Protein AF-A0A1K1TL35-F1 (afdb_monomer)

Mean predicted aligned error: 6.8 Å

Nearest PDB structures (foldseek):
  4xyw-assembly1_A  TM=5.405E-01  e=9.405E-03  Escherichia coli
  4r83-assembly2_B  TM=4.717E-01  e=3.118E+00  Photobacterium damselae
  4mun-assembly2_A  TM=4.242E-01  e=1.596E+00  Mycobacterium tuberculosis
  1z7e-assembly1_D  TM=1.608E-01  e=5.845E-01  Escherichia coli
  1z7e-assembly1_B  TM=1.578E-01  e=9.134E-01  Escherichia coli

pLDDT: mean 87.66, std 9.61, range [49.69, 98.25]

Radius of gyration: 22.84 Å; Cα contacts (8 Å, |Δi|>4): 676; chains: 1; bounding box: 55×51×69 Å

Solvent-accessible surface area (backbone atoms only — not comparable to full-atom values): 23114 Å² total; per-residue (Å²): 130,61,69,68,58,54,52,52,54,48,52,52,51,51,52,54,43,15,48,46,19,47,49,35,53,37,51,40,54,27,54,70,66,78,37,65,53,73,65,38,49,42,56,71,62,49,78,78,39,50,74,47,52,75,74,43,37,66,62,55,18,52,51,41,46,51,51,51,51,42,41,74,78,43,48,52,55,55,50,42,50,49,54,50,51,55,61,68,68,53,86,65,55,63,53,66,68,63,80,75,49,58,49,87,35,31,35,33,47,25,55,36,67,68,38,45,58,52,39,58,68,71,52,53,58,84,64,27,67,32,38,35,36,38,89,81,27,81,85,67,79,75,64,89,89,54,50,75,41,53,43,59,13,57,38,51,74,68,49,53,54,50,20,49,55,49,26,54,51,49,44,53,51,30,57,72,36,79,95,29,39,72,45,36,69,62,42,78,49,38,37,66,52,43,44,49,50,63,18,57,72,71,48,71,21,47,21,37,34,34,35,58,77,55,39,50,64,32,44,50,51,32,50,58,26,61,72,42,83,78,80,41,32,29,34,36,39,65,67,64,48,71,42,37,81,42,20,66,45,83,69,83,47,70,68,63,69,51,77,55,49,42,72,33,64,43,37,38,38,28,72,39,69,71,52,47,51,49,37,55,73,51,34,36,52,78,59,98,64,92,66,83,64,44,75,44,72,46,68,52,79,68,77,63,42,85,74,69,95,61,56,27,35,36,37,55,40,44,77,76,35,43,70,58,55,51,51,49,45,78,73,57,66,82,48,90,75,53,52,45,34,36,36,53,34,95,86,44,81,70,54,71,70,66,68,71,45,93,51,51,72,47,83,55,89,84,67,38,71,51,49,67,35,36,40,30,37,55,44,43,62,53,52,26,37,45,57,72,72,31,54,71,52,73,46,32,39,47,57,54,81,87,51,47,64,62,52,48,50,56,50,51,53,52,57,60,73,73,108

Secondary structure (DSSP, 8-state):
--HHHHHHHHHHHHHHHHHHHHHHHHHHHHHHTT--GGGGTT-SSGGGGHHHHHHHHHHHHHHHHHHHHHIIIIIHHHHHHHHHHHHHH-S-----GGGGS-SSS-EEEESSHHHHHHHHHTTTTTT-SEEEE-TT-TT----TTS-EEEGGGG--HHHHHHHHHHHHHHHHHHHHSHHHHTTGGGGGGHHHHHHHHHHHTT-TT-EEEE--SSSHHHHHHHHHHHH--SS-EEEEE--S-SSTTT-SSSS-------SS-B--EEEEEESSHHHHHHIIIIIB---S-----EEEE-PPP-PPEE--SSEEEEEE--GGGHHHHHHHHHHHTT-TTEEEEEE--TTSPPPHHHHTSSSEE---SS--EE-SEEEESS-HHHHHHHHTT--EEE--TT--GGGHHHHHHHHHHHHHHH-

Sequence (419 aa):
MDNKIRKRLRLLAHYLAATKNEIAVDESVYSLCACDPSKLAYAPRPAKFLSFIRSSSFFARIFIQVVTLLWRMGLDKCWFLFDFLRLLIGKEKFDLRFLSLPSDKPVALAFSPRALSVLESVDALNHSSCLVKGPGSDGLVANPELTLLDYSSLLTWWDCVQALRLSFFISSRMGHKAAFKVWRLQSYTAFKWIVFYLAIEKIPSHKFVITDHYDRWAVLIDRLVAENKAQSGLIIVQHGSLVGLSSTSMEATFSVKIPTRLRSVDKLYVYNEASAEVFRKYIIFCGNLKRDLDIECFKPKISLTPVSSGFSVLIVGHAICENFHLFLYDRIMSDSSIDFFYKPHPTVSPSKEVRARGWHMIEQADFFPRVDLLISYPSTLVAEYEGSGIGAILHPLAIQPEEYESVLSKITNKLQSAK

Structure (mmCIF, N/CA/C/O backbone):
data_AF-A0A1K1TL35-F1
#
_entry.id   AF-A0A1K1TL35-F1
#
loop_
_atom_site.group_PDB
_atom_site.id
_atom_site.type_symbol
_atom_site.label_atom_id
_atom_site.label_alt_id
_atom_site.label_comp_id
_atom_site.label_asym_id
_atom_site.label_entity_id
_atom_site.label_seq_id
_atom_site.pdbx_PDB_ins_code
_atom_site.Cartn_x
_atom_site.Cartn_y
_atom_site.Cartn_z
_atom_site.occupancy
_atom_site.B_iso_or_equiv
_atom_site.auth_seq_id
_atom_site.auth_comp_id
_atom_site.auth_asym_id
_atom_site.auth_atom_id
_atom_site.pdbx_PDB_model_num
ATOM 1 N N . MET A 1 1 ? 12.863 4.684 -34.613 1.00 56.75 1 MET A N 1
ATOM 2 C CA . MET A 1 1 ? 13.161 4.946 -33.184 1.00 56.75 1 MET A CA 1
ATOM 3 C C . MET A 1 1 ? 13.724 3.668 -32.579 1.00 56.75 1 MET A C 1
ATOM 5 O O . MET A 1 1 ? 13.063 2.646 -32.697 1.00 56.75 1 MET A O 1
ATOM 9 N N . ASP A 1 2 ? 14.929 3.709 -32.003 1.00 80.00 2 ASP A N 1
ATOM 10 C CA . ASP A 1 2 ? 15.603 2.546 -31.394 1.00 80.00 2 ASP A CA 1
ATOM 11 C C . ASP A 1 2 ? 14.691 1.846 -30.361 1.00 80.00 2 ASP A C 1
ATOM 13 O O . ASP A 1 2 ? 14.040 2.503 -29.538 1.00 80.00 2 ASP A O 1
ATOM 17 N N . ASN A 1 3 ? 14.632 0.511 -30.408 1.00 78.94 3 ASN A N 1
ATOM 18 C CA . ASN A 1 3 ? 13.836 -0.326 -29.508 1.00 78.94 3 ASN A CA 1
ATOM 19 C C . ASN A 1 3 ? 14.154 -0.028 -28.027 1.00 78.94 3 ASN A C 1
ATOM 21 O O . ASN A 1 3 ? 13.252 0.031 -27.186 1.00 78.94 3 ASN A O 1
ATOM 25 N N . LYS A 1 4 ? 15.419 0.292 -27.713 1.00 77.69 4 LYS A N 1
ATOM 26 C CA . LYS A 1 4 ? 15.836 0.696 -26.359 1.00 77.69 4 LYS A CA 1
ATOM 27 C C . LYS A 1 4 ? 15.176 2.000 -25.911 1.00 77.69 4 LYS A C 1
ATOM 29 O O . LYS A 1 4 ? 14.736 2.108 -24.766 1.00 77.69 4 LYS A O 1
ATOM 34 N N . ILE A 1 5 ? 15.067 2.985 -26.804 1.00 77.88 5 ILE A N 1
ATOM 35 C CA . ILE A 1 5 ? 14.407 4.268 -26.514 1.00 77.88 5 ILE A CA 1
ATOM 36 C C . ILE A 1 5 ? 12.916 4.037 -26.262 1.00 77.88 5 ILE A C 1
ATOM 38 O O . ILE A 1 5 ? 12.368 4.563 -25.292 1.00 77.88 5 ILE A O 1
ATOM 42 N N . ARG A 1 6 ? 12.269 3.194 -27.076 1.00 84.31 6 ARG A N 1
ATOM 43 C CA . ARG A 1 6 ? 10.853 2.843 -26.903 1.00 84.31 6 ARG A CA 1
ATOM 44 C C . ARG A 1 6 ? 10.593 2.200 -25.541 1.00 84.31 6 ARG A C 1
ATOM 46 O O . ARG A 1 6 ? 9.685 2.645 -24.843 1.00 84.31 6 ARG A O 1
ATOM 53 N N . LYS A 1 7 ? 11.413 1.224 -25.137 1.00 85.06 7 LYS A N 1
ATOM 54 C CA . LYS A 1 7 ? 11.297 0.558 -23.830 1.00 85.06 7 LYS A CA 1
ATOM 55 C C . LYS A 1 7 ? 11.444 1.547 -22.667 1.00 85.06 7 LYS A C 1
ATOM 57 O O . LYS A 1 7 ? 10.620 1.558 -21.758 1.00 85.06 7 LYS A O 1
ATOM 62 N N . ARG A 1 8 ? 12.425 2.458 -22.730 1.00 84.69 8 ARG A N 1
ATOM 63 C CA . ARG A 1 8 ? 12.618 3.507 -21.707 1.00 84.69 8 ARG A CA 1
ATOM 64 C C . ARG A 1 8 ? 11.430 4.462 -21.599 1.00 84.69 8 ARG A C 1
ATOM 66 O O . ARG A 1 8 ? 11.026 4.815 -20.494 1.00 84.69 8 ARG A O 1
ATOM 73 N N . LEU A 1 9 ? 10.872 4.886 -22.734 1.00 87.69 9 LEU A N 1
ATOM 74 C CA . LEU A 1 9 ? 9.704 5.769 -22.753 1.00 87.69 9 LEU A CA 1
ATOM 75 C C . LEU A 1 9 ? 8.456 5.083 -22.183 1.00 87.69 9 LEU A C 1
ATOM 77 O O . LEU A 1 9 ? 7.690 5.735 -21.474 1.00 87.69 9 LEU A O 1
ATOM 81 N N . ARG A 1 10 ? 8.273 3.781 -22.440 1.00 90.44 10 ARG A N 1
ATOM 82 C CA . ARG A 1 10 ? 7.188 2.993 -21.834 1.00 90.44 10 ARG A CA 1
ATOM 83 C C . ARG A 1 10 ? 7.343 2.877 -20.326 1.00 90.44 10 ARG A C 1
ATOM 85 O O . ARG A 1 10 ? 6.407 3.214 -19.613 1.00 90.44 10 ARG A O 1
ATOM 92 N N . LEU A 1 11 ? 8.534 2.521 -19.843 1.00 92.75 11 LEU A N 1
ATOM 93 C CA . LEU A 1 11 ? 8.805 2.440 -18.408 1.00 92.75 11 LEU A CA 1
ATOM 94 C C . LEU A 1 11 ? 8.513 3.775 -17.707 1.00 92.75 11 LEU A C 1
ATOM 96 O O . LEU A 1 11 ? 7.847 3.801 -16.675 1.00 92.75 11 LEU A O 1
ATOM 100 N N . LEU A 1 12 ? 8.952 4.897 -18.293 1.00 93.75 12 LEU A N 1
ATOM 101 C CA . LEU A 1 12 ? 8.621 6.229 -17.781 1.00 93.75 12 LEU A CA 1
ATOM 102 C C . LEU A 1 12 ? 7.101 6.442 -17.734 1.00 93.75 12 LEU A C 1
ATOM 104 O O . LEU A 1 12 ? 6.587 6.963 -16.748 1.00 93.75 12 LEU A O 1
ATOM 108 N N . ALA A 1 13 ? 6.374 6.066 -18.786 1.00 94.44 13 ALA A N 1
ATOM 109 C CA . ALA A 1 13 ? 4.921 6.196 -18.816 1.00 94.44 13 ALA A CA 1
ATOM 110 C C . ALA A 1 13 ? 4.241 5.340 -17.732 1.00 94.44 13 ALA A C 1
ATOM 112 O O . ALA A 1 13 ? 3.334 5.838 -17.067 1.00 94.44 13 ALA A O 1
ATOM 113 N N . HIS A 1 14 ? 4.705 4.106 -17.511 1.00 95.56 14 HIS A N 1
ATOM 114 C CA . HIS A 1 14 ? 4.200 3.213 -16.465 1.00 95.56 14 HIS A CA 1
ATOM 115 C C . HIS A 1 14 ? 4.442 3.796 -15.071 1.00 95.56 14 HIS A C 1
ATOM 117 O O . HIS A 1 14 ? 3.499 3.919 -14.293 1.00 95.56 14 HIS A O 1
ATOM 123 N N . TYR A 1 15 ? 5.663 4.261 -14.791 1.00 97.31 15 TYR A N 1
ATOM 124 C CA . TYR A 1 15 ? 5.995 4.884 -13.510 1.00 97.31 15 TYR A CA 1
ATOM 125 C C . TYR A 1 15 ? 5.159 6.142 -13.238 1.00 97.31 15 TYR A C 1
ATOM 127 O O . TYR A 1 15 ? 4.639 6.337 -12.139 1.00 97.31 15 TYR A O 1
ATOM 135 N N . LEU A 1 16 ? 4.992 7.009 -14.242 1.00 96.25 16 LEU A N 1
ATOM 136 C CA . LEU A 1 16 ? 4.166 8.209 -14.097 1.00 96.25 16 LEU A CA 1
ATOM 137 C C . LEU A 1 16 ? 2.685 7.863 -13.886 1.00 96.25 16 LEU A C 1
ATOM 139 O O . LEU A 1 16 ? 2.004 8.580 -13.159 1.00 96.25 16 LEU A O 1
ATOM 143 N N . ALA A 1 17 ? 2.177 6.792 -14.502 1.00 96.31 17 ALA A N 1
ATOM 144 C CA . ALA A 1 17 ? 0.811 6.318 -14.284 1.00 96.31 17 ALA A CA 1
ATOM 145 C C . ALA A 1 17 ? 0.621 5.770 -12.858 1.00 96.31 17 ALA A C 1
ATOM 147 O O . ALA A 1 17 ? -0.341 6.142 -12.190 1.00 96.31 17 ALA A O 1
ATOM 148 N N . ALA A 1 18 ? 1.581 4.982 -12.369 1.00 97.25 18 ALA A N 1
ATOM 149 C CA . ALA A 1 18 ? 1.635 4.505 -10.989 1.00 97.25 18 ALA A CA 1
ATOM 150 C C . ALA A 1 18 ? 1.680 5.671 -9.985 1.00 97.25 18 ALA A C 1
ATOM 152 O O . ALA A 1 18 ? 0.908 5.718 -9.032 1.00 97.25 18 ALA A O 1
ATOM 153 N N . THR A 1 19 ? 2.515 6.678 -10.255 1.00 97.31 19 THR A N 1
ATOM 154 C CA . THR A 1 19 ? 2.647 7.868 -9.399 1.00 97.31 19 THR A CA 1
ATOM 155 C C . THR A 1 19 ? 1.361 8.697 -9.353 1.00 97.31 19 THR A C 1
ATOM 157 O O . THR A 1 19 ? 1.057 9.285 -8.322 1.00 97.31 19 THR A O 1
ATOM 160 N N . LYS A 1 20 ? 0.572 8.749 -10.435 1.00 96.88 20 LYS A N 1
ATOM 161 C CA . LYS A 1 20 ? -0.737 9.428 -10.409 1.00 96.88 20 LYS A CA 1
ATOM 162 C C . LYS A 1 20 ? -1.714 8.772 -9.436 1.00 96.88 20 LYS A C 1
ATOM 164 O O . LYS A 1 20 ? -2.464 9.492 -8.790 1.00 96.88 20 LYS A O 1
ATOM 169 N N . ASN A 1 21 ? -1.708 7.442 -9.338 1.00 96.44 21 ASN A N 1
ATOM 170 C CA . ASN A 1 21 ? -2.549 6.746 -8.365 1.00 96.44 21 ASN A CA 1
ATOM 171 C C . ASN A 1 21 ? -2.092 7.055 -6.936 1.00 96.44 21 ASN A C 1
ATOM 173 O O . ASN A 1 21 ? -2.928 7.387 -6.106 1.00 96.44 21 ASN A O 1
ATOM 177 N N . GLU A 1 22 ? -0.783 7.039 -6.668 1.00 95.12 22 GLU A N 1
ATOM 178 C CA . GLU A 1 22 ? -0.232 7.423 -5.356 1.00 95.12 22 GLU A CA 1
ATOM 179 C C . GLU A 1 22 ? -0.613 8.859 -4.967 1.00 95.12 22 GLU A C 1
ATOM 181 O O . GLU A 1 22 ? -1.041 9.094 -3.843 1.00 95.12 22 GLU A O 1
ATOM 186 N N . ILE A 1 23 ? -0.520 9.809 -5.905 1.00 95.62 23 ILE A N 1
ATOM 187 C CA . ILE A 1 23 ? -0.942 11.198 -5.677 1.00 95.62 23 ILE A CA 1
ATOM 188 C C . ILE A 1 23 ? -2.434 11.266 -5.345 1.00 95.62 23 ILE A C 1
ATOM 190 O O . ILE A 1 23 ? -2.794 11.935 -4.385 1.00 95.62 23 ILE A O 1
ATOM 194 N N . ALA A 1 24 ? -3.292 10.552 -6.080 1.00 94.38 24 ALA A N 1
ATOM 195 C CA . ALA A 1 24 ? -4.732 10.553 -5.816 1.00 94.38 24 ALA A CA 1
ATOM 196 C C . ALA A 1 24 ? -5.081 9.986 -4.427 1.00 94.38 24 ALA A C 1
ATOM 198 O O . ALA A 1 24 ? -6.002 10.474 -3.774 1.00 94.38 24 ALA A O 1
ATOM 199 N N . VAL A 1 25 ? -4.335 8.978 -3.960 1.00 92.06 25 VAL A N 1
ATOM 200 C CA . VAL A 1 25 ? -4.473 8.433 -2.599 1.00 92.06 25 VAL A CA 1
ATOM 201 C C . VAL A 1 25 ? -3.989 9.439 -1.555 1.00 92.06 25 VAL A C 1
ATOM 203 O O . VAL A 1 25 ? -4.643 9.640 -0.536 1.00 92.06 25 VAL A O 1
ATOM 206 N N . ASP A 1 26 ? -2.861 10.108 -1.791 1.00 92.75 26 ASP A N 1
ATOM 207 C CA . ASP A 1 26 ? -2.374 11.131 -0.865 1.00 92.75 26 ASP A CA 1
ATOM 208 C C . ASP A 1 26 ? -3.357 12.316 -0.788 1.00 92.75 26 ASP A C 1
ATOM 210 O O . ASP A 1 26 ? -3.676 12.775 0.308 1.00 92.75 26 ASP A O 1
ATOM 214 N N . GLU A 1 27 ? -3.906 12.764 -1.923 1.00 91.94 27 GLU A N 1
ATOM 215 C CA . GLU A 1 27 ? -4.952 13.795 -2.004 1.00 91.94 27 GLU A CA 1
ATOM 216 C C . GLU A 1 27 ? -6.220 13.407 -1.229 1.00 91.94 27 GLU A C 1
ATOM 218 O O . GLU A 1 27 ? -6.784 14.247 -0.525 1.00 91.94 27 GLU A O 1
ATOM 223 N N . SER A 1 28 ? -6.652 12.141 -1.283 1.00 88.50 28 SER A N 1
ATOM 224 C CA . SER A 1 28 ? -7.812 11.697 -0.503 1.00 88.50 28 SER A CA 1
ATOM 225 C C . SER A 1 28 ? -7.538 11.733 1.002 1.00 88.50 28 SER A C 1
ATOM 227 O O . SER A 1 28 ? -8.398 12.161 1.766 1.00 88.50 28 SER A O 1
ATOM 229 N N . VAL A 1 29 ? -6.331 11.363 1.443 1.00 86.12 29 VAL A N 1
ATOM 230 C CA . VAL A 1 29 ? -5.936 11.459 2.861 1.00 86.12 29 VAL A CA 1
ATOM 231 C C . VAL A 1 29 ? -5.875 12.917 3.325 1.00 86.12 29 VAL A C 1
ATOM 233 O O . VAL A 1 29 ? -6.331 13.230 4.424 1.00 86.12 29 VAL A O 1
ATOM 236 N N . TYR A 1 30 ? -5.361 13.821 2.488 1.00 87.69 30 TYR A N 1
ATOM 237 C CA . TYR A 1 30 ? -5.417 15.265 2.731 1.00 87.69 30 TYR A CA 1
ATOM 238 C C . TYR A 1 30 ? -6.860 15.747 2.931 1.00 87.69 30 TYR A C 1
ATOM 240 O O . TYR A 1 30 ? -7.160 16.404 3.933 1.00 87.69 30 TYR A O 1
ATOM 248 N N . SER A 1 31 ? -7.763 15.346 2.031 1.00 86.31 31 SER A N 1
ATOM 249 C CA . SER A 1 31 ? -9.182 15.697 2.103 1.00 86.31 31 SER A CA 1
ATOM 250 C C . SER A 1 31 ? -9.863 15.157 3.363 1.00 86.31 31 SER A C 1
ATOM 252 O O . SER A 1 31 ? -10.602 15.902 4.001 1.00 86.31 31 SER A O 1
ATOM 254 N N . LEU A 1 32 ? -9.590 13.908 3.760 1.00 80.00 32 LEU A N 1
ATOM 255 C CA . LEU A 1 32 ? -10.109 13.320 5.006 1.00 80.00 32 LEU A CA 1
ATOM 256 C C . LEU A 1 32 ? -9.700 14.112 6.252 1.00 80.00 32 LEU A C 1
ATOM 258 O O . LEU A 1 32 ? -10.398 14.104 7.259 1.00 80.00 32 LEU A O 1
ATOM 262 N N . CYS A 1 33 ? -8.557 14.792 6.189 1.00 77.62 33 CYS A N 1
ATOM 263 C CA . CYS A 1 33 ? -8.029 15.585 7.292 1.00 77.62 33 CYS A CA 1
ATOM 264 C C . CYS A 1 33 ? -8.404 17.070 7.191 1.00 77.62 33 CYS A C 1
ATOM 266 O O . CYS A 1 33 ? -7.795 17.884 7.887 1.00 77.62 33 CYS A O 1
ATOM 268 N N . ALA A 1 34 ? -9.332 17.436 6.295 1.00 82.62 34 ALA A N 1
ATOM 269 C CA . ALA A 1 34 ? -9.696 18.822 5.984 1.00 82.62 34 ALA A CA 1
ATOM 270 C C . ALA A 1 34 ? -8.467 19.722 5.711 1.00 82.62 34 ALA A C 1
ATOM 272 O O . ALA A 1 34 ? -8.417 20.906 6.067 1.00 82.62 34 ALA A O 1
ATOM 273 N N . CYS A 1 35 ? -7.430 19.146 5.099 1.00 83.88 35 CYS A N 1
ATOM 274 C CA . CYS A 1 35 ? -6.139 19.784 4.901 1.00 83.88 35 CYS A CA 1
ATOM 275 C C . CYS A 1 35 ? -5.833 19.891 3.409 1.00 83.88 35 CYS A C 1
ATOM 277 O O . CYS A 1 35 ? -5.759 18.886 2.715 1.00 83.88 35 CYS A O 1
ATOM 279 N N . ASP A 1 36 ? -5.615 21.108 2.916 1.00 88.50 36 ASP A N 1
ATOM 280 C CA . ASP A 1 36 ? -5.155 21.305 1.543 1.00 88.50 36 ASP A CA 1
ATOM 281 C C . ASP A 1 36 ? -3.692 20.828 1.391 1.00 88.50 36 ASP A C 1
ATOM 283 O O . ASP A 1 36 ? -2.858 21.187 2.235 1.00 88.50 36 ASP A O 1
ATOM 287 N N . PRO A 1 37 ? -3.331 20.077 0.329 1.00 91.44 37 PRO A N 1
ATOM 288 C CA . PRO A 1 37 ? -1.967 19.582 0.125 1.00 91.44 37 PRO A CA 1
ATOM 289 C C . PRO A 1 37 ? -0.877 20.662 0.204 1.00 91.44 37 PRO A C 1
ATOM 291 O O . PRO A 1 37 ? 0.233 20.403 0.686 1.00 91.44 37 PRO A O 1
ATOM 294 N N . SER A 1 38 ? -1.173 21.903 -0.202 1.00 90.75 38 SER A N 1
ATOM 295 C CA . SER A 1 38 ? -0.221 23.017 -0.140 1.00 90.75 38 SER A CA 1
ATOM 296 C C . SER A 1 38 ? 0.166 23.405 1.291 1.00 90.75 38 SER A C 1
ATOM 298 O O . SER A 1 38 ? 1.283 23.894 1.504 1.00 90.75 38 SER A O 1
ATOM 300 N N . LYS A 1 39 ? -0.690 23.126 2.288 1.00 86.81 39 LYS A N 1
ATOM 301 C CA . LYS A 1 39 ? -0.406 23.387 3.711 1.00 86.81 39 LYS A CA 1
ATOM 302 C C . LYS A 1 39 ? 0.760 22.553 4.232 1.00 86.81 39 LYS A C 1
ATOM 304 O O . LYS A 1 39 ? 1.438 22.990 5.154 1.00 86.81 39 LYS A O 1
ATOM 309 N N . LEU A 1 40 ? 1.042 21.408 3.612 1.00 88.56 40 LEU A N 1
ATOM 310 C CA . LEU A 1 40 ? 2.204 20.565 3.916 1.00 88.56 40 LEU A CA 1
ATOM 311 C C . LEU A 1 40 ? 3.174 20.457 2.746 1.00 88.56 40 LEU A C 1
ATOM 313 O O . LEU A 1 40 ? 3.936 19.498 2.664 1.00 88.56 40 LEU A O 1
ATOM 317 N N . ALA A 1 41 ? 3.131 21.427 1.832 1.00 91.81 41 ALA A N 1
ATOM 318 C CA . ALA A 1 41 ? 4.000 21.463 0.666 1.00 91.81 41 ALA A CA 1
ATOM 319 C C . ALA A 1 41 ? 4.003 20.143 -0.137 1.00 91.81 41 ALA A C 1
ATOM 321 O O . ALA A 1 41 ? 5.048 19.739 -0.642 1.00 91.81 41 ALA A O 1
ATOM 322 N N . TYR A 1 42 ? 2.829 19.510 -0.283 1.00 93.75 42 TYR A N 1
ATOM 323 C CA . TYR A 1 42 ? 2.628 18.294 -1.083 1.00 93.75 42 TYR A CA 1
ATOM 324 C C . TYR A 1 42 ? 3.491 17.106 -0.614 1.00 93.75 42 TYR A C 1
ATOM 326 O O . TYR A 1 42 ? 4.079 16.380 -1.423 1.00 93.75 42 TYR A O 1
ATOM 334 N N . ALA A 1 43 ? 3.603 16.931 0.706 1.00 93.31 43 ALA A N 1
ATOM 335 C CA . ALA A 1 43 ? 4.341 15.830 1.313 1.00 93.31 43 ALA A CA 1
ATOM 336 C C . ALA A 1 43 ? 3.764 14.464 0.883 1.00 93.31 43 ALA A C 1
ATOM 338 O O . ALA A 1 43 ? 2.553 14.253 0.986 1.00 93.31 43 ALA A O 1
ATOM 339 N N . PRO A 1 44 ? 4.606 13.513 0.439 1.00 93.56 44 PRO A N 1
ATOM 340 C CA . PRO A 1 44 ? 4.141 12.168 0.128 1.00 93.56 44 PRO A CA 1
ATOM 341 C C . PRO A 1 44 ? 3.731 11.428 1.407 1.00 93.56 44 PRO A C 1
ATOM 343 O O . PRO A 1 44 ? 4.358 11.599 2.456 1.00 93.56 44 PRO A O 1
ATOM 346 N N . ARG A 1 45 ? 2.727 10.549 1.310 1.00 89.19 45 ARG A N 1
ATOM 347 C CA . ARG A 1 45 ? 2.219 9.730 2.426 1.00 89.19 45 ARG A CA 1
ATOM 348 C C . ARG A 1 45 ? 1.832 10.571 3.660 1.00 89.19 45 ARG A C 1
ATOM 350 O O . ARG A 1 45 ? 2.338 10.310 4.759 1.00 89.19 45 ARG A O 1
ATOM 357 N N . PRO A 1 46 ? 0.901 11.538 3.526 1.00 87.31 46 PRO A N 1
ATOM 358 C CA . PRO A 1 46 ? 0.515 12.460 4.599 1.00 87.31 46 PRO A CA 1
ATOM 359 C C . PRO A 1 46 ? -0.011 11.753 5.856 1.00 87.31 46 PRO A C 1
ATOM 361 O O . PRO A 1 46 ? 0.145 12.283 6.953 1.00 87.31 46 PRO A O 1
ATOM 364 N N . ALA A 1 47 ? -0.527 10.522 5.729 1.00 82.75 47 ALA A N 1
ATOM 365 C CA . ALA A 1 47 ? -0.926 9.670 6.852 1.00 82.75 47 ALA A CA 1
ATOM 366 C C . ALA A 1 47 ? 0.175 9.518 7.925 1.00 82.75 47 ALA A C 1
ATOM 368 O O . ALA A 1 47 ? -0.113 9.495 9.119 1.00 82.75 47 ALA A O 1
ATOM 369 N N . LYS A 1 48 ? 1.454 9.474 7.517 1.00 81.25 48 LYS A N 1
ATOM 370 C CA . LYS A 1 48 ? 2.599 9.371 8.442 1.00 81.25 48 LYS A CA 1
ATOM 371 C C . LYS A 1 48 ? 2.890 10.665 9.200 1.00 81.25 48 LYS A C 1
ATOM 373 O O . LYS A 1 48 ? 3.592 10.642 10.205 1.00 81.25 48 LYS A O 1
ATOM 378 N N . PHE A 1 49 ? 2.366 11.785 8.714 1.00 78.06 49 PHE A N 1
ATOM 379 C CA . PHE A 1 49 ? 2.579 13.107 9.285 1.00 78.06 49 PHE A CA 1
ATOM 380 C C . PHE A 1 49 ? 1.369 13.597 10.088 1.00 78.06 49 PHE A C 1
ATOM 382 O O . PHE A 1 49 ? 1.441 14.684 10.645 1.00 78.06 49 PHE A O 1
ATOM 389 N N . LEU A 1 50 ? 0.279 12.823 10.203 1.00 72.31 50 LEU A N 1
ATOM 390 C CA . LEU A 1 50 ? -0.965 13.238 10.880 1.00 72.31 50 LEU A CA 1
ATOM 391 C C . LEU A 1 50 ? -0.758 13.742 12.309 1.00 72.31 50 LEU A C 1
ATOM 393 O O . LEU A 1 50 ? -1.330 14.766 12.685 1.00 72.31 50 LEU A O 1
ATOM 397 N N . SER A 1 51 ? 0.108 13.087 13.079 1.00 66.75 51 SER A N 1
ATOM 398 C CA . SER A 1 51 ? 0.463 13.529 14.431 1.00 66.75 51 SER A CA 1
ATOM 399 C C . SER A 1 51 ? 1.185 14.886 14.438 1.00 66.75 51 SER A C 1
ATOM 401 O O . SER A 1 51 ? 0.918 15.733 15.294 1.00 66.75 51 SER A O 1
ATOM 403 N N . PHE A 1 52 ? 2.051 15.138 13.452 1.00 67.69 52 PHE A N 1
ATOM 404 C CA . PHE A 1 52 ? 2.773 16.405 13.285 1.00 67.69 52 PHE A CA 1
ATOM 405 C C . PHE A 1 52 ? 1.885 17.521 12.730 1.00 67.69 52 PHE A C 1
ATOM 407 O O . PHE A 1 52 ? 2.014 18.671 13.136 1.00 67.69 52 PHE A O 1
ATOM 414 N N . ILE A 1 53 ? 0.956 17.189 11.830 1.00 66.12 53 ILE A N 1
ATOM 415 C CA . ILE A 1 53 ? 0.003 18.136 11.236 1.00 66.12 53 ILE A CA 1
ATOM 416 C C . ILE A 1 53 ? -0.851 18.787 12.321 1.00 66.12 53 ILE A C 1
ATOM 418 O O . ILE A 1 53 ? -1.063 19.998 12.284 1.00 66.12 53 ILE A O 1
ATOM 422 N N . ARG A 1 54 ? -1.312 17.993 13.294 1.00 66.81 54 ARG A N 1
ATOM 423 C CA . ARG A 1 54 ? -2.157 18.475 14.392 1.00 66.81 54 ARG A CA 1
ATOM 424 C C . ARG A 1 54 ? -1.405 19.318 15.418 1.00 66.81 54 ARG A C 1
ATOM 426 O O . ARG A 1 54 ? -1.984 20.245 15.966 1.00 66.81 54 ARG A O 1
ATOM 433 N N . SER A 1 55 ? -0.137 19.000 15.674 1.00 69.06 55 SER A N 1
ATOM 434 C CA . SER A 1 55 ? 0.659 19.645 16.727 1.00 69.06 55 SER A CA 1
ATOM 435 C C . SER A 1 55 ? 1.456 20.855 16.236 1.00 69.06 55 SER A C 1
ATOM 437 O O . SER A 1 55 ? 1.571 21.840 16.960 1.00 69.06 55 SER A O 1
ATOM 439 N N . SER A 1 56 ? 2.011 20.817 15.017 1.00 76.06 56 SER A N 1
ATOM 440 C CA . SER A 1 56 ? 2.764 21.943 14.457 1.00 76.06 56 SER A CA 1
ATOM 441 C C . SER A 1 56 ? 2.921 21.892 12.929 1.00 76.06 56 SER A C 1
ATOM 443 O O . SER A 1 56 ? 3.994 21.630 12.374 1.00 76.06 56 SER A O 1
ATOM 445 N N . SER A 1 57 ? 1.832 22.194 12.219 1.00 79.19 57 SER A N 1
ATOM 446 C CA . SER A 1 57 ? 1.796 22.205 10.747 1.00 79.19 57 SER A CA 1
ATOM 447 C C . SER A 1 57 ? 2.807 23.167 10.100 1.00 79.19 57 SER A C 1
ATOM 449 O O . SER A 1 57 ? 3.303 22.885 9.008 1.00 79.19 57 SER A O 1
ATOM 451 N N . PHE A 1 58 ? 3.172 24.265 10.771 1.00 86.19 58 PHE A N 1
ATOM 452 C CA . PHE A 1 58 ? 4.132 25.249 10.261 1.00 86.19 58 PHE A CA 1
ATOM 453 C C . PHE A 1 58 ? 5.553 24.683 10.122 1.00 86.19 58 PHE A C 1
ATOM 455 O O . PHE A 1 58 ? 6.144 24.772 9.043 1.00 86.19 58 PHE A O 1
ATOM 462 N N . PHE A 1 59 ? 6.092 24.050 11.171 1.00 86.50 59 PHE A N 1
ATOM 463 C CA . PHE A 1 59 ? 7.438 23.466 11.113 1.00 86.50 59 PHE A CA 1
ATOM 464 C C . PHE A 1 59 ? 7.499 22.287 10.145 1.00 86.50 59 PHE A C 1
ATOM 466 O O . PHE A 1 59 ? 8.449 22.190 9.367 1.00 86.50 59 PHE A O 1
ATOM 473 N N . ALA A 1 60 ? 6.465 21.439 10.130 1.00 85.94 60 ALA A N 1
ATOM 474 C CA . ALA A 1 60 ? 6.361 20.353 9.160 1.00 85.94 60 ALA A CA 1
ATOM 475 C C . ALA A 1 60 ? 6.406 20.893 7.721 1.00 85.94 60 ALA A C 1
ATOM 477 O O . ALA A 1 60 ? 7.160 20.391 6.889 1.00 85.94 60 ALA A O 1
ATOM 478 N N . ARG A 1 61 ? 5.671 21.974 7.434 1.00 90.31 61 ARG A N 1
ATOM 479 C CA . ARG A 1 61 ? 5.686 22.628 6.122 1.00 90.31 61 ARG A CA 1
ATOM 480 C C . ARG A 1 61 ? 7.070 23.156 5.749 1.00 90.31 61 ARG A C 1
ATOM 482 O O . ARG A 1 61 ? 7.524 22.876 4.641 1.00 90.31 61 ARG A O 1
ATOM 489 N N . ILE A 1 62 ? 7.736 23.898 6.638 1.00 92.38 62 ILE A N 1
ATOM 490 C CA . ILE A 1 62 ? 9.088 24.427 6.379 1.00 92.38 62 ILE A CA 1
ATOM 491 C C . ILE A 1 62 ? 10.056 23.281 6.099 1.00 92.38 62 ILE A C 1
ATOM 493 O O . ILE A 1 62 ? 10.782 23.318 5.107 1.00 92.38 62 ILE A O 1
ATOM 497 N N . PHE A 1 63 ? 10.029 22.236 6.926 1.00 92.12 63 PHE A N 1
ATOM 498 C CA . PHE A 1 63 ? 10.877 21.066 6.744 1.00 92.12 63 PHE A CA 1
ATOM 499 C C . PHE A 1 63 ? 10.673 20.429 5.363 1.00 92.12 63 PHE A C 1
ATOM 501 O O . PHE A 1 63 ? 11.639 20.238 4.624 1.00 92.12 63 PHE A O 1
ATOM 508 N N . ILE A 1 64 ? 9.425 20.174 4.957 1.00 93.12 64 ILE A N 1
ATOM 509 C CA . ILE A 1 64 ? 9.127 19.586 3.642 1.00 93.12 64 ILE A CA 1
ATOM 510 C C . ILE A 1 64 ? 9.533 20.523 2.495 1.00 93.12 64 ILE A C 1
ATOM 512 O O . ILE A 1 64 ? 10.019 20.054 1.463 1.00 93.12 64 ILE A O 1
ATOM 516 N N . GLN A 1 65 ? 9.404 21.843 2.654 1.00 94.56 65 GLN A N 1
ATOM 517 C CA . GLN A 1 65 ? 9.884 22.812 1.664 1.00 94.56 65 GLN A CA 1
ATOM 518 C C . GLN A 1 65 ? 11.407 22.774 1.514 1.00 94.56 65 GLN A C 1
ATOM 520 O O . GLN A 1 65 ? 11.900 22.745 0.384 1.00 94.56 65 GLN A O 1
ATOM 525 N N . VAL A 1 66 ? 12.145 22.713 2.626 1.00 96.19 66 VAL A N 1
ATOM 526 C CA . VAL A 1 66 ? 13.607 22.561 2.625 1.00 96.19 66 VAL A CA 1
ATOM 527 C C . VAL A 1 66 ? 13.998 21.249 1.952 1.00 96.19 66 VAL A C 1
ATOM 529 O O . VAL A 1 66 ? 14.809 21.257 1.028 1.00 96.19 66 VAL A O 1
ATOM 532 N N . VAL A 1 67 ? 13.365 20.131 2.321 1.00 96.06 67 VAL A N 1
ATOM 533 C CA . VAL A 1 67 ? 13.603 18.828 1.679 1.00 96.06 67 VAL A CA 1
ATOM 534 C C . VAL A 1 67 ? 13.305 18.895 0.182 1.00 96.06 67 VAL A C 1
ATOM 536 O O . VAL A 1 67 ? 14.101 18.413 -0.616 1.00 96.06 67 VAL A O 1
ATOM 539 N N . THR A 1 68 ? 12.218 19.548 -0.232 1.00 95.00 68 THR A N 1
ATOM 540 C CA . THR A 1 68 ? 11.872 19.737 -1.650 1.00 95.00 68 THR A CA 1
ATOM 541 C C . THR A 1 68 ? 12.922 20.561 -2.392 1.00 95.00 68 THR A C 1
ATOM 543 O O . THR A 1 68 ? 13.255 20.244 -3.537 1.00 95.00 68 THR A O 1
ATOM 546 N N . LEU A 1 69 ? 13.457 21.613 -1.769 1.00 95.81 69 LEU A N 1
ATOM 547 C CA . LEU A 1 69 ? 14.533 22.420 -2.339 1.00 95.81 69 LEU A CA 1
ATOM 548 C C . LEU A 1 69 ? 15.807 21.582 -2.512 1.00 95.81 69 LEU A C 1
ATOM 550 O O . LEU A 1 69 ? 16.348 21.523 -3.616 1.00 95.81 69 LEU A O 1
ATOM 554 N N . LEU A 1 70 ? 16.223 20.856 -1.472 1.00 97.31 70 LEU A N 1
ATOM 555 C CA . LEU A 1 70 ? 17.371 19.947 -1.528 1.00 97.31 70 LEU A CA 1
ATOM 556 C C . LEU A 1 70 ? 17.169 18.843 -2.577 1.00 97.31 70 LEU A C 1
ATOM 558 O O . LEU A 1 70 ? 18.087 18.523 -3.334 1.00 97.31 70 LEU A O 1
ATOM 562 N N . TRP A 1 71 ? 15.947 18.317 -2.705 1.00 97.00 71 TRP A N 1
ATOM 563 C CA . TRP A 1 71 ? 15.564 17.346 -3.736 1.00 97.00 71 TRP A CA 1
ATOM 564 C C . TRP A 1 71 ? 15.765 17.892 -5.148 1.00 97.00 71 TRP A C 1
ATOM 566 O O . TRP A 1 71 ? 16.175 17.162 -6.047 1.00 97.00 71 TRP A O 1
ATOM 576 N N . ARG A 1 72 ? 15.535 19.193 -5.361 1.00 93.81 72 ARG A N 1
ATOM 577 C CA . ARG A 1 72 ? 15.823 19.853 -6.644 1.00 93.81 72 ARG A CA 1
ATOM 578 C C . ARG A 1 72 ? 17.321 20.022 -6.889 1.00 93.81 72 ARG A C 1
ATOM 580 O O . ARG A 1 72 ? 17.728 19.928 -8.045 1.00 93.81 72 ARG A O 1
ATOM 587 N N . MET A 1 73 ? 18.103 20.251 -5.835 1.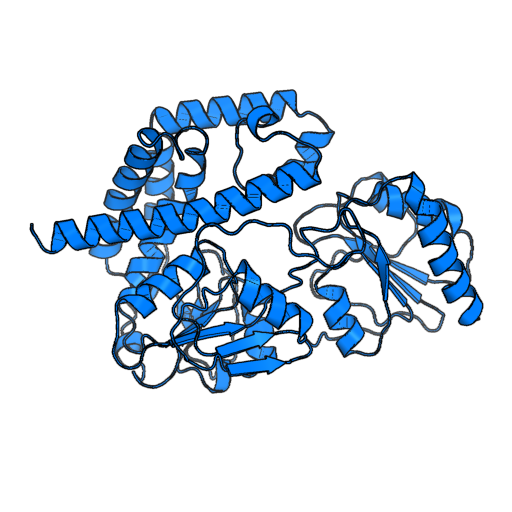00 96.19 73 MET A N 1
ATOM 588 C CA . MET A 1 73 ? 19.555 20.460 -5.898 1.00 96.19 73 MET A CA 1
ATOM 589 C C . MET A 1 73 ? 20.364 19.164 -6.062 1.00 96.19 73 MET A C 1
ATOM 591 O O . MET A 1 73 ? 21.545 19.230 -6.389 1.00 96.19 73 MET A O 1
ATOM 595 N N . GLY A 1 74 ? 19.746 17.993 -5.892 1.00 96.44 74 GLY A N 1
ATOM 596 C CA . GLY A 1 74 ? 20.398 16.698 -6.113 1.00 96.44 74 GLY A CA 1
ATOM 597 C C . GLY A 1 74 ? 20.277 15.701 -4.965 1.00 96.44 74 GLY A C 1
ATOM 598 O O . GLY A 1 74 ? 20.859 14.622 -5.063 1.00 96.44 74 GLY A O 1
ATOM 599 N N . LEU A 1 75 ? 19.527 16.011 -3.898 1.00 97.62 75 LEU A N 1
ATOM 600 C CA . LEU A 1 75 ? 19.255 15.046 -2.823 1.00 97.62 75 LEU A CA 1
ATOM 601 C C . LEU A 1 75 ? 18.570 13.778 -3.359 1.00 97.62 75 LEU A C 1
ATOM 603 O O . LEU A 1 75 ? 18.815 12.695 -2.840 1.00 97.62 75 LEU A O 1
ATOM 607 N N . ASP A 1 76 ? 17.794 13.892 -4.440 1.00 97.06 76 ASP A N 1
ATOM 608 C CA . ASP A 1 76 ? 17.233 12.750 -5.163 1.00 97.06 76 ASP A CA 1
ATOM 609 C C . ASP A 1 76 ? 18.319 11.785 -5.659 1.00 97.06 76 ASP A C 1
ATOM 611 O O . ASP A 1 76 ? 18.215 10.572 -5.481 1.00 97.06 76 ASP A O 1
ATOM 615 N N . LYS A 1 77 ? 19.409 12.316 -6.221 1.00 97.81 77 LYS A N 1
ATOM 616 C CA . LYS A 1 77 ? 20.538 11.513 -6.695 1.00 97.81 77 LYS A CA 1
ATOM 617 C C . LYS A 1 77 ? 21.243 10.801 -5.548 1.00 97.81 77 LYS A C 1
ATOM 619 O O . LYS A 1 77 ? 21.530 9.612 -5.669 1.00 97.81 77 LYS A O 1
ATOM 624 N N . CYS A 1 78 ? 21.491 11.513 -4.448 1.00 98.00 78 CYS A N 1
ATOM 625 C CA . CYS A 1 78 ? 22.089 10.938 -3.244 1.00 98.00 78 CYS A CA 1
ATOM 626 C C . CYS A 1 78 ? 21.204 9.828 -2.667 1.00 98.00 78 CYS A C 1
ATOM 628 O O . CYS A 1 78 ? 21.707 8.765 -2.316 1.00 98.00 78 CYS A O 1
ATOM 630 N N . TRP A 1 79 ? 19.888 10.046 -2.634 1.00 97.62 79 TRP A N 1
ATOM 631 C CA . TRP A 1 79 ? 18.915 9.065 -2.165 1.00 97.62 79 TRP A CA 1
ATOM 632 C C . TRP A 1 79 ? 18.925 7.786 -3.010 1.00 97.62 79 TRP A C 1
ATOM 634 O O . TRP A 1 79 ? 19.039 6.689 -2.469 1.00 97.62 79 TRP A O 1
ATOM 644 N N . PHE A 1 80 ? 18.878 7.900 -4.340 1.00 98.25 80 PHE A N 1
ATOM 645 C CA . PHE A 1 80 ? 18.928 6.712 -5.197 1.00 98.25 80 PHE A CA 1
ATOM 646 C C . PHE A 1 80 ? 20.292 6.021 -5.163 1.00 98.25 80 PHE A C 1
ATOM 648 O O . PHE A 1 80 ? 20.346 4.801 -5.276 1.00 98.25 80 PHE A O 1
ATOM 655 N N . LEU A 1 81 ? 21.388 6.770 -4.993 1.00 98.00 81 LEU A N 1
ATOM 656 C CA . LEU A 1 81 ? 22.710 6.179 -4.797 1.00 98.00 81 LEU A CA 1
ATOM 657 C C . LEU A 1 81 ? 22.771 5.398 -3.479 1.00 98.00 81 LEU A C 1
ATOM 659 O O . LEU A 1 81 ? 23.309 4.298 -3.455 1.00 98.00 81 LEU A O 1
ATOM 663 N N . PHE A 1 82 ? 22.180 5.925 -2.408 1.00 96.81 82 PHE A N 1
ATOM 664 C CA . PHE A 1 82 ? 22.057 5.217 -1.138 1.00 96.81 82 PHE A CA 1
ATOM 665 C C . PHE A 1 82 ? 21.248 3.920 -1.282 1.00 96.81 82 PHE A C 1
ATOM 667 O O . PHE A 1 82 ? 21.732 2.861 -0.887 1.00 96.81 82 PHE A O 1
ATOM 674 N N . ASP A 1 83 ? 20.060 3.968 -1.898 1.00 94.94 83 ASP A N 1
ATOM 675 C CA . ASP A 1 83 ? 19.250 2.764 -2.141 1.00 94.94 83 ASP A CA 1
ATOM 676 C C . ASP A 1 83 ? 19.992 1.751 -3.038 1.00 94.94 83 ASP A C 1
ATOM 678 O O . ASP A 1 83 ? 19.929 0.544 -2.797 1.00 94.94 83 ASP A O 1
ATOM 682 N N . PHE A 1 84 ? 20.737 2.230 -4.041 1.00 96.06 84 PHE A N 1
ATOM 683 C CA . PHE A 1 84 ? 21.597 1.400 -4.882 1.00 96.06 84 PHE A CA 1
ATOM 684 C C . PHE A 1 84 ? 22.686 0.709 -4.061 1.00 96.06 84 PHE A C 1
ATOM 686 O O . PHE A 1 84 ? 22.800 -0.510 -4.123 1.00 96.06 84 PHE A O 1
ATOM 693 N N . LEU A 1 85 ? 23.440 1.445 -3.242 1.00 94.56 85 LEU A N 1
ATOM 694 C CA . LEU A 1 85 ? 24.474 0.872 -2.376 1.00 94.56 85 LEU A CA 1
ATOM 695 C C . LEU A 1 85 ? 23.887 -0.129 -1.374 1.00 94.56 85 LEU A C 1
ATOM 697 O O . LEU A 1 85 ? 24.454 -1.203 -1.187 1.00 94.56 85 LEU A O 1
ATOM 701 N N . ARG A 1 86 ? 22.721 0.165 -0.785 1.00 92.12 86 ARG A N 1
ATOM 702 C CA . ARG A 1 86 ? 22.019 -0.765 0.111 1.00 92.12 86 ARG A CA 1
ATOM 703 C C . ARG A 1 86 ? 21.665 -2.070 -0.603 1.00 92.12 86 ARG A C 1
ATOM 705 O O . ARG A 1 86 ? 21.924 -3.141 -0.061 1.00 92.12 86 ARG A O 1
ATOM 712 N N . LEU A 1 87 ? 21.136 -1.992 -1.825 1.00 90.38 87 LEU A N 1
ATOM 713 C CA . LEU A 1 87 ? 20.865 -3.167 -2.659 1.00 90.38 87 LEU A CA 1
ATOM 714 C C . LEU A 1 87 ? 22.152 -3.952 -2.971 1.00 90.38 87 LEU A C 1
ATOM 716 O O . LEU A 1 87 ? 22.133 -5.178 -3.034 1.00 90.38 87 LEU A O 1
ATOM 720 N N . LEU A 1 88 ? 23.292 -3.269 -3.126 1.00 87.25 88 LEU A N 1
ATOM 721 C CA . LEU A 1 88 ? 24.580 -3.925 -3.353 1.00 87.25 88 LEU A CA 1
ATOM 722 C C . LEU A 1 88 ? 25.174 -4.604 -2.117 1.00 87.25 88 LEU A C 1
ATOM 724 O O . LEU A 1 88 ? 25.984 -5.513 -2.275 1.00 87.25 88 LEU A O 1
ATOM 728 N N . ILE A 1 89 ? 24.799 -4.198 -0.915 1.00 87.31 89 ILE A N 1
ATOM 729 C CA . ILE A 1 89 ? 25.258 -4.859 0.312 1.00 87.31 89 ILE A CA 1
ATOM 730 C C . ILE A 1 89 ? 24.421 -6.120 0.598 1.00 87.31 89 ILE A C 1
ATOM 732 O O . ILE A 1 89 ? 24.885 -7.023 1.294 1.00 87.31 89 ILE A O 1
ATOM 736 N N . GLY A 1 90 ? 23.217 -6.223 0.022 1.00 80.12 90 GLY A N 1
ATOM 737 C CA . GLY A 1 90 ? 22.359 -7.404 0.132 1.00 80.12 90 GLY A CA 1
ATOM 738 C C . GLY A 1 90 ? 23.069 -8.691 -0.304 1.00 80.12 90 GLY A C 1
ATOM 739 O O . GLY A 1 90 ? 23.732 -8.726 -1.343 1.00 80.12 90 GLY A O 1
ATOM 740 N N . LYS A 1 91 ? 22.940 -9.746 0.506 1.00 68.12 91 LYS A N 1
ATOM 741 C CA . LYS A 1 91 ? 23.617 -11.037 0.294 1.00 68.12 91 LYS A CA 1
ATOM 742 C C . LYS A 1 91 ? 22.916 -11.931 -0.736 1.00 68.12 91 LYS A C 1
ATOM 744 O O . LYS A 1 91 ? 23.558 -12.794 -1.321 1.00 68.12 91 LYS A O 1
ATOM 749 N N . GLU A 1 92 ? 21.627 -11.713 -0.975 1.00 69.00 92 GLU A N 1
ATOM 750 C CA . GLU A 1 92 ? 20.774 -12.583 -1.792 1.00 69.00 92 GLU A CA 1
ATOM 751 C C . GLU A 1 92 ? 20.688 -12.087 -3.239 1.00 69.00 92 GLU A C 1
ATOM 753 O O . GLU A 1 92 ? 19.682 -11.536 -3.673 1.00 69.00 92 GLU A O 1
ATOM 758 N N . LYS A 1 93 ? 21.771 -12.246 -4.004 1.00 70.31 93 LYS A N 1
ATOM 759 C CA . LYS A 1 93 ? 21.805 -11.836 -5.414 1.00 70.31 93 LYS A CA 1
ATOM 760 C C . LYS A 1 93 ? 22.041 -13.020 -6.336 1.00 70.31 93 LYS A C 1
ATOM 762 O O . LYS A 1 93 ? 22.749 -13.949 -5.965 1.00 70.31 93 LYS A O 1
ATOM 767 N N . PHE A 1 94 ? 21.557 -12.893 -7.571 1.00 68.12 94 PHE A N 1
ATOM 768 C CA . PHE A 1 94 ? 21.851 -13.813 -8.672 1.00 68.12 94 PHE A CA 1
ATOM 769 C C . PHE A 1 94 ? 21.448 -15.265 -8.387 1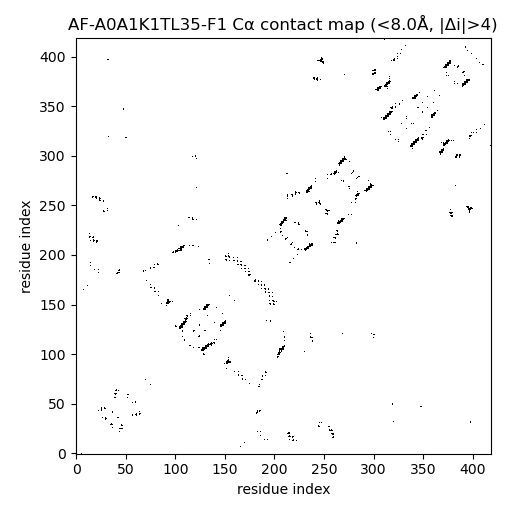.00 68.12 94 PHE A C 1
ATOM 771 O O . PHE A 1 94 ? 22.239 -16.192 -8.554 1.00 68.12 94 PHE A O 1
ATOM 778 N N . ASP A 1 95 ? 20.206 -15.465 -7.971 1.00 71.12 95 ASP A N 1
ATOM 779 C CA . ASP A 1 95 ? 19.640 -16.801 -7.857 1.00 71.12 95 ASP A CA 1
ATOM 780 C C . ASP A 1 95 ? 19.158 -17.257 -9.233 1.00 71.12 95 ASP A C 1
ATOM 782 O O . ASP A 1 95 ? 18.377 -16.560 -9.863 1.00 71.12 95 ASP A O 1
ATOM 786 N N . LEU A 1 96 ? 19.621 -18.404 -9.731 1.00 74.44 96 LEU A N 1
ATOM 787 C CA . LEU A 1 96 ? 19.196 -18.933 -11.032 1.00 74.44 96 LEU A CA 1
ATOM 788 C C . LEU A 1 96 ? 17.937 -19.806 -10.943 1.00 74.44 96 LEU A C 1
ATOM 790 O O . LEU A 1 96 ? 17.396 -20.179 -11.984 1.00 74.44 96 LEU A O 1
ATOM 794 N N . ARG A 1 97 ? 17.420 -20.096 -9.738 1.00 75.94 97 ARG A N 1
ATOM 795 C CA . ARG A 1 97 ? 16.206 -20.911 -9.534 1.00 75.94 97 ARG A CA 1
ATOM 796 C C . ARG A 1 97 ? 14.973 -20.339 -10.238 1.00 75.94 97 ARG A C 1
ATOM 798 O O . ARG A 1 97 ? 14.047 -21.088 -10.540 1.00 75.94 97 ARG A O 1
ATOM 805 N N . PHE A 1 98 ? 14.948 -19.042 -10.559 1.00 77.19 98 PHE A N 1
ATOM 806 C CA . PHE A 1 98 ? 13.836 -18.470 -11.326 1.00 77.19 98 PHE A CA 1
ATOM 807 C C . PHE A 1 98 ? 13.755 -18.999 -12.767 1.00 77.19 98 PHE A C 1
ATOM 809 O O . PHE A 1 98 ? 12.674 -19.002 -13.347 1.00 77.19 98 PHE A O 1
ATOM 816 N N . LEU A 1 99 ? 14.872 -19.455 -13.347 1.00 77.88 99 LEU A N 1
ATOM 817 C CA . LEU A 1 99 ? 14.898 -20.019 -14.701 1.00 77.88 99 LEU A CA 1
ATOM 818 C C . LEU A 1 99 ? 14.196 -21.379 -14.776 1.00 77.88 99 LEU A C 1
ATOM 820 O O . LEU A 1 99 ? 13.720 -21.755 -15.841 1.00 77.88 99 LEU A O 1
ATOM 824 N N . SER A 1 100 ? 14.114 -22.100 -13.655 1.00 82.06 100 SER A N 1
ATOM 825 C CA . SER A 1 100 ? 13.384 -23.367 -13.547 1.00 82.06 100 SER A CA 1
ATOM 826 C C . SER A 1 100 ? 11.911 -23.198 -13.168 1.00 82.06 100 SER A C 1
ATOM 828 O O . SER A 1 100 ? 11.228 -24.197 -12.951 1.00 82.06 100 SER A O 1
ATOM 830 N N . LEU A 1 101 ? 11.405 -21.963 -13.053 1.00 84.00 101 LEU A N 1
ATOM 831 C CA . LEU A 1 101 ? 9.998 -21.749 -12.721 1.00 84.00 101 LEU A CA 1
ATOM 832 C C . LEU A 1 101 ? 9.098 -22.175 -13.892 1.00 84.00 101 LEU A C 1
ATOM 834 O O . LEU A 1 101 ? 9.353 -21.770 -15.029 1.00 84.00 101 LEU A O 1
ATOM 838 N N . PRO A 1 102 ? 8.023 -22.939 -13.626 1.00 83.50 102 PRO A N 1
ATOM 839 C CA . PRO A 1 102 ? 7.025 -23.268 -14.633 1.00 83.50 102 PRO A CA 1
ATOM 840 C C . PRO A 1 102 ? 6.405 -21.999 -15.228 1.00 83.50 102 PRO A C 1
ATOM 842 O O . PRO A 1 102 ? 6.005 -21.091 -14.499 1.00 83.50 102 PRO A O 1
ATOM 845 N N . SER A 1 103 ? 6.308 -21.928 -16.556 1.00 83.94 103 SER A N 1
ATOM 846 C CA . SER A 1 103 ? 5.712 -20.781 -17.253 1.00 83.94 103 SER A CA 1
ATOM 847 C C . SER A 1 103 ? 4.180 -20.773 -17.214 1.00 83.94 103 SER A C 1
ATOM 849 O O . SER A 1 103 ? 3.553 -19.792 -17.592 1.00 83.94 103 SER A O 1
ATOM 851 N N . ASP A 1 104 ? 3.554 -21.875 -16.816 1.00 85.75 104 ASP A N 1
ATOM 852 C CA . ASP A 1 104 ? 2.104 -22.067 -16.819 1.00 85.75 104 ASP A CA 1
ATOM 853 C C . ASP A 1 104 ? 1.441 -21.727 -15.475 1.00 85.75 104 ASP A C 1
ATOM 855 O O . ASP A 1 104 ? 0.256 -21.365 -15.458 1.00 85.75 104 ASP A O 1
ATOM 859 N N . LYS A 1 105 ? 2.200 -21.796 -14.374 1.00 89.50 105 LYS A N 1
ATOM 860 C CA . LYS A 1 105 ? 1.732 -21.531 -13.006 1.00 89.50 105 LYS A CA 1
ATOM 861 C C . LYS A 1 105 ? 1.935 -20.073 -12.592 1.00 89.50 105 LYS A C 1
ATOM 863 O O . LYS A 1 105 ? 2.976 -19.508 -12.915 1.00 89.50 105 LYS A O 1
ATOM 868 N N . PRO A 1 106 ? 0.996 -19.456 -11.858 1.00 92.69 106 PRO A N 1
ATOM 869 C CA . PRO A 1 106 ? 1.144 -18.086 -11.382 1.00 92.69 106 PRO A CA 1
ATOM 870 C C . PRO A 1 106 ? 2.295 -17.918 -10.382 1.00 92.69 106 PRO A C 1
ATOM 872 O O . PRO A 1 106 ? 2.685 -18.850 -9.680 1.00 92.69 106 PRO A O 1
ATOM 875 N N . VAL A 1 107 ? 2.817 -16.696 -10.298 1.00 94.56 107 VAL A N 1
ATOM 876 C CA . VAL A 1 107 ? 3.806 -16.282 -9.299 1.00 94.56 107 VAL A CA 1
ATOM 877 C C . VAL A 1 107 ? 3.165 -15.313 -8.316 1.00 94.56 107 VAL A C 1
ATOM 879 O O . VAL A 1 107 ? 2.669 -14.254 -8.707 1.00 94.56 107 VAL A O 1
ATOM 882 N N . ALA A 1 108 ? 3.195 -15.657 -7.032 1.00 95.69 108 ALA A N 1
ATOM 883 C CA . ALA A 1 108 ? 2.687 -14.797 -5.976 1.00 95.69 108 ALA A CA 1
ATOM 884 C C . ALA A 1 108 ? 3.710 -13.711 -5.623 1.00 95.69 108 ALA A C 1
ATOM 886 O O . ALA A 1 108 ? 4.908 -13.983 -5.518 1.00 95.69 108 ALA A O 1
ATOM 887 N N . LEU A 1 109 ? 3.246 -12.479 -5.417 1.00 95.62 109 LEU A N 1
ATOM 888 C CA . LEU A 1 109 ? 4.072 -11.343 -5.009 1.00 95.62 109 LEU A CA 1
ATOM 889 C C . LEU A 1 109 ? 3.584 -10.818 -3.658 1.00 95.62 109 LEU A C 1
ATOM 891 O O . LEU A 1 109 ? 2.409 -10.485 -3.509 1.00 95.62 109 LEU A O 1
ATOM 895 N N . ALA A 1 110 ? 4.492 -10.696 -2.689 1.00 94.00 110 ALA A N 1
ATOM 896 C CA . ALA A 1 110 ? 4.171 -10.157 -1.369 1.00 94.00 110 ALA A CA 1
ATOM 897 C C . ALA A 1 110 ? 5.078 -8.978 -1.007 1.00 94.00 110 ALA A C 1
ATOM 899 O O . ALA A 1 110 ? 6.302 -9.098 -0.961 1.00 94.00 110 ALA A O 1
ATOM 900 N N . PHE A 1 111 ? 4.460 -7.839 -0.687 1.00 91.56 111 PHE A N 1
ATOM 901 C CA . PHE A 1 111 ? 5.156 -6.610 -0.284 1.00 91.56 111 PHE A CA 1
ATOM 902 C C . PHE A 1 111 ? 5.110 -6.357 1.230 1.00 91.56 111 PHE A C 1
ATOM 904 O O . PHE A 1 111 ? 5.692 -5.388 1.713 1.00 91.56 111 PHE A O 1
ATOM 911 N N . SER A 1 112 ? 4.420 -7.209 1.993 1.00 89.31 112 SER A N 1
ATOM 912 C CA . SER A 1 112 ? 4.339 -7.131 3.456 1.00 89.31 112 SER A CA 1
ATOM 913 C C . SER A 1 112 ? 3.942 -8.482 4.072 1.00 89.31 112 SER A C 1
ATOM 915 O O . SER A 1 112 ? 3.346 -9.304 3.373 1.00 89.31 112 SER A O 1
ATOM 917 N N . PRO A 1 113 ? 4.181 -8.708 5.379 1.00 86.19 113 PRO A N 1
ATOM 918 C CA . PRO A 1 113 ? 3.644 -9.870 6.100 1.00 86.19 113 PRO A 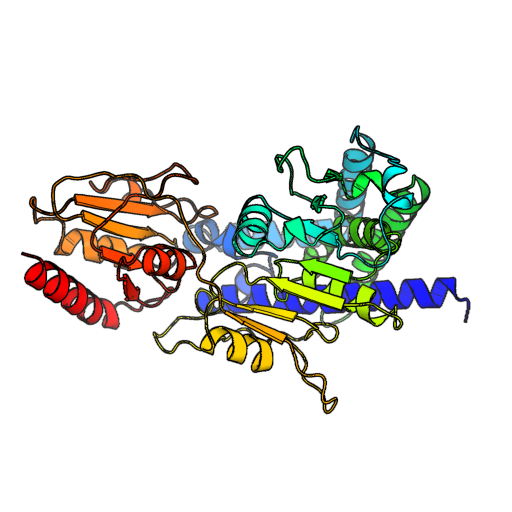CA 1
ATOM 919 C C . PRO A 1 113 ? 2.127 -10.007 5.979 1.00 86.19 113 PRO A C 1
ATOM 921 O O . PRO A 1 113 ? 1.606 -11.107 5.835 1.00 86.19 113 PRO A O 1
ATOM 924 N N . ARG A 1 114 ? 1.417 -8.875 5.945 1.00 84.56 114 ARG A N 1
ATOM 925 C CA . ARG A 1 114 ? -0.031 -8.865 5.751 1.00 84.56 114 ARG A CA 1
ATOM 926 C C . ARG A 1 114 ? -0.443 -9.333 4.354 1.00 84.56 114 ARG A C 1
ATOM 928 O O . ARG A 1 114 ? -1.473 -9.982 4.215 1.00 84.56 114 ARG A O 1
ATOM 935 N N . ALA A 1 115 ? 0.337 -9.006 3.325 1.00 89.19 115 ALA A N 1
ATOM 936 C CA . ALA A 1 115 ? 0.091 -9.523 1.983 1.00 89.19 115 ALA A CA 1
ATOM 937 C C . ALA A 1 115 ? 0.197 -11.054 1.970 1.00 89.19 115 ALA A C 1
ATOM 939 O O . ALA A 1 115 ? -0.686 -11.721 1.440 1.00 89.19 115 ALA A O 1
ATOM 940 N N . LEU A 1 116 ? 1.225 -11.606 2.624 1.00 89.25 116 LEU A N 1
ATOM 941 C CA . LEU A 1 116 ? 1.414 -13.052 2.729 1.00 89.25 116 LEU A CA 1
ATOM 942 C C . LEU A 1 116 ? 0.225 -13.742 3.415 1.00 89.25 116 LEU A C 1
ATOM 944 O O . LEU A 1 116 ? -0.364 -14.642 2.824 1.00 89.25 116 LEU A O 1
ATOM 948 N N . SER A 1 117 ? -0.196 -13.261 4.589 1.00 85.44 117 SER A N 1
ATOM 949 C CA . SER A 1 117 ? -1.322 -13.869 5.316 1.00 85.44 117 SER A CA 1
ATOM 950 C C . SER A 1 117 ? -2.629 -13.851 4.512 1.00 85.44 117 SER A C 1
ATOM 952 O O . SER A 1 117 ? -3.459 -14.748 4.622 1.00 85.44 117 SER A O 1
ATOM 954 N N . VAL A 1 118 ? -2.838 -12.811 3.696 1.00 88.19 118 VAL A N 1
ATOM 955 C CA . VAL A 1 118 ? -4.014 -12.709 2.821 1.00 88.19 118 VAL A CA 1
ATOM 956 C C . VAL A 1 118 ? -3.929 -13.713 1.667 1.00 88.19 118 VAL A C 1
ATOM 958 O O . VAL A 1 118 ? -4.925 -14.368 1.373 1.00 88.19 118 VAL A O 1
ATOM 961 N N . LEU A 1 119 ? -2.757 -13.884 1.051 1.00 90.50 119 LEU A N 1
ATOM 962 C CA . LEU A 1 119 ? -2.549 -14.888 -0.000 1.00 90.50 119 LEU A CA 1
ATOM 963 C C . LEU A 1 119 ? -2.761 -16.320 0.515 1.00 90.50 119 LEU A C 1
ATOM 965 O O . LEU A 1 119 ? -3.356 -17.135 -0.187 1.00 90.50 119 LEU A O 1
ATOM 969 N N . GLU A 1 120 ? -2.328 -16.609 1.744 1.00 88.62 120 GLU A N 1
ATOM 970 C CA . GLU A 1 120 ? -2.566 -17.893 2.420 1.00 88.62 120 GLU A CA 1
ATOM 971 C C . GLU A 1 120 ? -4.060 -18.134 2.681 1.00 88.62 120 GLU A C 1
ATOM 973 O O . GLU A 1 120 ? -4.546 -19.249 2.519 1.00 88.62 120 GLU A O 1
ATOM 978 N N . SER A 1 121 ? -4.820 -17.086 3.024 1.00 84.69 121 SER A N 1
ATOM 979 C CA . SER A 1 121 ? -6.242 -17.216 3.380 1.00 84.69 121 SER A CA 1
ATOM 980 C C . SER A 1 121 ? -7.163 -17.666 2.238 1.00 84.69 121 SER A C 1
ATOM 982 O O . SER A 1 121 ? -8.246 -18.185 2.507 1.00 84.69 121 SER A O 1
ATOM 984 N N . VAL A 1 122 ? -6.740 -17.476 0.985 1.00 86.62 122 VAL A N 1
ATOM 985 C CA . VAL A 1 122 ? -7.479 -17.873 -0.231 1.00 86.62 122 VAL A CA 1
ATOM 986 C C . VAL A 1 122 ? -6.817 -19.037 -0.967 1.00 86.62 122 VAL A C 1
ATOM 988 O O . VAL A 1 122 ? -7.122 -19.296 -2.127 1.00 86.62 122 VAL A O 1
ATOM 991 N N . ASP A 1 123 ? -5.856 -19.689 -0.318 1.00 85.25 123 ASP A N 1
ATOM 992 C CA . ASP A 1 123 ? -5.057 -20.772 -0.879 1.00 85.25 123 ASP A CA 1
ATOM 993 C C . ASP A 1 123 ? -4.342 -20.442 -2.209 1.00 85.25 123 ASP A C 1
ATOM 995 O O . ASP A 1 123 ? -3.987 -21.312 -3.006 1.00 85.25 123 ASP A O 1
ATOM 999 N N . ALA A 1 124 ? -4.079 -19.155 -2.469 1.00 83.50 124 ALA A N 1
ATOM 1000 C CA . ALA A 1 124 ? -3.462 -18.725 -3.725 1.00 83.50 124 ALA A CA 1
ATOM 1001 C C . ALA A 1 124 ? -2.017 -19.235 -3.876 1.00 83.50 124 ALA A C 1
ATOM 1003 O O . ALA A 1 124 ? -1.500 -19.340 -4.993 1.00 83.50 124 ALA A O 1
ATOM 1004 N N . LEU A 1 125 ? -1.353 -19.552 -2.760 1.00 83.75 125 LEU A N 1
ATOM 1005 C CA . LEU A 1 125 ? 0.023 -20.046 -2.757 1.00 83.75 125 LEU A CA 1
ATOM 1006 C C . LEU A 1 125 ? 0.129 -21.500 -3.226 1.00 83.75 125 LEU A C 1
ATOM 1008 O O . LEU A 1 125 ? 1.084 -21.808 -3.932 1.00 83.75 125 LEU A O 1
ATOM 1012 N N . ASN A 1 126 ? -0.858 -22.357 -2.939 1.00 82.88 126 ASN A N 1
ATOM 1013 C CA . ASN A 1 126 ? -0.861 -23.754 -3.396 1.00 82.88 126 ASN A CA 1
ATOM 1014 C C . ASN A 1 126 ? -0.949 -23.873 -4.923 1.00 82.88 126 ASN A C 1
ATOM 1016 O O . ASN A 1 126 ? -0.458 -24.831 -5.524 1.00 82.88 126 ASN A O 1
ATOM 1020 N N . HIS A 1 127 ? -1.537 -22.870 -5.571 1.00 84.12 127 HIS A N 1
ATOM 1021 C CA . HIS A 1 127 ? -1.609 -22.782 -7.026 1.00 84.12 127 HIS A CA 1
ATOM 1022 C C . HIS A 1 127 ? -0.406 -22.066 -7.652 1.00 84.12 127 HIS A C 1
ATOM 1024 O O . HIS A 1 127 ? -0.260 -22.081 -8.875 1.00 84.12 127 HIS A O 1
ATOM 1030 N N . SER A 1 128 ? 0.459 -21.454 -6.843 1.00 84.88 128 SER A N 1
ATOM 1031 C CA . SER A 1 128 ? 1.596 -20.667 -7.314 1.00 84.88 128 SER A CA 1
ATOM 1032 C C . SER A 1 128 ? 2.866 -21.508 -7.433 1.00 84.88 128 SER A C 1
ATOM 1034 O O . SER A 1 128 ? 3.105 -22.430 -6.660 1.00 84.88 128 SER A O 1
ATOM 1036 N N . SER A 1 129 ? 3.728 -21.189 -8.401 1.00 86.44 129 SER A N 1
ATOM 1037 C CA . SER A 1 129 ? 5.035 -21.850 -8.526 1.00 86.44 129 SER A CA 1
ATOM 1038 C C . SER A 1 129 ? 6.052 -21.372 -7.493 1.00 86.44 129 SER A C 1
ATOM 1040 O O . SER A 1 129 ? 6.967 -22.110 -7.137 1.00 86.44 129 SER A O 1
ATOM 1042 N N . CYS A 1 130 ? 5.945 -20.114 -7.070 1.00 91.25 130 CYS A N 1
ATOM 1043 C CA . CYS A 1 130 ? 6.836 -19.498 -6.096 1.00 91.25 130 CYS A CA 1
ATOM 1044 C C . CYS A 1 130 ? 6.211 -18.233 -5.498 1.00 91.25 130 CYS A C 1
ATOM 1046 O O . CYS A 1 130 ? 5.230 -17.692 -6.022 1.00 91.25 130 CYS A O 1
ATOM 1048 N N . LEU A 1 131 ? 6.833 -17.754 -4.421 1.00 93.19 131 LEU A N 1
ATOM 1049 C CA . LEU A 1 131 ? 6.571 -16.460 -3.807 1.00 93.19 131 LEU A CA 1
ATOM 1050 C C . LEU A 1 131 ? 7.786 -15.551 -3.985 1.00 93.19 131 LEU A C 1
ATOM 1052 O O . LEU A 1 131 ? 8.889 -15.886 -3.548 1.00 93.19 131 LEU A O 1
ATOM 1056 N N . VAL A 1 132 ? 7.575 -14.379 -4.582 1.00 93.94 132 VAL A N 1
ATOM 1057 C CA . VAL A 1 132 ? 8.602 -13.342 -4.697 1.00 93.94 132 VAL A CA 1
ATOM 1058 C C . VAL A 1 132 ? 8.361 -12.256 -3.652 1.00 93.94 132 VAL A C 1
ATOM 1060 O O . VAL A 1 132 ? 7.312 -11.606 -3.626 1.0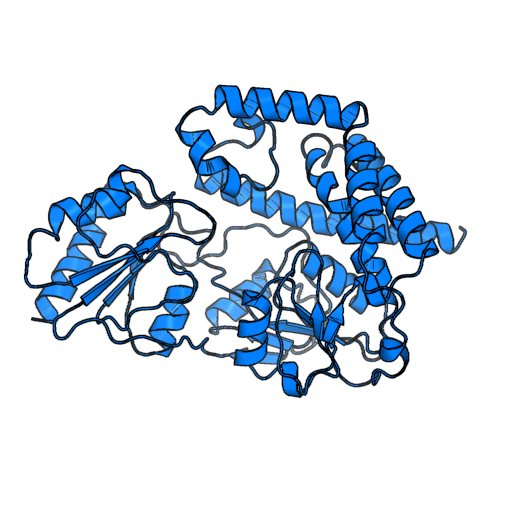0 93.94 132 VAL A O 1
ATOM 1063 N N . LYS A 1 133 ? 9.365 -12.037 -2.802 1.00 93.56 133 LYS A N 1
ATOM 1064 C CA . LYS A 1 133 ? 9.412 -10.937 -1.837 1.00 93.56 133 LYS A CA 1
ATOM 1065 C C . LYS A 1 133 ? 9.649 -9.622 -2.570 1.00 93.56 133 LYS A C 1
ATOM 1067 O O . LYS A 1 133 ? 10.615 -9.496 -3.322 1.00 93.56 133 LYS A O 1
ATOM 1072 N N . GLY A 1 134 ? 8.767 -8.650 -2.365 1.00 92.81 134 GLY A N 1
ATOM 1073 C CA . GLY A 1 134 ? 8.884 -7.313 -2.937 1.00 92.81 134 GLY A CA 1
ATOM 1074 C C . GLY A 1 134 ? 9.785 -6.370 -2.122 1.00 92.81 134 GLY A C 1
ATOM 1075 O O . GLY A 1 134 ? 10.236 -6.692 -1.024 1.00 92.81 134 GLY A O 1
ATOM 1076 N N . PRO A 1 135 ? 10.047 -5.146 -2.612 1.00 89.94 135 PRO A N 1
ATOM 1077 C CA . PRO A 1 135 ? 10.856 -4.182 -1.878 1.00 89.94 135 PRO A CA 1
ATOM 1078 C C . PRO A 1 135 ? 10.193 -3.770 -0.556 1.00 89.94 135 PRO A C 1
ATOM 1080 O O . PRO A 1 135 ? 9.097 -3.211 -0.557 1.00 89.94 135 PRO A O 1
ATOM 1083 N N . GLY A 1 136 ? 10.903 -3.957 0.561 1.00 82.12 136 GLY A N 1
ATOM 1084 C CA . GLY A 1 136 ? 10.438 -3.576 1.901 1.00 82.12 136 GLY A CA 1
ATOM 1085 C C . GLY A 1 136 ? 9.707 -4.680 2.667 1.00 82.12 136 GLY A C 1
ATOM 1086 O O . GLY A 1 136 ? 9.186 -4.408 3.744 1.00 82.12 136 GLY A O 1
ATOM 1087 N N . SER A 1 137 ? 9.697 -5.909 2.152 1.00 83.75 137 SER A N 1
ATOM 1088 C CA . SER A 1 137 ? 9.125 -7.074 2.829 1.00 83.75 137 SER A CA 1
ATOM 1089 C C . SER A 1 137 ? 10.165 -7.847 3.660 1.00 83.75 137 SER A C 1
ATOM 1091 O O . SER A 1 137 ? 10.181 -9.083 3.667 1.00 83.75 137 SER A O 1
ATOM 1093 N N . ASP A 1 138 ? 11.068 -7.114 4.319 1.00 78.38 138 ASP A N 1
ATOM 1094 C CA . ASP A 1 138 ? 12.078 -7.678 5.219 1.00 78.38 138 ASP A CA 1
ATOM 1095 C C . ASP A 1 138 ? 11.363 -8.493 6.321 1.00 78.38 138 ASP A C 1
ATOM 1097 O O . ASP A 1 138 ? 10.384 -8.028 6.905 1.00 78.38 138 ASP A O 1
ATOM 1101 N N . GLY A 1 139 ? 11.819 -9.721 6.592 1.00 74.69 139 GLY A N 1
ATOM 1102 C CA . GLY A 1 139 ? 11.233 -10.583 7.631 1.00 74.69 139 GLY A CA 1
ATOM 1103 C C . GLY A 1 139 ? 10.043 -11.454 7.204 1.00 74.69 139 GLY A C 1
ATOM 1104 O O . GLY A 1 139 ? 9.451 -12.111 8.053 1.00 74.69 139 GLY A O 1
ATOM 1105 N N . LEU A 1 140 ? 9.699 -11.515 5.910 1.00 80.69 140 LEU A N 1
ATOM 1106 C CA . LEU A 1 140 ? 8.747 -12.517 5.411 1.00 80.69 140 LEU A CA 1
ATOM 1107 C C . LEU A 1 140 ? 9.275 -13.944 5.621 1.00 80.69 140 LEU A C 1
ATOM 1109 O O . LEU A 1 140 ? 10.298 -14.320 5.035 1.00 80.69 140 LEU A O 1
ATOM 1113 N N . VAL A 1 141 ? 8.534 -14.731 6.399 1.00 78.81 141 VAL A N 1
ATOM 1114 C CA . VAL A 1 141 ? 8.732 -16.170 6.595 1.00 78.81 141 VAL A CA 1
ATOM 1115 C C . VAL A 1 141 ? 7.545 -16.877 5.954 1.00 78.81 141 VAL A C 1
ATOM 1117 O O . VAL A 1 141 ? 6.410 -16.618 6.332 1.00 78.81 141 VAL A O 1
ATOM 1120 N N . ALA A 1 142 ? 7.812 -17.715 4.955 1.00 77.56 142 ALA A N 1
ATOM 1121 C CA . ALA A 1 142 ? 6.798 -18.510 4.268 1.00 77.56 142 ALA A CA 1
ATOM 1122 C C . ALA A 1 142 ? 6.929 -19.989 4.659 1.00 77.56 142 ALA A C 1
ATOM 1124 O O . ALA A 1 142 ? 7.940 -20.394 5.240 1.00 77.56 142 ALA A O 1
ATOM 1125 N N . ASN A 1 143 ? 5.919 -20.787 4.308 1.00 77.50 143 ASN A N 1
ATOM 1126 C CA . ASN A 1 143 ? 5.956 -22.242 4.440 1.00 77.50 143 ASN A CA 1
ATOM 1127 C C . ASN A 1 143 ? 7.223 -22.821 3.754 1.00 77.50 143 ASN A C 1
ATOM 1129 O O . ASN A 1 143 ? 7.495 -22.447 2.609 1.00 77.50 143 ASN A O 1
ATOM 1133 N N . PRO A 1 144 ? 7.984 -23.725 4.412 1.00 76.50 144 PRO A N 1
ATOM 1134 C CA . PRO A 1 144 ? 9.160 -24.388 3.838 1.00 76.50 144 PRO A CA 1
ATOM 1135 C C . PRO A 1 144 ? 8.954 -25.045 2.467 1.00 76.50 144 PRO A C 1
ATOM 1137 O O . PRO A 1 144 ? 9.912 -25.172 1.708 1.00 76.50 144 PRO A O 1
ATOM 1140 N N . GLU A 1 145 ? 7.730 -25.467 2.144 1.00 79.88 145 GLU A N 1
ATOM 1141 C CA . GLU A 1 145 ? 7.404 -26.125 0.871 1.00 79.88 145 GLU A CA 1
ATOM 1142 C C . GLU A 1 145 ? 7.339 -25.150 -0.318 1.00 79.88 145 GLU A C 1
ATOM 1144 O O . GLU A 1 145 ? 7.445 -25.561 -1.476 1.00 79.88 145 GLU A O 1
ATOM 1149 N N . LEU A 1 146 ? 7.199 -23.847 -0.056 1.00 83.25 146 LEU A N 1
ATOM 1150 C CA . LEU A 1 146 ? 7.078 -22.833 -1.095 1.00 83.25 146 LEU A CA 1
ATOM 1151 C C . LEU A 1 146 ? 8.453 -22.287 -1.484 1.00 83.25 146 LEU A C 1
ATOM 1153 O O . LEU A 1 146 ? 9.208 -21.783 -0.651 1.00 83.25 146 LEU A O 1
ATOM 1157 N N . THR A 1 147 ? 8.764 -22.304 -2.783 1.00 87.62 147 THR A N 1
ATOM 1158 C CA . THR A 1 147 ? 9.986 -21.656 -3.276 1.00 87.62 147 THR A CA 1
ATOM 1159 C C . THR A 1 147 ? 9.892 -20.151 -3.043 1.00 87.62 147 THR A C 1
ATOM 1161 O O . THR A 1 147 ? 9.074 -19.461 -3.654 1.00 87.62 147 THR A O 1
ATOM 1164 N N . LEU A 1 148 ? 10.748 -19.649 -2.157 1.00 90.25 148 LEU A N 1
ATOM 1165 C CA . LEU A 1 148 ? 10.803 -18.252 -1.755 1.00 90.25 148 LEU A CA 1
ATOM 1166 C C . LEU A 1 148 ? 11.989 -17.555 -2.423 1.00 90.25 148 LEU A C 1
ATOM 1168 O O . LEU A 1 148 ? 13.137 -17.967 -2.241 1.00 90.25 148 LEU A O 1
ATOM 1172 N N . LEU A 1 149 ? 11.711 -16.495 -3.180 1.00 90.81 149 LEU A N 1
ATOM 1173 C CA . LEU A 1 149 ? 12.716 -15.712 -3.899 1.00 90.81 149 LEU A CA 1
ATOM 1174 C C . LEU A 1 149 ? 12.665 -14.253 -3.453 1.00 90.81 149 LEU A C 1
ATOM 1176 O O . LEU A 1 149 ? 11.593 -13.659 -3.367 1.00 90.81 149 LEU A O 1
ATOM 1180 N N . ASP A 1 150 ? 13.819 -13.640 -3.214 1.00 91.19 150 ASP A N 1
ATOM 1181 C CA . ASP A 1 150 ? 13.899 -12.186 -3.087 1.00 91.19 150 ASP A CA 1
ATOM 1182 C C . ASP A 1 150 ? 13.923 -11.549 -4.483 1.00 91.19 150 ASP A C 1
ATOM 1184 O O . ASP A 1 150 ? 14.615 -12.048 -5.372 1.00 91.19 150 ASP A O 1
ATOM 1188 N N . TYR A 1 151 ? 13.203 -10.447 -4.719 1.00 92.25 151 TYR A N 1
ATOM 1189 C CA . TYR A 1 151 ? 13.256 -9.761 -6.018 1.00 92.25 151 TYR A CA 1
ATOM 1190 C C . TYR A 1 151 ? 14.690 -9.385 -6.429 1.00 92.25 151 TYR A C 1
ATOM 1192 O O . TYR A 1 151 ? 15.009 -9.369 -7.618 1.00 92.25 151 TYR A O 1
ATOM 1200 N N . SER A 1 152 ? 15.567 -9.095 -5.461 1.00 91.88 152 SER A N 1
ATOM 1201 C CA . SER A 1 152 ? 16.966 -8.750 -5.707 1.00 91.88 152 SER A CA 1
ATOM 1202 C C . SER A 1 152 ? 17.786 -9.920 -6.248 1.00 91.88 152 SER A C 1
ATOM 1204 O O . SER A 1 152 ? 18.743 -9.708 -6.998 1.00 91.88 152 SER A O 1
ATOM 1206 N N . SER A 1 153 ? 17.348 -11.150 -5.978 1.00 91.25 153 SER A N 1
ATOM 1207 C CA . SER A 1 153 ? 17.962 -12.367 -6.500 1.00 91.25 153 SER A CA 1
ATOM 1208 C C . SER A 1 153 ? 17.795 -12.514 -8.020 1.00 91.25 153 SER A C 1
ATOM 1210 O O . SER A 1 153 ? 18.644 -13.113 -8.675 1.00 91.25 153 SER A O 1
ATOM 1212 N N . LEU A 1 154 ? 16.771 -11.877 -8.601 1.00 91.50 154 LEU A N 1
ATOM 1213 C CA . LEU A 1 154 ? 16.468 -11.892 -10.038 1.00 91.50 154 LEU A CA 1
ATOM 1214 C C . LEU A 1 154 ? 17.307 -10.880 -10.838 1.00 91.50 154 LEU A C 1
ATOM 1216 O O . LEU A 1 154 ? 17.254 -10.826 -12.073 1.00 91.50 154 LEU A O 1
ATOM 1220 N N . LEU A 1 155 ? 18.049 -10.009 -10.158 1.00 91.38 155 LEU A N 1
ATOM 1221 C CA . LEU A 1 155 ? 18.738 -8.884 -10.778 1.00 91.38 155 LEU A CA 1
ATOM 1222 C C . LEU A 1 155 ? 20.159 -9.235 -11.184 1.00 91.38 155 LEU A C 1
ATOM 1224 O O . LEU A 1 155 ? 20.857 -9.998 -10.524 1.00 91.38 155 LEU A O 1
ATOM 1228 N N . THR A 1 156 ? 20.616 -8.572 -12.243 1.00 90.88 156 THR A N 1
ATOM 1229 C CA . THR A 1 156 ? 22.033 -8.465 -12.559 1.00 90.88 156 THR A CA 1
ATOM 1230 C C . THR A 1 156 ? 22.604 -7.131 -12.098 1.00 90.88 156 THR A C 1
ATOM 1232 O O . THR A 1 156 ? 21.878 -6.155 -11.901 1.00 90.88 156 THR A O 1
ATOM 1235 N N . TRP A 1 157 ? 23.933 -7.043 -12.010 1.00 90.00 157 TRP A N 1
ATOM 1236 C CA . TRP A 1 157 ? 24.618 -5.763 -11.806 1.00 90.00 157 TRP A CA 1
ATOM 1237 C C . TRP A 1 157 ? 24.174 -4.694 -12.819 1.00 90.00 157 TRP A C 1
ATOM 1239 O O . TRP A 1 157 ? 23.941 -3.538 -12.457 1.00 90.00 157 TRP A O 1
ATOM 1249 N N . TRP A 1 158 ? 24.010 -5.085 -14.085 1.00 92.00 158 TRP A N 1
ATOM 1250 C CA . TRP A 1 158 ? 23.585 -4.175 -15.145 1.00 92.00 158 TRP A CA 1
ATOM 1251 C C . TRP A 1 158 ? 22.167 -3.652 -14.935 1.00 92.00 158 TRP A C 1
ATOM 1253 O O . TRP A 1 158 ? 21.921 -2.477 -15.214 1.00 92.00 158 TRP A O 1
ATOM 1263 N N . ASP A 1 159 ? 21.268 -4.467 -14.380 1.00 93.31 159 ASP A N 1
ATOM 1264 C CA . ASP A 1 159 ? 19.917 -4.024 -14.025 1.00 93.31 159 ASP A CA 1
ATOM 1265 C C . ASP A 1 159 ? 19.961 -2.968 -12.925 1.00 93.31 159 ASP A C 1
ATOM 1267 O O . ASP A 1 159 ? 19.298 -1.940 -13.038 1.00 93.31 159 ASP A O 1
ATOM 1271 N N . CYS A 1 160 ? 20.802 -3.159 -11.906 1.00 94.19 160 CYS A N 1
ATOM 1272 C CA . CYS A 1 160 ? 20.971 -2.185 -10.828 1.00 94.19 160 CYS A CA 1
ATOM 1273 C C . CYS A 1 160 ? 21.496 -0.839 -11.361 1.00 94.19 160 CYS A C 1
ATOM 1275 O O . CYS A 1 160 ? 20.958 0.222 -11.033 1.00 94.19 160 CYS A O 1
ATOM 1277 N N . VAL A 1 161 ? 22.513 -0.865 -12.232 1.00 95.56 161 VAL A N 1
ATOM 1278 C CA . VAL A 1 161 ? 23.062 0.348 -12.869 1.00 95.56 161 VAL A CA 1
ATOM 1279 C C . VAL A 1 161 ? 22.024 1.015 -13.776 1.00 95.56 161 VAL A C 1
ATOM 1281 O O . VAL A 1 161 ? 21.890 2.245 -13.793 1.00 95.56 161 VAL A O 1
ATOM 1284 N N . GLN A 1 162 ? 21.266 0.222 -14.534 1.00 95.19 162 GLN A N 1
ATOM 1285 C CA . GLN A 1 162 ? 20.185 0.720 -15.376 1.00 95.19 162 GLN A CA 1
ATOM 1286 C C . GLN A 1 162 ? 19.076 1.362 -14.538 1.00 95.19 162 GLN A C 1
ATOM 1288 O O . GLN A 1 162 ? 18.610 2.447 -14.895 1.00 95.19 162 GLN A O 1
ATOM 1293 N N . ALA A 1 163 ? 18.688 0.746 -13.423 1.00 96.81 163 ALA A N 1
ATOM 1294 C CA . ALA A 1 163 ? 17.689 1.282 -12.513 1.00 96.81 163 ALA A CA 1
ATOM 1295 C C . ALA A 1 163 ? 18.124 2.627 -11.928 1.00 96.81 163 ALA A C 1
ATOM 1297 O O . ALA A 1 163 ? 17.344 3.580 -11.943 1.00 96.81 163 ALA A O 1
ATOM 1298 N N . LEU A 1 164 ? 19.389 2.756 -11.515 1.00 97.94 164 LEU A N 1
ATOM 1299 C CA . LEU A 1 164 ? 19.941 4.019 -11.019 1.00 97.94 164 LEU A CA 1
ATOM 1300 C C . LEU A 1 164 ? 19.857 5.129 -12.078 1.00 97.94 164 LEU A C 1
ATOM 1302 O O . LEU A 1 164 ? 19.305 6.203 -11.828 1.00 97.94 164 LEU A O 1
ATOM 1306 N N . ARG A 1 165 ? 20.323 4.845 -13.302 1.00 96.94 165 ARG A N 1
ATOM 1307 C CA . ARG A 1 165 ? 20.269 5.794 -14.428 1.00 96.94 165 ARG A CA 1
ATOM 1308 C C . ARG A 1 165 ? 18.840 6.221 -14.761 1.00 96.94 165 ARG A C 1
ATOM 1310 O O . ARG A 1 165 ? 18.585 7.404 -14.992 1.00 96.94 165 ARG A O 1
ATOM 1317 N N . LEU A 1 166 ? 17.907 5.270 -14.794 1.00 96.62 166 LEU A N 1
ATOM 1318 C CA . LEU A 1 166 ? 16.501 5.554 -15.071 1.00 96.62 166 LEU A CA 1
ATOM 1319 C C . LEU A 1 166 ? 15.846 6.347 -13.938 1.00 96.62 166 LEU A C 1
ATOM 1321 O O . LEU A 1 166 ? 15.035 7.220 -14.227 1.00 96.62 166 LEU A O 1
ATOM 1325 N N . SER A 1 167 ? 16.239 6.129 -12.685 1.00 98.06 167 SER A N 1
ATOM 1326 C CA . SER A 1 167 ? 15.714 6.875 -11.533 1.00 98.06 167 SER A CA 1
ATOM 1327 C C . SER A 1 167 ? 16.080 8.355 -11.601 1.00 98.06 167 SER A C 1
ATOM 1329 O O . SER A 1 167 ? 15.209 9.214 -11.449 1.00 98.06 167 SER A O 1
ATOM 1331 N N . PHE A 1 168 ? 17.337 8.667 -11.944 1.00 97.19 168 PHE A N 1
ATOM 1332 C CA . PHE A 1 168 ? 17.765 10.049 -12.201 1.00 97.19 168 PHE A CA 1
ATOM 1333 C C . PHE A 1 168 ? 16.945 10.689 -13.321 1.00 97.19 168 PHE A C 1
ATOM 1335 O O . PHE A 1 168 ? 16.462 11.817 -13.188 1.00 97.19 168 PHE A O 1
ATOM 1342 N N . PHE A 1 169 ? 16.755 9.954 -14.418 1.00 95.88 169 PHE A N 1
ATOM 1343 C CA . PHE A 1 169 ? 15.979 10.433 -15.554 1.00 95.88 169 PHE A CA 1
ATOM 1344 C C . PHE A 1 169 ? 14.509 10.688 -15.189 1.00 95.88 169 PHE A C 1
ATOM 1346 O O . PHE A 1 169 ? 13.970 11.739 -15.536 1.00 95.88 169 PHE A O 1
ATOM 1353 N N . ILE A 1 170 ? 13.864 9.769 -14.466 1.00 96.00 170 ILE A N 1
ATOM 1354 C CA . ILE A 1 170 ? 12.473 9.898 -14.017 1.00 96.00 170 ILE A CA 1
ATOM 1355 C C . ILE A 1 170 ? 12.307 11.108 -13.094 1.00 96.00 170 ILE A C 1
ATOM 1357 O O . ILE A 1 170 ? 11.433 11.935 -13.356 1.00 96.00 170 ILE A O 1
ATOM 1361 N N . SER A 1 171 ? 13.151 11.254 -12.065 1.00 96.44 171 SER A N 1
ATOM 1362 C CA . SER A 1 171 ? 13.060 12.382 -11.123 1.00 96.44 171 SER A CA 1
ATOM 1363 C C . SER A 1 171 ? 13.215 13.730 -11.836 1.00 96.44 171 SER A C 1
ATOM 1365 O O . SER A 1 171 ? 12.405 14.643 -11.645 1.00 96.44 171 SER A O 1
ATOM 1367 N N . SER A 1 172 ? 14.195 13.838 -12.742 1.00 94.81 172 SER A N 1
ATOM 1368 C CA . SER A 1 172 ? 14.369 15.030 -13.578 1.00 94.81 172 SER A CA 1
ATOM 1369 C C . SER A 1 172 ? 13.118 15.306 -14.420 1.00 94.81 172 SER A C 1
ATOM 1371 O O . SER A 1 172 ? 12.575 16.412 -14.382 1.00 94.81 172 SER A O 1
ATOM 1373 N N . ARG A 1 173 ? 12.584 14.296 -15.121 1.00 94.19 173 ARG A N 1
ATOM 1374 C CA . ARG A 1 173 ? 11.384 14.439 -15.962 1.00 94.19 173 ARG A CA 1
ATOM 1375 C C . ARG A 1 173 ? 10.138 14.829 -15.172 1.00 94.19 173 ARG A C 1
ATOM 1377 O O . ARG A 1 173 ? 9.348 15.627 -15.678 1.00 94.19 173 ARG A O 1
ATOM 1384 N N . MET A 1 174 ? 9.960 14.317 -13.956 1.00 94.94 174 MET A N 1
ATOM 1385 C CA . MET A 1 174 ? 8.874 14.742 -13.068 1.00 94.94 174 MET A CA 1
ATOM 1386 C C . MET A 1 174 ? 8.984 16.225 -12.707 1.00 94.94 174 MET A C 1
ATOM 1388 O O . MET A 1 174 ? 7.975 16.922 -12.722 1.00 94.94 174 MET A O 1
ATOM 1392 N N . GLY A 1 175 ? 10.199 16.736 -12.478 1.00 92.19 175 GLY A N 1
ATOM 1393 C CA . GLY A 1 175 ? 10.432 18.158 -12.208 1.00 92.19 175 GLY A CA 1
ATOM 1394 C C . GLY A 1 175 ? 10.050 19.101 -13.357 1.00 92.19 175 GLY A C 1
ATOM 1395 O O . GLY A 1 175 ? 9.737 20.265 -13.106 1.00 92.19 175 GLY A O 1
ATOM 1396 N N . HIS A 1 176 ? 10.034 18.606 -14.599 1.00 92.25 176 HIS A N 1
ATOM 1397 C CA . HIS A 1 176 ? 9.673 19.388 -15.788 1.00 92.25 176 HIS A CA 1
ATOM 1398 C C . HIS A 1 176 ? 8.202 19.253 -16.204 1.00 92.25 176 HIS A C 1
ATOM 1400 O O . HIS A 1 176 ? 7.694 20.105 -16.930 1.00 92.25 176 HIS A O 1
ATOM 1406 N N . LYS A 1 177 ? 7.494 18.202 -15.774 1.00 93.62 177 LYS A N 1
ATOM 1407 C CA . LYS A 1 177 ? 6.077 18.013 -16.115 1.00 93.62 177 LYS A CA 1
ATOM 1408 C C . LYS A 1 177 ? 5.183 18.750 -15.123 1.00 93.62 177 LYS A C 1
ATOM 1410 O O . LYS A 1 177 ? 5.196 18.429 -13.940 1.00 93.62 177 LYS A O 1
ATOM 1415 N N . ALA A 1 178 ? 4.340 19.659 -15.619 1.00 91.38 178 ALA A N 1
ATOM 1416 C CA . ALA A 1 178 ? 3.447 20.484 -14.796 1.00 91.38 178 ALA A CA 1
ATOM 1417 C C . ALA A 1 178 ? 2.649 19.670 -13.758 1.00 91.38 178 ALA A C 1
ATOM 1419 O O . ALA A 1 178 ? 2.693 19.992 -12.576 1.00 91.38 178 ALA A O 1
ATOM 1420 N N . ALA A 1 179 ? 2.040 18.553 -14.177 1.00 90.88 179 ALA A N 1
ATOM 1421 C CA . ALA A 1 179 ? 1.240 17.684 -13.306 1.00 90.88 179 ALA A CA 1
ATOM 1422 C C . ALA A 1 179 ? 2.015 17.042 -12.135 1.00 90.88 179 ALA A C 1
ATOM 1424 O O . ALA A 1 179 ? 1.406 16.626 -11.159 1.00 90.88 179 ALA A O 1
ATOM 1425 N N . PHE A 1 180 ? 3.346 16.945 -12.218 1.00 94.69 180 PHE A N 1
ATOM 1426 C CA . PHE A 1 180 ? 4.183 16.291 -11.202 1.00 94.69 180 PHE A CA 1
ATOM 1427 C C . PHE A 1 180 ? 5.149 17.253 -10.507 1.00 94.69 180 PHE A C 1
ATOM 1429 O O . PHE A 1 180 ? 5.809 16.863 -9.550 1.00 94.69 180 PHE A O 1
ATOM 1436 N N . LYS A 1 181 ? 5.251 18.505 -10.971 1.00 93.75 181 LYS A N 1
ATOM 1437 C CA . LYS A 1 181 ? 6.255 19.466 -10.497 1.00 93.75 181 LYS A CA 1
ATOM 1438 C C . LYS A 1 181 ? 6.125 19.753 -9.000 1.00 93.75 181 LYS A C 1
ATOM 1440 O O . LYS A 1 181 ? 7.140 19.824 -8.308 1.00 93.75 181 LYS A O 1
ATOM 1445 N N . VAL A 1 182 ? 4.894 19.922 -8.513 1.00 94.38 182 VAL A N 1
ATOM 1446 C CA . VAL A 1 182 ? 4.609 20.143 -7.083 1.00 94.38 182 VAL A CA 1
ATOM 1447 C C . VAL A 1 182 ? 4.730 18.850 -6.274 1.00 94.38 182 VAL A C 1
ATOM 1449 O O . VAL A 1 182 ? 5.246 18.873 -5.167 1.00 94.38 182 VAL A O 1
ATOM 1452 N N . TRP A 1 183 ? 4.412 17.711 -6.888 1.00 95.81 183 TRP A N 1
ATOM 1453 C CA . TRP A 1 183 ? 4.517 16.369 -6.310 1.00 95.81 183 TRP A CA 1
ATOM 1454 C C . TRP A 1 183 ? 5.884 15.702 -6.537 1.00 95.81 183 TRP A C 1
ATOM 1456 O O . TRP A 1 183 ? 6.002 14.479 -6.465 1.00 95.81 183 TRP A O 1
ATOM 1466 N N . ARG A 1 184 ? 6.946 16.466 -6.840 1.00 94.94 184 ARG A N 1
ATOM 1467 C CA . ARG A 1 184 ? 8.244 15.896 -7.258 1.00 94.94 184 ARG A CA 1
ATOM 1468 C C . ARG A 1 184 ? 8.837 14.957 -6.207 1.00 94.94 184 ARG A C 1
ATOM 1470 O O . ARG A 1 184 ? 9.511 13.999 -6.587 1.00 94.94 184 ARG A O 1
ATOM 1477 N N . LEU A 1 185 ? 8.570 15.193 -4.921 1.00 96.75 185 LEU A N 1
ATOM 1478 C CA . LEU A 1 185 ? 9.033 14.314 -3.849 1.00 96.75 185 LEU A CA 1
ATOM 1479 C C . LEU A 1 185 ? 8.552 12.871 -4.014 1.00 96.75 185 LEU A C 1
ATOM 1481 O O . LEU A 1 185 ? 9.303 11.985 -3.639 1.00 96.75 185 LEU A O 1
ATOM 1485 N N . GLN A 1 186 ? 7.419 12.607 -4.681 1.00 96.44 186 GLN A N 1
ATOM 1486 C CA . GLN A 1 186 ? 6.950 11.247 -5.003 1.00 96.44 186 GLN A CA 1
ATOM 1487 C C . GLN A 1 186 ? 7.970 10.413 -5.803 1.00 96.44 186 GLN A C 1
ATOM 1489 O O . GLN A 1 186 ? 7.930 9.182 -5.791 1.00 96.44 186 GLN A O 1
ATOM 1494 N N . SER A 1 187 ? 8.932 11.063 -6.472 1.00 97.19 187 SER A N 1
ATOM 1495 C CA . SER A 1 187 ? 10.042 10.379 -7.148 1.00 97.19 187 SER A CA 1
ATOM 1496 C C . SER A 1 187 ? 10.967 9.602 -6.204 1.00 97.19 187 SER A C 1
ATOM 1498 O O . SER A 1 187 ? 11.741 8.787 -6.694 1.00 97.19 187 SER A O 1
ATOM 1500 N N . TYR A 1 188 ? 10.869 9.768 -4.876 1.00 96.81 188 TYR A N 1
ATOM 1501 C CA . TYR A 1 188 ? 11.666 9.014 -3.895 1.00 96.81 188 TYR A CA 1
ATOM 1502 C C . TYR A 1 188 ? 11.538 7.487 -4.027 1.00 96.81 188 TYR A C 1
ATOM 1504 O O . TYR A 1 188 ? 12.421 6.748 -3.596 1.00 96.81 188 TYR A O 1
ATOM 1512 N N . THR A 1 189 ? 10.462 7.005 -4.655 1.00 96.56 189 THR A N 1
ATOM 1513 C CA . THR A 1 189 ? 10.210 5.575 -4.893 1.00 96.56 189 THR A CA 1
ATOM 1514 C C . THR A 1 189 ? 10.758 5.060 -6.225 1.00 96.56 189 THR A C 1
ATOM 1516 O O . THR A 1 189 ? 10.749 3.849 -6.446 1.00 96.56 189 THR A O 1
ATOM 1519 N N . ALA A 1 190 ? 11.271 5.940 -7.096 1.00 97.75 190 ALA A N 1
ATOM 1520 C CA . ALA A 1 190 ? 11.642 5.605 -8.471 1.00 97.75 190 ALA A CA 1
ATOM 1521 C C . ALA A 1 190 ? 12.636 4.448 -8.554 1.00 97.75 190 ALA A C 1
ATOM 1523 O O . ALA A 1 190 ? 12.405 3.508 -9.311 1.00 97.75 190 ALA A O 1
ATOM 1524 N N . PHE A 1 191 ? 13.694 4.474 -7.740 1.00 97.62 191 PHE A N 1
ATOM 1525 C CA . PHE A 1 191 ? 14.702 3.419 -7.760 1.00 97.62 191 PHE A CA 1
ATOM 1526 C C . PHE A 1 191 ? 14.119 2.052 -7.417 1.00 97.62 191 PHE A C 1
ATOM 1528 O O . PHE A 1 191 ? 14.190 1.144 -8.240 1.00 97.62 191 PHE A O 1
ATOM 1535 N N . LYS A 1 192 ? 13.456 1.917 -6.264 1.00 96.44 192 LYS A N 1
ATOM 1536 C CA . LYS A 1 192 ? 12.844 0.646 -5.839 1.00 96.44 192 LYS A CA 1
ATOM 1537 C C . LYS A 1 192 ? 11.813 0.140 -6.842 1.00 96.44 192 LYS A C 1
ATOM 1539 O O . LYS A 1 192 ? 11.778 -1.051 -7.129 1.00 96.44 192 LYS A O 1
ATOM 1544 N N . TRP A 1 193 ? 11.014 1.045 -7.406 1.00 97.50 193 TRP A N 1
ATOM 1545 C CA . TRP A 1 193 ? 10.021 0.699 -8.417 1.00 97.50 193 TRP A CA 1
ATOM 1546 C C . TRP A 1 193 ? 10.668 0.158 -9.697 1.00 97.50 193 TRP A C 1
ATOM 1548 O O . TRP A 1 193 ? 10.262 -0.887 -10.198 1.00 97.50 193 TRP A O 1
ATOM 1558 N N . ILE A 1 194 ? 11.707 0.827 -10.214 1.00 97.38 194 ILE A N 1
ATOM 1559 C CA . ILE A 1 194 ? 12.406 0.395 -11.434 1.00 97.38 194 ILE A CA 1
ATOM 1560 C C . ILE A 1 194 ? 13.162 -0.911 -11.207 1.00 97.38 194 ILE A C 1
ATOM 1562 O O . ILE A 1 194 ? 13.145 -1.780 -12.073 1.00 97.38 194 ILE A O 1
ATOM 1566 N N . VAL A 1 195 ? 13.833 -1.050 -10.065 1.00 95.94 195 VAL A N 1
ATOM 1567 C CA . VAL A 1 195 ? 14.534 -2.287 -9.725 1.00 95.94 195 VAL A CA 1
ATOM 1568 C C . VAL A 1 195 ? 13.551 -3.456 -9.726 1.00 95.94 195 VAL A C 1
ATOM 1570 O O . VAL A 1 195 ? 13.799 -4.461 -10.385 1.00 95.94 195 VAL A O 1
ATOM 1573 N N . PHE A 1 196 ? 12.409 -3.306 -9.056 1.00 96.38 196 PHE A N 1
ATOM 1574 C CA . PHE A 1 196 ? 11.390 -4.347 -9.030 1.00 96.38 196 PHE A CA 1
ATOM 1575 C C . PHE A 1 196 ? 10.818 -4.640 -10.424 1.00 96.38 196 PHE A C 1
ATOM 1577 O O . PHE A 1 196 ? 10.671 -5.800 -10.789 1.00 96.38 196 PHE A O 1
ATOM 1584 N N . TYR A 1 197 ? 10.584 -3.611 -11.246 1.00 95.75 197 TYR A N 1
ATOM 1585 C CA . TYR A 1 197 ? 10.174 -3.790 -12.643 1.00 95.75 197 TYR A CA 1
ATOM 1586 C C . TYR A 1 197 ? 11.149 -4.697 -13.408 1.00 95.75 197 TYR A C 1
ATOM 1588 O O . TYR A 1 197 ? 10.723 -5.649 -14.056 1.00 95.75 197 TYR A O 1
ATOM 1596 N N . LEU A 1 198 ? 12.456 -4.417 -13.322 1.00 94.38 198 LEU A N 1
ATOM 1597 C CA . LEU A 1 198 ? 13.488 -5.183 -14.031 1.00 94.38 198 LEU A CA 1
ATOM 1598 C C . LEU A 1 198 ? 13.633 -6.614 -13.498 1.00 94.38 198 LEU A C 1
ATOM 1600 O O . LEU A 1 198 ? 14.000 -7.505 -14.258 1.00 94.38 198 LEU A O 1
ATOM 1604 N N . ALA A 1 199 ? 13.354 -6.832 -12.212 1.00 94.00 199 ALA A N 1
ATOM 1605 C CA . ALA A 1 199 ? 13.328 -8.160 -11.612 1.00 94.00 199 ALA A CA 1
ATOM 1606 C C . ALA A 1 199 ? 12.157 -8.993 -12.156 1.00 94.00 199 ALA A C 1
ATOM 1608 O O . ALA A 1 199 ? 12.361 -10.080 -12.692 1.00 94.00 199 ALA A O 1
ATOM 1609 N N . ILE A 1 200 ? 10.935 -8.460 -12.068 1.00 93.81 200 ILE A N 1
ATOM 1610 C CA . ILE A 1 200 ? 9.712 -9.190 -12.425 1.00 93.81 200 ILE A CA 1
ATOM 1611 C C . ILE A 1 200 ? 9.576 -9.404 -13.936 1.00 93.81 200 ILE A C 1
ATOM 1613 O O . ILE A 1 200 ? 9.065 -10.437 -14.357 1.00 93.81 200 ILE A O 1
ATOM 1617 N N . GLU A 1 201 ? 10.082 -8.486 -14.768 1.00 91.75 201 GLU A N 1
ATOM 1618 C CA . GLU A 1 201 ? 10.071 -8.637 -16.233 1.00 91.75 201 GLU A CA 1
ATOM 1619 C C . GLU A 1 201 ? 10.762 -9.932 -16.709 1.00 91.75 201 GLU A C 1
ATOM 1621 O O . GLU A 1 201 ? 10.443 -10.436 -17.783 1.00 91.75 201 GLU A O 1
ATOM 1626 N N . LYS A 1 202 ? 11.684 -10.492 -15.916 1.00 89.88 202 LYS A N 1
ATOM 1627 C CA . LYS A 1 202 ? 12.430 -11.714 -16.252 1.00 89.88 202 LYS A CA 1
ATOM 1628 C C . LYS A 1 202 ? 11.710 -13.012 -15.895 1.00 89.88 202 LYS A C 1
ATOM 1630 O O . LYS A 1 202 ? 12.201 -14.081 -16.250 1.00 89.88 202 LYS A O 1
ATOM 1635 N N . ILE A 1 203 ? 10.607 -12.938 -15.154 1.00 89.94 203 ILE A N 1
ATOM 1636 C CA . ILE A 1 203 ? 9.869 -14.121 -14.713 1.00 89.94 203 ILE A CA 1
ATOM 1637 C C . ILE A 1 203 ? 9.094 -14.705 -15.909 1.00 89.94 203 ILE A C 1
ATOM 1639 O O . ILE A 1 203 ? 8.288 -13.978 -16.491 1.00 89.94 203 ILE A O 1
ATOM 1643 N N . PRO A 1 204 ? 9.267 -16.000 -16.250 1.00 84.88 204 PRO A N 1
ATOM 1644 C CA . PRO A 1 204 ? 8.658 -16.591 -17.449 1.00 84.88 204 PRO A CA 1
ATOM 1645 C C . PRO A 1 204 ? 7.126 -16.654 -17.443 1.00 84.88 204 PRO A C 1
ATOM 1647 O O . PRO A 1 204 ? 6.503 -16.562 -18.495 1.00 84.88 204 PRO A O 1
ATOM 1650 N N . SER A 1 205 ? 6.520 -16.843 -16.266 1.00 82.75 205 SER A N 1
ATOM 1651 C CA . SER A 1 205 ? 5.093 -17.159 -16.124 1.00 82.75 205 SER A CA 1
ATOM 1652 C C . SER A 1 205 ? 4.149 -16.051 -16.607 1.00 82.75 205 SER A C 1
ATOM 1654 O O . SER A 1 205 ? 3.064 -16.339 -17.103 1.00 82.75 205 SER A O 1
ATOM 1656 N N . HIS A 1 206 ? 4.536 -14.775 -16.479 1.00 86.88 206 HIS A N 1
ATOM 1657 C CA . HIS A 1 206 ? 3.691 -13.600 -16.764 1.00 86.88 206 HIS A CA 1
ATOM 1658 C C . HIS A 1 206 ? 2.251 -13.647 -16.189 1.00 86.88 206 HIS A C 1
ATOM 1660 O O . HIS A 1 206 ? 1.423 -12.801 -16.537 1.00 86.88 206 HIS A O 1
ATOM 1666 N N . LYS A 1 207 ? 1.960 -14.589 -15.285 1.00 93.12 207 LYS A N 1
ATOM 1667 C CA . LYS A 1 207 ? 0.757 -14.680 -14.468 1.00 93.12 207 LYS A CA 1
ATOM 1668 C C . LYS A 1 207 ? 1.148 -14.353 -13.042 1.00 93.12 207 LYS A C 1
ATOM 1670 O O . LYS A 1 207 ? 2.019 -15.009 -12.472 1.00 93.12 207 LYS A O 1
ATOM 1675 N N . PHE A 1 208 ? 0.516 -13.344 -12.465 1.00 95.62 208 PHE A N 1
ATOM 1676 C CA . PHE A 1 208 ? 0.881 -12.869 -11.136 1.00 95.62 208 PHE A CA 1
ATOM 1677 C C . PHE A 1 208 ? -0.316 -12.877 -10.202 1.00 95.62 208 PHE A C 1
ATOM 1679 O O . PHE A 1 208 ? -1.421 -12.534 -10.615 1.00 95.62 208 PHE A O 1
ATOM 1686 N N . VAL A 1 209 ? -0.070 -13.224 -8.940 1.00 96.75 209 VAL A N 1
ATOM 1687 C CA . VAL A 1 209 ? -1.020 -13.001 -7.848 1.00 96.75 209 VAL A CA 1
ATOM 1688 C C . VAL A 1 209 ? -0.487 -11.885 -6.970 1.00 96.75 209 VAL A C 1
ATOM 1690 O O . VAL A 1 209 ? 0.629 -11.980 -6.458 1.00 96.75 209 VAL A O 1
ATOM 1693 N N . ILE A 1 210 ? -1.270 -10.824 -6.803 1.00 96.44 210 ILE A N 1
ATOM 1694 C CA . ILE A 1 210 ? -0.917 -9.685 -5.956 1.00 96.44 210 ILE A CA 1
ATOM 1695 C C . ILE A 1 210 ? -2.025 -9.391 -4.964 1.00 96.44 210 ILE A C 1
ATOM 1697 O O . ILE A 1 210 ? -3.194 -9.696 -5.197 1.00 96.44 210 ILE A O 1
ATOM 1701 N N . THR A 1 211 ? -1.662 -8.725 -3.877 1.00 95.06 211 THR A N 1
ATOM 1702 C CA . THR A 1 211 ? -2.647 -8.189 -2.943 1.00 95.06 211 THR A CA 1
ATOM 1703 C C . THR A 1 211 ? -2.964 -6.724 -3.191 1.00 95.06 211 THR A C 1
ATOM 1705 O O . THR A 1 211 ? -4.055 -6.272 -2.858 1.00 95.06 211 THR A O 1
ATOM 1708 N N . ASP A 1 212 ? -2.034 -5.961 -3.761 1.00 94.25 212 ASP A N 1
ATOM 1709 C CA . ASP A 1 212 ? -2.176 -4.520 -3.951 1.00 94.25 212 ASP A CA 1
ATOM 1710 C C . ASP A 1 212 ? -3.260 -4.180 -4.983 1.00 94.25 212 ASP A C 1
ATOM 1712 O O . ASP A 1 212 ? -3.331 -4.767 -6.060 1.00 94.25 212 ASP A O 1
ATOM 1716 N N . HIS A 1 213 ? -4.132 -3.222 -4.655 1.00 92.94 213 HIS A N 1
ATOM 1717 C CA . HIS A 1 213 ? -5.367 -3.011 -5.425 1.00 92.94 213 HIS A CA 1
ATOM 1718 C C . HIS A 1 213 ? -5.230 -2.010 -6.566 1.00 92.94 213 HIS A C 1
ATOM 1720 O O . HIS A 1 213 ? -5.779 -2.206 -7.641 1.00 92.94 213 HIS A O 1
ATOM 1726 N N . TYR A 1 214 ? -4.576 -0.882 -6.308 1.00 93.62 214 TYR A N 1
ATOM 1727 C CA . TYR A 1 214 ? -4.520 0.261 -7.227 1.00 93.62 214 TYR A CA 1
ATOM 1728 C C . TYR A 1 214 ? -3.265 1.112 -7.028 1.00 93.62 214 TYR A C 1
ATOM 1730 O O . TYR A 1 214 ? -3.137 2.180 -7.627 1.00 93.62 214 TYR A O 1
ATOM 1738 N N . ASP A 1 215 ? -2.355 0.677 -6.163 1.00 92.50 215 ASP A N 1
ATOM 1739 C CA . ASP A 1 215 ? -1.156 1.425 -5.825 1.00 92.50 215 ASP A CA 1
ATOM 1740 C C . ASP A 1 215 ? -0.087 1.313 -6.928 1.00 92.50 215 ASP A C 1
ATOM 1742 O O . ASP A 1 215 ? -0.310 0.771 -8.021 1.00 92.50 215 ASP A O 1
ATOM 1746 N N . ARG A 1 216 ? 1.108 1.845 -6.658 1.00 94.31 216 ARG A N 1
ATOM 1747 C CA . ARG A 1 216 ? 2.199 1.795 -7.635 1.00 94.31 216 ARG A CA 1
ATOM 1748 C C . ARG A 1 216 ? 2.631 0.381 -8.040 1.00 94.31 216 ARG A C 1
ATOM 1750 O O . ARG A 1 216 ? 3.148 0.234 -9.151 1.00 94.31 216 ARG A O 1
ATOM 1757 N N . TRP A 1 217 ? 2.475 -0.621 -7.176 1.00 95.69 217 TRP A N 1
ATOM 1758 C CA . TRP A 1 217 ? 2.847 -2.007 -7.454 1.00 95.69 217 TRP A CA 1
ATOM 1759 C C . TRP A 1 217 ? 1.795 -2.682 -8.324 1.00 95.69 217 TRP A C 1
ATOM 1761 O O . TRP A 1 217 ? 2.149 -3.285 -9.336 1.00 95.69 217 TRP A O 1
ATOM 1771 N N . ALA A 1 218 ? 0.514 -2.467 -8.024 1.00 96.44 218 ALA A N 1
ATOM 1772 C CA . ALA A 1 218 ? -0.585 -2.966 -8.845 1.00 96.44 218 ALA A CA 1
ATOM 1773 C C . ALA A 1 218 ? -0.489 -2.459 -10.293 1.00 96.44 218 ALA A C 1
ATOM 1775 O O . ALA A 1 218 ? -0.561 -3.235 -11.247 1.00 96.44 218 ALA A O 1
ATOM 1776 N N . VAL A 1 219 ? -0.218 -1.158 -10.472 1.00 97.12 219 VAL A N 1
ATOM 1777 C CA . VAL A 1 219 ? -0.022 -0.569 -11.807 1.00 97.12 219 VAL A CA 1
ATOM 1778 C C . VAL A 1 219 ? 1.234 -1.112 -12.497 1.00 97.12 219 VAL A C 1
ATOM 1780 O O . VAL A 1 219 ? 1.226 -1.266 -13.715 1.00 97.12 219 VAL A O 1
ATOM 1783 N N . LEU A 1 220 ? 2.317 -1.399 -11.769 1.00 96.50 220 LEU A N 1
ATOM 1784 C CA . LEU A 1 220 ? 3.526 -1.992 -12.354 1.00 96.50 220 LEU A CA 1
ATOM 1785 C C . LEU A 1 220 ? 3.211 -3.354 -12.976 1.00 96.50 220 LEU A C 1
ATOM 1787 O O . LEU A 1 220 ? 3.522 -3.579 -14.148 1.00 96.50 220 LEU A O 1
ATOM 1791 N N . ILE A 1 221 ? 2.582 -4.233 -12.198 1.00 96.12 221 ILE A N 1
ATOM 1792 C CA . ILE A 1 221 ? 2.306 -5.612 -12.602 1.00 96.12 221 ILE A CA 1
ATOM 1793 C C . ILE A 1 221 ? 1.277 -5.651 -13.726 1.00 96.12 221 ILE A C 1
ATOM 1795 O O . ILE A 1 221 ? 1.524 -6.282 -14.750 1.00 96.12 221 ILE A O 1
ATOM 1799 N N . ASP A 1 222 ? 0.191 -4.886 -13.612 1.00 95.44 222 ASP A N 1
ATOM 1800 C CA . ASP A 1 222 ? -0.831 -4.774 -14.657 1.00 95.44 222 ASP A CA 1
ATOM 1801 C C . ASP A 1 222 ? -0.244 -4.412 -16.028 1.00 95.44 222 ASP A C 1
ATOM 1803 O O . ASP A 1 222 ? -0.641 -4.965 -17.058 1.00 95.44 222 ASP A O 1
ATOM 1807 N N . ARG A 1 223 ? 0.738 -3.501 -16.043 1.00 93.62 223 ARG A N 1
ATOM 1808 C CA . ARG A 1 223 ? 1.415 -3.068 -17.268 1.00 93.62 223 ARG A CA 1
ATOM 1809 C C . ARG A 1 223 ? 2.358 -4.126 -17.819 1.00 93.62 223 ARG A C 1
ATOM 1811 O O . ARG A 1 223 ? 2.378 -4.300 -19.033 1.00 93.62 223 ARG A O 1
ATOM 1818 N N . LEU A 1 224 ? 3.098 -4.829 -16.963 1.00 92.31 224 LEU A N 1
ATOM 1819 C CA . LEU A 1 224 ? 3.947 -5.947 -17.387 1.00 92.31 224 LEU A CA 1
ATOM 1820 C C . LEU A 1 224 ? 3.119 -7.085 -18.000 1.00 92.31 224 LEU A C 1
ATOM 1822 O O . LEU A 1 224 ? 3.488 -7.620 -19.045 1.00 92.31 224 LEU A O 1
ATOM 1826 N N . VAL A 1 225 ? 1.976 -7.410 -17.391 1.00 92.56 225 VAL A N 1
ATOM 1827 C CA . VAL A 1 225 ? 1.027 -8.403 -17.916 1.00 92.56 225 VAL A CA 1
ATOM 1828 C C . VAL A 1 225 ? 0.458 -7.936 -19.259 1.00 92.56 225 VAL A C 1
ATOM 1830 O O . VAL A 1 225 ? 0.484 -8.683 -20.232 1.00 92.56 225 VAL A O 1
ATOM 1833 N N . ALA A 1 226 ? 0.043 -6.668 -19.372 1.00 89.25 226 ALA A N 1
ATOM 1834 C CA . ALA A 1 226 ? -0.512 -6.116 -20.613 1.00 89.25 226 ALA A CA 1
ATOM 1835 C C . ALA A 1 226 ? 0.472 -6.125 -21.800 1.00 89.25 226 ALA A C 1
ATOM 1837 O O . ALA A 1 226 ? 0.045 -6.145 -22.960 1.00 89.25 226 ALA A O 1
ATOM 1838 N N . GLU A 1 227 ? 1.780 -6.055 -21.536 1.00 85.94 227 GLU A N 1
ATOM 1839 C CA . GLU A 1 227 ? 2.811 -6.113 -22.576 1.00 85.94 227 GLU A CA 1
ATOM 1840 C C . GLU A 1 227 ? 2.999 -7.528 -23.145 1.00 85.94 227 GLU A C 1
ATOM 1842 O O . GLU A 1 227 ? 3.332 -7.661 -24.326 1.00 85.94 227 GLU A O 1
ATOM 1847 N N . ASN A 1 228 ? 2.706 -8.568 -22.360 1.00 80.06 228 ASN A N 1
ATOM 1848 C CA . ASN A 1 228 ? 2.843 -9.969 -22.750 1.00 80.06 228 ASN A CA 1
ATOM 1849 C C . ASN A 1 228 ? 1.466 -10.551 -23.080 1.00 80.06 228 ASN A C 1
ATOM 1851 O O . ASN A 1 228 ? 0.698 -10.878 -22.195 1.00 80.06 228 ASN A O 1
ATOM 1855 N N . LYS A 1 229 ? 1.096 -10.649 -24.362 1.00 67.25 229 LYS A N 1
ATOM 1856 C CA . LYS A 1 229 ? -0.294 -10.973 -24.756 1.00 67.25 229 LYS A CA 1
ATOM 1857 C C . LYS A 1 229 ? -0.668 -12.459 -24.715 1.00 67.25 229 LYS A C 1
ATOM 1859 O O . LYS A 1 229 ? -1.857 -12.768 -24.737 1.00 67.25 229 LYS A O 1
ATOM 1864 N N . ALA A 1 230 ? 0.306 -13.366 -24.722 1.00 63.28 230 ALA A N 1
ATOM 1865 C CA . ALA A 1 230 ? 0.053 -14.803 -24.735 1.00 63.28 230 ALA A CA 1
ATOM 1866 C C . ALA A 1 230 ? 0.134 -15.353 -23.304 1.00 63.28 230 ALA A C 1
ATOM 1868 O O . ALA A 1 230 ? 1.178 -15.239 -22.675 1.00 63.28 230 ALA A O 1
ATOM 1869 N N . GLN A 1 231 ? -0.969 -15.929 -22.811 1.00 67.69 231 GLN A N 1
ATOM 1870 C CA . GLN A 1 231 ? -1.057 -16.648 -21.527 1.00 67.69 231 GLN A CA 1
ATOM 1871 C C . GLN A 1 231 ? -0.693 -15.848 -20.257 1.00 67.69 231 GLN A C 1
ATOM 1873 O O . GLN A 1 231 ? -0.343 -16.446 -19.246 1.00 67.69 231 GLN A O 1
ATOM 1878 N N . SER A 1 232 ? -0.822 -14.521 -20.274 1.00 84.81 232 SER A N 1
ATOM 1879 C CA . SER A 1 232 ? -0.616 -13.668 -19.099 1.00 84.81 232 SER A CA 1
ATOM 1880 C C . SER A 1 232 ? -1.929 -13.390 -18.356 1.00 84.81 232 SER A C 1
ATOM 1882 O O . SER A 1 232 ? -3.009 -13.428 -18.952 1.00 84.81 232 SER A O 1
ATOM 1884 N N . GLY A 1 233 ? -1.832 -13.116 -17.056 1.00 90.12 233 GLY A N 1
ATOM 1885 C CA . GLY A 1 233 ? -2.985 -12.893 -16.182 1.00 90.12 233 GLY A CA 1
ATOM 1886 C C . GLY A 1 233 ? -2.599 -12.168 -14.896 1.00 90.12 233 GLY A C 1
ATOM 1887 O O . GLY A 1 233 ? -1.436 -12.201 -14.481 1.00 90.12 233 GLY A O 1
ATOM 1888 N N . LEU A 1 234 ? -3.555 -11.480 -14.278 1.00 94.25 234 LEU A N 1
ATOM 1889 C CA . LEU A 1 234 ? -3.356 -10.797 -13.006 1.00 94.25 234 LEU A CA 1
ATOM 1890 C C . LEU A 1 234 ? -4.492 -11.143 -12.052 1.00 94.25 234 LEU A C 1
ATOM 1892 O O . LEU A 1 234 ? -5.598 -10.619 -12.168 1.00 94.25 234 LEU A O 1
ATOM 1896 N N . ILE A 1 235 ? -4.160 -11.953 -11.057 1.00 95.81 235 ILE A N 1
ATOM 1897 C CA . ILE A 1 235 ? -5.051 -12.295 -9.963 1.00 95.81 235 ILE A CA 1
ATOM 1898 C C . ILE A 1 235 ? -4.850 -11.262 -8.858 1.00 95.81 235 ILE A C 1
ATOM 1900 O O . ILE A 1 235 ? -3.729 -11.053 -8.385 1.00 95.81 235 ILE A O 1
ATOM 1904 N N . ILE A 1 236 ? -5.933 -10.619 -8.432 1.00 96.44 236 ILE A N 1
ATOM 1905 C CA . ILE A 1 236 ? -5.911 -9.695 -7.295 1.00 96.44 236 ILE A CA 1
ATOM 1906 C C . ILE A 1 236 ? -6.634 -10.335 -6.123 1.00 96.44 236 ILE A C 1
ATOM 1908 O O . ILE A 1 236 ? -7.781 -10.755 -6.249 1.00 96.44 236 ILE A O 1
ATOM 1912 N N . VAL A 1 237 ? -5.979 -10.355 -4.967 1.00 95.75 237 VAL A N 1
ATOM 1913 C CA . VAL A 1 237 ? -6.595 -10.739 -3.699 1.00 95.75 237 VAL A CA 1
ATOM 1914 C C . VAL A 1 237 ? -6.782 -9.495 -2.853 1.00 95.75 237 VAL A C 1
ATOM 1916 O O . VAL A 1 237 ? -5.820 -8.815 -2.499 1.00 95.75 237 VAL A O 1
ATOM 1919 N N . GLN A 1 238 ? -8.027 -9.163 -2.525 1.00 92.69 238 GLN A N 1
ATOM 1920 C CA . GLN A 1 238 ? -8.332 -7.978 -1.742 1.00 92.69 238 GLN A CA 1
ATOM 1921 C C . GLN A 1 238 ? -7.638 -8.038 -0.370 1.00 92.69 238 GLN A C 1
ATOM 1923 O O . GLN A 1 238 ? -8.093 -8.718 0.543 1.00 92.69 238 GLN A O 1
ATOM 1928 N N . HIS A 1 239 ? -6.571 -7.254 -0.187 1.00 84.81 239 HIS A N 1
ATOM 1929 C CA . HIS A 1 239 ? -6.081 -6.888 1.142 1.00 84.81 239 HIS A CA 1
ATOM 1930 C C . HIS A 1 239 ? -6.768 -5.629 1.697 1.00 84.81 239 HIS A C 1
ATOM 1932 O O . HIS A 1 239 ? -6.499 -4.502 1.309 1.00 84.81 239 HIS A O 1
ATOM 1938 N N . GLY A 1 240 ? -7.648 -5.812 2.670 1.00 83.75 240 GLY A N 1
ATOM 1939 C CA . GLY A 1 240 ? -8.217 -4.706 3.431 1.00 83.75 240 GLY A CA 1
ATOM 1940 C C . GLY A 1 240 ? -9.452 -4.024 2.845 1.00 83.75 240 GLY A C 1
ATOM 1941 O O . GLY A 1 240 ? -9.883 -4.282 1.721 1.00 83.75 240 GLY A O 1
ATOM 1942 N N . SER A 1 241 ? -10.081 -3.201 3.684 1.00 80.56 241 SER A N 1
ATOM 1943 C CA . SER A 1 241 ? -11.354 -2.540 3.376 1.00 80.56 241 SER A CA 1
ATOM 1944 C C . SER A 1 241 ? -11.164 -1.368 2.412 1.00 80.56 241 SER A C 1
ATOM 1946 O O . SER A 1 241 ? -10.436 -0.421 2.708 1.00 80.56 241 SER A O 1
ATOM 1948 N N . LEU A 1 242 ? -11.882 -1.396 1.286 1.00 77.69 242 LEU A N 1
ATOM 1949 C CA . LEU A 1 242 ? -11.912 -0.297 0.314 1.00 77.69 242 LEU A CA 1
ATOM 1950 C C . LEU A 1 242 ? -12.718 0.913 0.813 1.00 77.69 242 LEU A C 1
ATOM 1952 O O . LEU A 1 242 ? -12.500 2.032 0.363 1.00 77.69 242 LEU A O 1
ATOM 1956 N N . VAL A 1 243 ? -13.633 0.704 1.760 1.00 71.06 243 VAL A N 1
ATOM 1957 C CA . VAL A 1 243 ? -14.537 1.740 2.292 1.00 71.06 243 VAL A CA 1
ATOM 1958 C C . VAL A 1 243 ? -13.902 2.501 3.468 1.00 71.06 243 VAL A C 1
ATOM 1960 O O . VAL A 1 243 ? -14.283 3.627 3.787 1.00 71.06 243 VAL A O 1
ATOM 1963 N N . GLY A 1 244 ? -12.885 1.919 4.112 1.00 59.91 244 GLY A N 1
ATOM 1964 C CA . GLY A 1 244 ? -12.259 2.485 5.312 1.00 59.91 244 GLY A CA 1
ATOM 1965 C C . GLY A 1 244 ? -11.592 3.846 5.105 1.00 59.91 244 GLY A C 1
ATOM 1966 O O . GLY A 1 244 ? -11.576 4.659 6.024 1.00 59.91 244 GLY A O 1
ATOM 1967 N N . LEU A 1 245 ? -11.086 4.123 3.898 1.00 52.88 245 LEU A N 1
ATOM 1968 C CA . LEU A 1 245 ? -10.336 5.344 3.569 1.00 52.88 245 LEU A CA 1
ATOM 1969 C C . LEU A 1 245 ? -11.210 6.497 3.045 1.00 52.88 245 LEU A C 1
ATOM 1971 O O . LEU A 1 245 ? -10.668 7.521 2.637 1.00 52.88 245 LEU A O 1
ATOM 1975 N N . SER A 1 246 ? -12.536 6.348 3.019 1.00 54.50 246 SER A N 1
ATOM 1976 C CA . SER A 1 246 ? -13.447 7.342 2.429 1.00 54.50 246 SER A CA 1
ATOM 1977 C C . SER A 1 246 ? -14.558 7.836 3.356 1.00 54.50 246 SER A C 1
ATOM 1979 O O . SER A 1 246 ? -15.262 8.775 2.992 1.00 54.50 246 SER A O 1
ATOM 1981 N N . SER A 1 247 ? -14.728 7.248 4.543 1.00 56.34 247 SER A N 1
ATOM 1982 C CA . SER A 1 247 ? -15.921 7.490 5.366 1.00 56.34 247 SER A CA 1
ATOM 1983 C C . SER A 1 247 ? -15.837 8.772 6.210 1.00 56.34 247 SER A C 1
ATOM 1985 O O . SER A 1 247 ? -15.404 8.765 7.364 1.00 56.34 247 SER A O 1
ATOM 1987 N N . THR A 1 248 ? -16.305 9.886 5.641 1.00 55.09 248 THR A N 1
ATOM 1988 C CA . THR A 1 248 ? -16.893 11.003 6.412 1.00 55.09 248 THR A CA 1
ATOM 1989 C C . THR A 1 248 ? -18.363 10.744 6.750 1.00 55.09 248 THR A C 1
ATOM 1991 O O . THR A 1 248 ? -18.933 11.452 7.565 1.00 55.09 248 THR A O 1
ATOM 1994 N N . SER A 1 249 ? -18.980 9.737 6.128 1.00 55.72 249 SER A N 1
ATOM 1995 C CA . SER A 1 249 ? -20.332 9.258 6.410 1.00 55.72 249 SER A CA 1
ATOM 1996 C C . SER A 1 249 ? -20.354 7.727 6.409 1.00 55.72 249 SER A C 1
ATOM 1998 O O . SER A 1 249 ? -19.402 7.076 5.971 1.00 55.72 249 SER A O 1
ATOM 2000 N N . MET A 1 250 ? -21.442 7.137 6.909 1.00 61.00 250 MET A N 1
ATOM 2001 C CA . MET A 1 250 ? -21.648 5.682 6.867 1.00 61.00 250 MET A CA 1
ATOM 2002 C C . MET A 1 250 ? -22.073 5.155 5.495 1.00 61.00 250 MET A C 1
ATOM 2004 O O . MET A 1 250 ? -22.156 3.941 5.308 1.00 61.00 250 MET A O 1
ATOM 2008 N N . GLU A 1 251 ? -22.308 6.037 4.523 1.00 56.22 251 GLU A N 1
ATOM 2009 C CA . GLU A 1 251 ? -22.572 5.625 3.150 1.00 56.22 251 GLU A CA 1
ATOM 2010 C C . GLU A 1 251 ? -21.283 5.066 2.544 1.00 56.22 251 GLU A C 1
ATOM 2012 O O . GLU A 1 251 ? -20.319 5.785 2.276 1.00 56.22 251 GLU A O 1
ATOM 2017 N N . ALA A 1 252 ? -21.265 3.746 2.371 1.00 54.59 252 ALA A N 1
ATOM 2018 C CA . ALA A 1 252 ? -20.119 2.946 1.968 1.00 54.59 252 ALA A CA 1
ATOM 2019 C C . ALA A 1 252 ? -19.701 3.185 0.504 1.00 54.59 252 ALA A C 1
ATOM 2021 O O . ALA A 1 252 ? -19.785 2.294 -0.338 1.00 54.59 252 ALA A O 1
ATOM 2022 N N . THR A 1 253 ? -19.250 4.395 0.173 1.00 64.88 253 THR A N 1
ATOM 2023 C CA . THR A 1 253 ? -18.788 4.733 -1.175 1.00 64.88 253 THR A CA 1
ATOM 2024 C C . THR A 1 253 ? -17.281 4.946 -1.195 1.00 64.88 253 THR A C 1
ATOM 2026 O O . THR A 1 253 ? -16.706 5.663 -0.377 1.00 64.88 253 THR A O 1
ATOM 2029 N N . PHE A 1 254 ? -16.613 4.292 -2.142 1.00 75.38 254 PHE A N 1
ATOM 2030 C CA . PHE A 1 254 ? -15.203 4.527 -2.431 1.00 75.38 254 PHE A CA 1
ATOM 2031 C C . PHE A 1 254 ? -15.046 5.917 -3.062 1.00 75.38 254 PHE A C 1
ATOM 2033 O O . PHE A 1 254 ? -15.515 6.151 -4.178 1.00 75.38 254 PHE A O 1
ATOM 2040 N N . SER A 1 255 ? -14.412 6.848 -2.345 1.00 76.06 255 SER A N 1
ATOM 2041 C CA . SER A 1 255 ? -14.311 8.258 -2.758 1.00 76.06 255 SER A CA 1
ATOM 2042 C C . SER A 1 255 ? -13.024 8.596 -3.518 1.00 76.06 255 SER A C 1
ATOM 2044 O O . SER A 1 255 ? -12.915 9.671 -4.110 1.00 76.06 255 SER A O 1
ATOM 2046 N N . VAL A 1 256 ? -12.044 7.688 -3.543 1.00 85.25 256 VAL A N 1
ATOM 2047 C CA . VAL A 1 256 ? -10.751 7.941 -4.188 1.00 85.25 256 VAL A CA 1
ATOM 2048 C C . VAL A 1 256 ? -10.896 7.845 -5.707 1.00 85.25 256 VAL A C 1
ATOM 2050 O O . VAL A 1 256 ? -11.199 6.794 -6.269 1.00 85.25 256 VAL A O 1
ATOM 2053 N N . LYS A 1 257 ? -10.627 8.939 -6.422 1.00 88.38 257 LYS A N 1
ATOM 2054 C CA . LYS A 1 257 ? -10.637 8.936 -7.890 1.00 88.38 257 LYS A CA 1
ATOM 2055 C C . LYS A 1 257 ? -9.327 8.369 -8.435 1.00 88.38 257 LYS A C 1
ATOM 2057 O O . LYS A 1 257 ? -8.395 9.121 -8.698 1.00 88.38 257 LYS A O 1
ATOM 2062 N N . ILE A 1 258 ? -9.273 7.057 -8.654 1.00 92.94 258 ILE A N 1
ATOM 2063 C CA . ILE A 1 258 ? -8.093 6.361 -9.194 1.00 92.94 258 ILE A CA 1
ATOM 2064 C C . ILE A 1 258 ? -7.873 6.717 -10.681 1.00 92.94 258 ILE A C 1
ATOM 2066 O O . ILE A 1 258 ? -8.674 6.317 -11.531 1.00 92.94 258 ILE A O 1
ATOM 2070 N N . PRO A 1 259 ? -6.797 7.450 -11.047 1.00 94.50 259 PRO A N 1
ATOM 2071 C CA . PRO A 1 259 ? -6.603 7.911 -12.426 1.00 94.50 259 PRO A CA 1
ATOM 2072 C C . PRO A 1 259 ? -6.207 6.797 -13.402 1.00 94.50 259 PRO A C 1
ATOM 2074 O O . PRO A 1 259 ? -6.533 6.863 -14.589 1.00 94.50 259 PRO A O 1
ATOM 2077 N N . THR A 1 260 ? -5.480 5.787 -12.922 1.00 95.50 260 THR A N 1
ATOM 2078 C CA . THR A 1 260 ? -5.004 4.653 -13.719 1.00 95.50 260 THR A CA 1
ATOM 2079 C C . THR A 1 260 ? -5.677 3.375 -13.243 1.00 95.50 260 THR A C 1
ATOM 2081 O O . THR A 1 260 ? -5.236 2.761 -12.275 1.00 95.50 260 THR A O 1
ATOM 2084 N N . ARG A 1 261 ? -6.721 2.959 -13.959 1.00 95.38 261 ARG A N 1
ATOM 2085 C CA . ARG A 1 261 ? -7.405 1.680 -13.735 1.00 95.38 261 ARG A CA 1
ATOM 2086 C C . ARG A 1 261 ? -6.650 0.511 -14.373 1.00 95.38 261 ARG A C 1
ATOM 2088 O O . ARG A 1 261 ? -6.074 0.677 -15.456 1.00 95.38 261 ARG A O 1
ATOM 2095 N N . LEU A 1 262 ? -6.683 -0.640 -13.706 1.00 95.00 262 LEU A N 1
ATOM 2096 C CA . LEU A 1 262 ? -6.021 -1.884 -14.114 1.00 95.00 262 LEU A CA 1
ATOM 2097 C C . LEU A 1 262 ? -6.776 -2.547 -15.268 1.00 95.00 262 LEU A C 1
ATOM 2099 O O . LEU A 1 262 ? -7.995 -2.463 -15.324 1.00 95.00 262 LEU A O 1
ATOM 2103 N N . ARG A 1 263 ? -6.089 -3.173 -16.217 1.00 92.19 263 ARG A N 1
ATOM 2104 C CA . ARG A 1 263 ? -6.680 -3.694 -17.466 1.00 92.19 263 ARG A CA 1
ATOM 2105 C C . ARG A 1 263 ? -6.492 -5.190 -17.668 1.00 92.19 263 ARG A C 1
ATOM 2107 O O . ARG A 1 263 ? -7.159 -5.758 -18.526 1.00 92.19 263 ARG A O 1
ATOM 2114 N N . SER A 1 264 ? -5.571 -5.789 -16.933 1.00 92.56 264 SER A N 1
ATOM 2115 C CA . SER A 1 264 ? -5.099 -7.152 -17.147 1.00 92.56 264 SER A CA 1
ATOM 2116 C C . SER A 1 264 ? -5.599 -8.125 -16.081 1.00 92.56 264 SER A C 1
ATOM 2118 O O . SER A 1 264 ? -5.106 -9.245 -16.022 1.00 92.56 264 SER A O 1
ATOM 2120 N N . VAL A 1 265 ? -6.548 -7.693 -15.243 1.00 93.31 265 VAL A N 1
ATOM 2121 C CA . VAL A 1 265 ? -7.117 -8.506 -14.162 1.00 93.31 265 VAL A CA 1
ATOM 2122 C C . VAL A 1 265 ? -8.037 -9.572 -14.747 1.00 93.31 265 VAL A C 1
ATOM 2124 O O . VAL A 1 265 ? -8.985 -9.235 -15.458 1.00 93.31 265 VAL A O 1
ATOM 2127 N N . ASP A 1 266 ? -7.741 -10.836 -14.463 1.00 91.44 266 ASP A N 1
ATOM 2128 C CA . ASP A 1 266 ? -8.502 -12.007 -14.913 1.00 91.44 266 ASP A CA 1
ATOM 2129 C C . ASP A 1 266 ? -9.311 -12.645 -13.781 1.00 91.44 266 ASP A C 1
ATOM 2131 O O . ASP A 1 266 ? -10.443 -13.070 -14.016 1.00 91.44 266 ASP A O 1
ATOM 2135 N N . LYS A 1 267 ? -8.772 -12.636 -12.558 1.00 93.94 267 LYS A N 1
ATOM 2136 C CA . LYS A 1 267 ? -9.452 -13.119 -11.357 1.00 93.94 267 LYS A CA 1
ATOM 2137 C C . LYS A 1 267 ? -9.348 -12.134 -10.195 1.00 93.94 267 LYS A C 1
ATOM 2139 O O . LYS A 1 267 ? -8.317 -11.494 -9.977 1.00 93.94 267 LYS A O 1
ATOM 2144 N N . LEU A 1 268 ? -10.422 -12.031 -9.423 1.00 95.06 268 LEU A N 1
ATOM 2145 C CA . LEU A 1 268 ? -10.535 -11.165 -8.261 1.00 95.06 268 LEU A CA 1
ATOM 2146 C C . LEU A 1 268 ? -11.092 -11.942 -7.062 1.00 95.06 268 LEU A C 1
ATOM 2148 O O . LEU A 1 268 ? -12.227 -12.405 -7.086 1.00 95.06 268 LEU A O 1
ATOM 2152 N N . TYR A 1 269 ? -10.315 -12.012 -5.985 1.00 95.38 269 TYR A N 1
ATOM 2153 C CA . TYR A 1 269 ? -10.793 -12.458 -4.680 1.00 95.38 269 TYR A CA 1
ATOM 2154 C C . TYR A 1 269 ? -11.178 -11.238 -3.843 1.00 95.38 269 TYR A C 1
ATOM 2156 O O . TYR A 1 269 ? -10.342 -10.366 -3.596 1.00 95.38 269 TYR A O 1
ATOM 2164 N N . VAL A 1 270 ? -12.426 -11.165 -3.391 1.00 93.50 270 VAL A N 1
ATOM 2165 C CA . VAL A 1 270 ? -12.985 -10.026 -2.637 1.00 93.50 270 VAL A CA 1
ATOM 2166 C C . VAL A 1 270 ? -13.720 -10.483 -1.391 1.00 93.50 270 VAL A C 1
ATOM 2168 O O . VAL A 1 270 ? -14.111 -11.636 -1.279 1.00 93.50 270 VAL A O 1
ATOM 2171 N N . TYR A 1 271 ? -13.951 -9.572 -0.450 1.00 89.06 271 TYR A N 1
ATOM 2172 C CA . TYR A 1 271 ? -14.673 -9.918 0.774 1.00 89.06 271 TYR A CA 1
ATOM 2173 C C . TYR A 1 271 ? -16.176 -10.147 0.556 1.00 89.06 271 TYR A C 1
ATOM 2175 O O . TYR A 1 271 ? -16.796 -10.944 1.257 1.00 89.06 271 TYR A O 1
ATOM 2183 N N . ASN A 1 272 ? -16.778 -9.424 -0.391 1.00 87.31 272 ASN A N 1
ATOM 2184 C CA . ASN A 1 272 ? -18.209 -9.470 -0.696 1.00 87.31 272 ASN A CA 1
ATOM 2185 C C . ASN A 1 272 ? -18.511 -8.813 -2.055 1.00 87.31 272 ASN A C 1
ATOM 2187 O O . ASN A 1 272 ? -17.649 -8.159 -2.650 1.00 87.31 272 ASN A O 1
ATOM 2191 N N . GLU A 1 273 ? -19.761 -8.930 -2.513 1.00 88.88 273 GLU A N 1
ATOM 2192 C CA . GLU A 1 273 ? -20.204 -8.367 -3.798 1.00 88.88 273 GLU A CA 1
ATOM 2193 C C . GLU A 1 273 ? -20.091 -6.835 -3.846 1.00 88.88 273 GLU A C 1
ATOM 2195 O O . GLU A 1 273 ? -19.668 -6.280 -4.856 1.00 88.88 273 GLU A O 1
ATOM 2200 N N . ALA A 1 274 ? -20.353 -6.135 -2.737 1.00 86.62 274 ALA A N 1
ATOM 2201 C CA . ALA A 1 274 ? -20.173 -4.681 -2.675 1.00 86.62 274 ALA A CA 1
ATOM 2202 C C . ALA A 1 274 ? -18.713 -4.273 -2.963 1.00 86.62 274 ALA A C 1
ATOM 2204 O O . ALA A 1 274 ? -18.449 -3.296 -3.665 1.00 86.62 274 ALA A O 1
ATOM 2205 N N . SER A 1 275 ? -17.741 -5.053 -2.480 1.00 88.69 275 SER A N 1
ATOM 2206 C CA . SER A 1 275 ? -16.327 -4.848 -2.808 1.00 88.69 275 SER A CA 1
ATOM 2207 C C . SER A 1 275 ? -16.052 -5.131 -4.289 1.00 88.69 275 SER A C 1
ATOM 2209 O O . SER A 1 275 ? -15.334 -4.357 -4.927 1.00 88.69 275 SER A O 1
ATOM 2211 N N . ALA A 1 276 ? -16.659 -6.177 -4.866 1.00 90.69 276 ALA A N 1
ATOM 2212 C CA . ALA A 1 276 ? -16.570 -6.468 -6.299 1.00 90.69 276 ALA A CA 1
ATOM 2213 C C . ALA A 1 276 ? -17.060 -5.288 -7.154 1.00 90.69 276 ALA A C 1
ATOM 2215 O O . ALA A 1 276 ? -16.400 -4.892 -8.118 1.00 90.69 276 ALA A O 1
ATOM 2216 N N . GLU A 1 277 ? -18.186 -4.677 -6.783 1.00 89.62 277 GLU A N 1
ATOM 2217 C CA . GLU A 1 277 ? -18.728 -3.494 -7.454 1.00 89.62 277 GLU A CA 1
ATOM 2218 C C . GLU A 1 277 ? -17.770 -2.301 -7.390 1.00 89.62 277 GLU A C 1
ATOM 2220 O O . GLU A 1 277 ? -17.543 -1.638 -8.408 1.00 89.62 277 GLU A O 1
ATOM 2225 N N . VAL A 1 278 ? -17.144 -2.052 -6.233 1.00 89.69 278 VAL A N 1
ATOM 2226 C CA . VAL A 1 278 ? -16.123 -1.002 -6.100 1.00 89.69 278 VAL A CA 1
ATOM 2227 C C . VAL A 1 278 ? -14.945 -1.273 -7.038 1.00 89.69 278 VAL A C 1
ATOM 2229 O O . VAL A 1 278 ? -14.522 -0.366 -7.764 1.00 89.69 278 VAL A O 1
ATOM 2232 N N . PHE A 1 279 ? -14.445 -2.511 -7.089 1.00 92.44 279 PHE A N 1
ATOM 2233 C CA . PHE A 1 279 ? -13.372 -2.881 -8.010 1.00 92.44 279 PHE A CA 1
ATOM 2234 C C . PHE A 1 279 ? -13.769 -2.634 -9.467 1.00 92.44 279 PHE A C 1
ATOM 2236 O O . PHE A 1 279 ? -13.051 -1.927 -10.181 1.00 92.44 279 PHE A O 1
ATOM 2243 N N . ARG A 1 280 ? -14.929 -3.142 -9.900 1.00 90.62 280 ARG A N 1
ATOM 2244 C CA . ARG A 1 280 ? -15.438 -2.967 -11.270 1.00 90.62 280 ARG A CA 1
ATOM 2245 C C . ARG A 1 280 ? -15.629 -1.498 -11.631 1.00 90.62 280 ARG A C 1
ATOM 2247 O O . ARG A 1 280 ? -15.332 -1.102 -12.756 1.00 90.62 280 ARG A O 1
ATOM 2254 N N . LYS A 1 281 ? -16.117 -0.673 -10.703 1.00 88.56 281 LYS A N 1
ATOM 2255 C CA . LYS A 1 281 ? -16.448 0.733 -10.968 1.00 88.56 281 LYS A CA 1
ATOM 2256 C C . LYS A 1 281 ? -15.225 1.647 -10.944 1.00 88.56 281 LYS A C 1
ATOM 2258 O O . LYS A 1 281 ? -15.117 2.521 -11.808 1.00 88.56 281 LYS A O 1
ATOM 2263 N N . TYR A 1 282 ? -14.299 1.446 -10.005 1.00 90.56 282 TYR A N 1
ATOM 2264 C CA . TYR A 1 282 ? -13.250 2.427 -9.707 1.00 90.56 282 TYR A CA 1
ATOM 2265 C C . TYR A 1 282 ? -11.817 1.941 -9.939 1.00 90.56 282 TYR A C 1
ATOM 2267 O O . TYR A 1 282 ? -10.957 2.774 -10.217 1.00 90.56 282 TYR A O 1
ATOM 2275 N N . ILE A 1 283 ? -11.543 0.635 -9.863 1.00 93.56 283 ILE A N 1
ATOM 2276 C CA . ILE A 1 283 ? -10.168 0.101 -9.837 1.00 93.56 283 ILE A CA 1
ATOM 2277 C C . ILE A 1 283 ? -9.809 -0.609 -11.144 1.00 93.56 283 ILE A C 1
ATOM 2279 O O . ILE A 1 283 ? -8.773 -0.327 -11.746 1.00 93.56 283 ILE A O 1
ATOM 2283 N N . ILE A 1 284 ? -10.677 -1.494 -11.624 1.00 92.94 284 ILE A N 1
ATOM 2284 C CA . ILE A 1 284 ? -10.474 -2.306 -12.827 1.00 92.94 284 ILE A CA 1
ATOM 2285 C C . ILE A 1 284 ? -11.169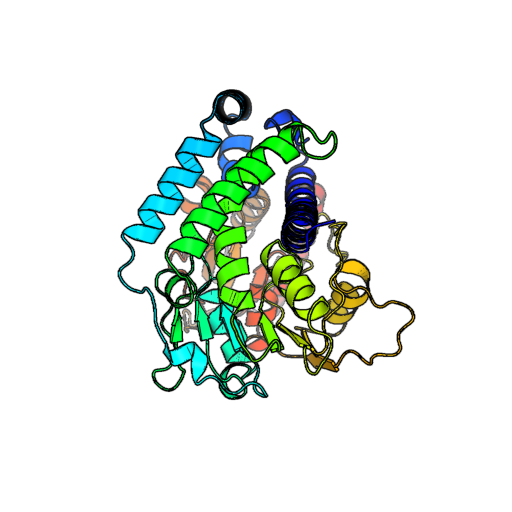 -1.622 -13.991 1.00 92.94 284 ILE A C 1
ATOM 2287 O O . ILE A 1 284 ? -12.303 -1.184 -13.867 1.00 92.94 284 ILE A O 1
ATOM 2291 N N . PHE A 1 285 ? -10.505 -1.488 -15.127 1.00 89.31 285 PHE A N 1
ATOM 2292 C CA . PHE A 1 285 ? -11.067 -0.985 -16.369 1.00 89.31 285 PHE A CA 1
ATOM 2293 C C . PHE A 1 285 ? -11.772 -2.122 -17.111 1.00 89.31 285 PHE A C 1
ATOM 2295 O O . PHE A 1 285 ? -11.157 -2.862 -17.877 1.00 89.31 285 PHE A O 1
ATOM 2302 N N . CYS A 1 286 ? -13.084 -2.213 -16.929 1.00 69.62 286 CYS A N 1
ATOM 2303 C CA . CYS A 1 286 ? -13.954 -3.057 -17.739 1.00 69.62 286 CYS A CA 1
ATOM 2304 C C . CYS A 1 286 ? -14.290 -2.310 -19.043 1.00 69.62 286 CYS A C 1
ATOM 2306 O O . CYS A 1 286 ? -15.322 -1.652 -19.142 1.00 69.62 286 CYS A O 1
ATOM 2308 N N . GLY A 1 287 ? -13.377 -2.301 -20.020 1.00 64.88 287 GLY A N 1
ATOM 2309 C CA . GLY A 1 287 ? -13.699 -1.796 -21.364 1.00 64.88 287 GLY A CA 1
ATOM 2310 C C . GLY A 1 287 ? -14.762 -2.662 -22.061 1.00 64.88 287 GLY A C 1
ATOM 2311 O O . GLY A 1 287 ? -15.173 -3.683 -21.526 1.00 64.88 287 GLY A O 1
ATOM 2312 N N . ASN A 1 288 ? -15.142 -2.328 -23.302 1.00 49.84 288 ASN A N 1
ATOM 2313 C CA . ASN A 1 288 ? -16.120 -3.082 -24.123 1.00 49.84 288 ASN A CA 1
ATOM 2314 C C . ASN A 1 288 ? -15.737 -4.552 -24.440 1.00 49.84 288 ASN A C 1
ATOM 2316 O O . ASN A 1 288 ? -16.400 -5.209 -25.241 1.00 49.84 288 ASN A O 1
ATOM 2320 N N . LEU A 1 289 ? -14.648 -5.071 -23.872 1.00 51.28 289 LEU A N 1
ATOM 2321 C CA . LEU A 1 289 ? -14.229 -6.455 -24.029 1.00 51.28 289 LEU A CA 1
ATOM 2322 C C . LEU A 1 289 ? -14.983 -7.306 -23.005 1.00 51.28 289 LEU A C 1
ATOM 2324 O O . LEU A 1 289 ? -14.717 -7.210 -21.811 1.00 51.28 289 LEU A O 1
ATOM 2328 N N . LYS A 1 290 ? -15.891 -8.153 -23.505 1.00 49.69 290 LYS A N 1
ATOM 2329 C CA . LYS A 1 290 ? -16.514 -9.287 -22.804 1.00 49.69 290 LYS A CA 1
ATOM 2330 C C . LYS A 1 290 ? -15.455 -10.311 -22.360 1.00 49.69 290 LYS A C 1
ATOM 2332 O O . LYS A 1 290 ? -15.379 -11.408 -22.904 1.00 49.69 290 LYS A O 1
ATOM 2337 N N . ARG A 1 291 ? -14.556 -9.937 -21.456 1.00 60.78 291 ARG A N 1
ATOM 2338 C CA . ARG A 1 291 ? -13.840 -10.913 -20.640 1.00 60.78 291 ARG A CA 1
ATOM 2339 C C . ARG A 1 291 ? -14.587 -10.964 -19.325 1.00 60.78 291 ARG A C 1
ATOM 2341 O O . ARG A 1 291 ? -14.650 -9.950 -18.632 1.00 60.78 291 ARG A O 1
ATOM 2348 N N . ASP A 1 292 ? -15.183 -12.113 -19.048 1.00 73.06 292 ASP A N 1
ATOM 2349 C CA . ASP A 1 292 ? -15.794 -12.363 -17.754 1.00 73.06 292 ASP A CA 1
ATOM 2350 C C . ASP A 1 292 ? -14.664 -12.352 -16.724 1.00 73.06 292 ASP A C 1
ATOM 2352 O O . ASP A 1 292 ? -13.733 -13.153 -16.790 1.00 73.06 292 ASP A O 1
ATOM 2356 N N . LEU A 1 293 ? -14.690 -11.343 -15.854 1.00 88.19 293 LEU A N 1
ATOM 2357 C CA . LEU A 1 293 ? -13.818 -11.271 -14.691 1.00 88.19 293 LEU A CA 1
ATOM 2358 C C . LEU A 1 293 ? -14.287 -12.359 -13.724 1.00 88.19 293 LEU A C 1
ATOM 2360 O O . LEU A 1 293 ? -15.432 -12.296 -13.273 1.00 88.19 293 LEU A O 1
ATOM 2364 N N . ASP A 1 294 ? -13.424 -13.327 -13.420 1.00 92.31 294 ASP A N 1
ATOM 2365 C CA . ASP A 1 294 ? -13.717 -14.346 -12.412 1.00 92.31 294 ASP A CA 1
ATOM 2366 C C . ASP A 1 294 ? -13.689 -13.693 -11.025 1.00 92.31 294 ASP A C 1
ATOM 2368 O O . ASP A 1 294 ? -12.714 -13.023 -10.672 1.00 92.31 294 ASP A O 1
ATOM 2372 N N . ILE A 1 295 ? -14.773 -13.827 -10.259 1.00 93.75 295 ILE A N 1
ATOM 2373 C CA . ILE A 1 295 ? -14.900 -13.214 -8.934 1.00 93.75 295 ILE A CA 1
ATOM 2374 C C . ILE A 1 295 ? -15.248 -14.277 -7.912 1.00 93.75 295 ILE A C 1
ATOM 2376 O O . ILE A 1 295 ? -16.276 -14.942 -8.008 1.00 93.75 295 ILE A O 1
ATOM 2380 N N . GLU A 1 296 ? -14.420 -14.353 -6.878 1.00 95.00 296 GLU A N 1
ATOM 2381 C CA . GLU A 1 296 ? -14.606 -15.263 -5.763 1.00 95.00 296 GLU A CA 1
ATOM 2382 C C . GLU A 1 296 ? -14.688 -14.467 -4.458 1.00 95.00 296 GLU A C 1
ATOM 2384 O O . GLU A 1 296 ? -13.811 -13.661 -4.134 1.00 95.00 296 GLU A O 1
ATOM 2389 N N . CYS A 1 297 ? -15.773 -14.664 -3.709 1.00 92.62 297 CYS A N 1
ATOM 2390 C CA . CYS A 1 297 ? -15.923 -14.052 -2.396 1.00 92.62 297 CYS A CA 1
ATOM 2391 C C . CYS A 1 297 ? -15.271 -14.930 -1.326 1.00 92.62 297 CYS A C 1
ATOM 2393 O O . CYS A 1 297 ? -15.548 -16.126 -1.253 1.00 92.62 297 CYS A O 1
ATOM 2395 N N . PHE A 1 298 ? -14.472 -14.332 -0.448 1.00 89.38 298 PHE A N 1
ATOM 2396 C CA . PHE A 1 298 ? -13.863 -15.016 0.689 1.00 89.38 298 PHE A CA 1
ATOM 2397 C C . PHE A 1 298 ? -14.010 -14.193 1.966 1.00 89.38 298 PHE A C 1
ATOM 2399 O O . PHE A 1 298 ? -14.065 -12.968 1.933 1.00 89.38 298 PHE A O 1
ATOM 2406 N N . LYS A 1 299 ? -14.041 -14.863 3.119 1.00 83.81 299 LYS A N 1
ATOM 2407 C CA . LYS A 1 299 ? -14.011 -14.187 4.419 1.00 83.81 299 LYS A CA 1
ATOM 2408 C C . LYS A 1 299 ? -12.606 -14.298 5.004 1.00 83.81 299 LYS A C 1
ATOM 2410 O O . LYS A 1 299 ? -12.153 -15.425 5.217 1.00 83.81 299 LYS A O 1
ATOM 2415 N N . PRO A 1 300 ? -11.908 -13.178 5.262 1.00 79.25 300 PRO A N 1
ATOM 2416 C CA . PRO A 1 300 ? -10.595 -13.236 5.881 1.00 79.25 300 PRO A CA 1
ATOM 2417 C C . PRO A 1 300 ? -10.740 -13.804 7.298 1.00 79.25 300 PRO A C 1
ATOM 2419 O O . PRO A 1 300 ? -11.668 -13.451 8.025 1.00 79.25 300 PRO A O 1
ATOM 2422 N N . LYS A 1 301 ? -9.836 -14.707 7.680 1.00 75.12 301 LYS A N 1
ATOM 2423 C CA . LYS A 1 301 ? -9.833 -15.333 9.007 1.00 75.12 301 LYS A CA 1
ATOM 2424 C C . LYS A 1 301 ? -8.748 -14.716 9.876 1.00 75.12 301 LYS A C 1
ATOM 2426 O O . LYS A 1 301 ? -7.644 -14.460 9.400 1.00 75.12 301 LYS A O 1
ATOM 2431 N N . ILE A 1 302 ? -9.059 -14.538 11.155 1.00 83.38 302 ILE A N 1
ATOM 2432 C CA . ILE A 1 302 ? -8.096 -14.166 12.193 1.00 83.38 302 ILE A CA 1
ATOM 2433 C C . ILE A 1 302 ? -8.173 -15.154 13.348 1.00 83.38 302 ILE A C 1
ATOM 2435 O O . ILE A 1 302 ? -9.246 -15.654 13.686 1.00 83.38 302 ILE A O 1
ATOM 2439 N N . SER A 1 303 ? -7.026 -15.418 13.964 1.00 86.56 303 SER A N 1
ATOM 2440 C CA . SER A 1 303 ? -6.957 -16.197 15.196 1.00 86.56 303 SER A CA 1
ATOM 2441 C C . SER A 1 303 ? -7.326 -15.302 16.371 1.00 86.56 303 SER A C 1
ATOM 2443 O O . SER A 1 303 ? -6.662 -14.295 16.611 1.00 86.56 303 SER A O 1
ATOM 2445 N N . LEU A 1 304 ? -8.390 -15.665 17.084 1.00 92.00 304 LEU A N 1
ATOM 2446 C CA . LEU A 1 304 ? -8.865 -14.927 18.248 1.00 92.00 304 LEU A CA 1
ATOM 2447 C C . LEU A 1 304 ? -8.401 -15.592 19.544 1.00 92.00 304 LEU A C 1
ATOM 2449 O O . LEU A 1 304 ? -8.571 -16.798 19.727 1.00 92.00 304 LEU A O 1
ATOM 2453 N N . THR A 1 305 ? -7.874 -14.789 20.462 1.00 92.81 305 THR A N 1
ATOM 2454 C CA . THR A 1 305 ? -7.416 -15.224 21.782 1.00 92.81 305 THR A CA 1
ATOM 2455 C C . THR A 1 305 ? -8.508 -14.965 22.819 1.00 92.81 305 THR A C 1
ATOM 2457 O O . THR A 1 305 ? -8.943 -13.823 22.943 1.00 92.81 305 THR A O 1
ATOM 2460 N N . PRO A 1 306 ? -8.970 -15.965 23.586 1.00 91.62 306 PRO A N 1
ATOM 2461 C CA . PRO A 1 306 ? -9.889 -15.735 24.704 1.00 91.62 306 PRO A CA 1
ATOM 2462 C C . PRO A 1 306 ? -9.286 -14.771 25.739 1.00 91.62 306 PRO A C 1
ATOM 2464 O O . PRO A 1 306 ? -8.125 -14.940 26.110 1.00 91.62 306 PRO A O 1
ATOM 2467 N N . VAL A 1 307 ? -10.051 -13.773 26.199 1.00 87.94 307 VAL A N 1
ATOM 2468 C CA . VAL A 1 307 ? -9.539 -12.727 27.116 1.00 87.94 307 VAL A CA 1
ATOM 2469 C C . VAL A 1 307 ? -10.392 -12.439 28.348 1.00 87.94 307 VAL A C 1
ATOM 2471 O O . VAL A 1 307 ? -9.848 -11.935 29.324 1.00 87.94 307 VAL A O 1
ATOM 2474 N N . SER A 1 308 ? -11.689 -12.750 28.338 1.00 75.62 308 SER A N 1
ATOM 2475 C CA . SER A 1 308 ? -12.576 -12.504 29.479 1.00 75.62 308 SER A CA 1
ATOM 2476 C C . SER A 1 308 ? -13.639 -13.594 29.610 1.00 75.62 308 SER A C 1
ATOM 2478 O O . SER A 1 308 ? -13.953 -14.293 28.644 1.00 75.62 308 SER A O 1
ATOM 2480 N N . SER A 1 309 ? -14.164 -13.743 30.827 1.00 69.12 309 SER A N 1
ATOM 2481 C CA . SER A 1 309 ? -15.371 -14.514 31.139 1.00 69.12 309 SER A CA 1
ATOM 2482 C C . SER A 1 309 ? -16.645 -13.657 31.164 1.00 69.12 309 SER A C 1
ATOM 2484 O O . SER A 1 309 ? -17.735 -14.218 31.238 1.00 69.12 309 SER A O 1
ATOM 2486 N N . GLY A 1 310 ? -16.514 -12.325 31.163 1.00 82.44 310 GLY A N 1
ATOM 2487 C CA . GLY A 1 310 ? -17.615 -11.360 31.127 1.00 82.44 310 GLY A CA 1
ATOM 2488 C C . GLY A 1 310 ? -17.820 -10.750 29.739 1.00 82.44 310 GLY A C 1
ATOM 2489 O O . GLY A 1 310 ? -17.120 -11.099 28.789 1.00 82.44 310 GLY A O 1
ATOM 2490 N N . PHE A 1 311 ? -18.778 -9.824 29.629 1.00 89.00 311 PHE A N 1
ATOM 2491 C CA . PHE A 1 311 ? -19.037 -9.124 28.372 1.00 89.00 311 PHE A CA 1
ATOM 2492 C C . PHE A 1 311 ? -17.870 -8.190 28.039 1.00 89.00 311 PHE A C 1
ATOM 2494 O O . PHE A 1 311 ? -17.469 -7.355 28.851 1.00 89.00 311 PHE A O 1
ATOM 2501 N N . SER A 1 312 ? -17.336 -8.311 26.831 1.00 93.25 312 SER A N 1
ATOM 2502 C CA . SER A 1 312 ? -16.116 -7.629 26.416 1.00 93.25 312 SER A CA 1
ATOM 2503 C C . SER A 1 312 ? -16.289 -6.888 25.094 1.00 93.25 312 SER A C 1
ATOM 2505 O O . SER A 1 312 ? -16.975 -7.335 24.171 1.00 93.25 312 SER A O 1
ATOM 2507 N N . VAL A 1 313 ? -15.651 -5.722 24.997 1.00 93.88 313 VAL A N 1
ATOM 2508 C CA . VAL A 1 313 ? -15.760 -4.811 23.853 1.00 93.88 313 VAL A CA 1
ATOM 2509 C C . VAL A 1 313 ? -14.373 -4.475 23.329 1.00 93.88 313 VAL A C 1
ATOM 2511 O O . VAL A 1 313 ? -13.508 -4.047 24.088 1.00 93.88 313 VAL A O 1
ATOM 2514 N N . LEU A 1 314 ? -14.159 -4.594 22.019 1.00 95.88 314 LEU A N 1
ATOM 2515 C CA . LEU A 1 314 ? -12.949 -4.098 21.361 1.00 95.88 314 LEU A CA 1
ATOM 2516 C C . LEU A 1 314 ? -13.235 -2.790 20.623 1.00 95.88 314 LEU A C 1
ATOM 2518 O O . LEU A 1 314 ? -14.097 -2.745 19.749 1.00 95.88 314 LEU A O 1
ATOM 2522 N N . ILE A 1 315 ? -12.452 -1.752 20.910 1.00 95.44 315 ILE A N 1
ATOM 2523 C CA . ILE A 1 315 ? -12.419 -0.503 20.147 1.00 95.44 315 ILE A CA 1
ATOM 2524 C C . ILE A 1 315 ? -11.206 -0.519 19.210 1.00 95.44 315 ILE A C 1
ATOM 2526 O O . ILE A 1 315 ? -10.056 -0.636 19.649 1.00 95.44 315 ILE A O 1
ATOM 2530 N N . VAL A 1 316 ? -11.453 -0.378 17.907 1.00 94.69 316 VAL A N 1
ATOM 2531 C CA . VAL A 1 316 ? -10.398 -0.280 16.888 1.00 94.69 316 VAL A CA 1
ATOM 2532 C C . VAL A 1 316 ? -9.980 1.178 16.722 1.00 94.69 316 VAL A C 1
ATOM 2534 O O . VAL A 1 316 ? -10.707 2.005 16.176 1.00 94.69 316 VAL A O 1
ATOM 2537 N N . GLY A 1 317 ? -8.773 1.494 17.175 1.00 91.69 317 GLY A N 1
ATOM 2538 C CA . GLY A 1 317 ? -8.222 2.841 17.207 1.00 91.69 317 GLY A CA 1
ATOM 2539 C C . GLY A 1 317 ? -7.733 3.362 15.854 1.00 91.69 317 GLY A C 1
ATOM 2540 O O . GLY A 1 317 ? -7.152 2.630 15.052 1.00 91.69 317 GLY A O 1
ATOM 2541 N N . HIS A 1 318 ? -7.888 4.668 15.628 1.00 89.44 318 HIS A N 1
ATOM 2542 C CA . HIS A 1 318 ? -7.173 5.434 14.604 1.00 89.44 318 HIS A CA 1
ATOM 2543 C C . HIS A 1 318 ? -7.071 6.896 15.044 1.00 89.44 318 HIS A C 1
ATOM 2545 O O . HIS A 1 318 ? -8.028 7.420 15.606 1.00 89.44 318 HIS A O 1
ATOM 2551 N N . ALA A 1 319 ? -5.962 7.584 14.740 1.00 85.75 319 ALA A N 1
ATOM 2552 C CA . ALA A 1 319 ? -5.762 8.976 15.168 1.00 85.75 319 ALA A CA 1
ATOM 2553 C C . ALA A 1 319 ? -6.911 9.910 14.751 1.00 85.75 319 ALA A C 1
ATOM 2555 O O . ALA A 1 319 ? -7.267 10.833 15.478 1.00 85.75 319 ALA A O 1
ATOM 2556 N N . ILE A 1 320 ? -7.516 9.683 13.582 1.00 85.44 320 ILE A N 1
ATOM 2557 C CA . ILE A 1 320 ? -8.598 10.539 13.066 1.00 85.44 320 ILE A CA 1
ATOM 2558 C C . ILE A 1 320 ? -9.819 10.556 14.006 1.00 85.44 320 ILE A C 1
ATOM 2560 O O . ILE A 1 320 ? -10.329 11.642 14.263 1.00 85.44 320 ILE A O 1
ATOM 2564 N N . CYS A 1 321 ? -10.202 9.420 14.596 1.00 89.75 321 CYS A N 1
ATOM 2565 C CA . CYS A 1 321 ? -11.396 9.278 15.438 1.00 89.75 321 CYS A CA 1
ATOM 2566 C C . CYS A 1 321 ? -11.113 9.201 16.952 1.00 89.75 321 CYS A C 1
ATOM 2568 O O . CYS A 1 321 ? -12.015 8.886 17.724 1.00 89.75 321 CYS A O 1
ATOM 2570 N N . GLU A 1 322 ? -9.897 9.512 17.414 1.00 91.88 322 GLU A N 1
ATOM 2571 C CA . GLU A 1 322 ? -9.545 9.432 18.846 1.00 91.88 322 GLU A CA 1
ATOM 2572 C C . GLU A 1 322 ? -10.470 10.254 19.747 1.00 91.88 322 GLU A C 1
ATOM 2574 O O . GLU A 1 322 ? -10.867 9.776 20.805 1.00 91.88 322 GLU A O 1
ATOM 2579 N N . ASN A 1 323 ? -10.861 11.459 19.322 1.00 92.25 323 ASN A N 1
ATOM 2580 C CA . ASN A 1 323 ? -11.756 12.316 20.107 1.00 92.25 323 ASN A CA 1
ATOM 2581 C C . ASN A 1 323 ? -13.109 11.645 20.367 1.00 92.25 323 ASN A C 1
ATOM 2583 O O . ASN A 1 323 ? -13.661 11.770 21.457 1.00 92.25 323 ASN A O 1
ATOM 2587 N N . PHE A 1 324 ? -13.626 10.917 19.378 1.00 93.94 324 PHE A N 1
ATOM 2588 C CA . PHE A 1 324 ? -14.846 10.140 19.534 1.00 93.94 324 PHE A CA 1
ATOM 2589 C C . PHE A 1 324 ? -14.640 8.974 20.507 1.00 93.94 324 PHE A C 1
ATOM 2591 O O . PHE A 1 324 ? -15.464 8.759 21.388 1.00 93.94 324 PHE A O 1
ATOM 2598 N N . HIS A 1 325 ? -13.518 8.256 20.417 1.00 94.50 325 HIS A N 1
ATOM 2599 C CA . HIS A 1 325 ? -13.225 7.155 21.342 1.00 94.50 325 HIS A CA 1
ATOM 2600 C C . HIS A 1 325 ? -13.072 7.628 22.793 1.00 94.50 325 HIS A C 1
ATOM 2602 O O . HIS A 1 325 ? -13.546 6.959 23.708 1.00 94.50 325 HIS A O 1
ATOM 2608 N N . LEU A 1 326 ? -12.443 8.787 23.009 1.00 93.81 326 LEU A N 1
ATOM 2609 C CA . LEU A 1 326 ? -12.343 9.413 24.329 1.00 93.81 326 LEU A CA 1
ATOM 2610 C C . LEU A 1 326 ? -13.726 9.805 24.861 1.00 93.81 326 LEU A C 1
ATOM 2612 O O . LEU A 1 326 ? -14.041 9.498 26.007 1.00 93.81 326 LEU A O 1
ATOM 2616 N N . PHE A 1 327 ? -14.572 10.394 24.011 1.00 94.38 327 PHE A N 1
ATOM 2617 C CA . PHE A 1 327 ? -15.965 10.683 24.350 1.00 94.38 327 PHE A CA 1
ATOM 2618 C C . PHE A 1 327 ? -16.741 9.415 24.745 1.00 94.38 327 PHE A C 1
ATOM 2620 O O . PHE A 1 327 ? -17.425 9.414 25.767 1.00 94.38 327 PHE A O 1
ATOM 2627 N N . LEU A 1 328 ? -16.610 8.319 23.987 1.00 92.06 328 LEU A N 1
ATOM 2628 C CA . LEU A 1 328 ? -17.244 7.041 24.330 1.00 92.06 328 LEU A CA 1
ATOM 2629 C C . LEU A 1 328 ? -16.764 6.515 25.682 1.00 92.06 328 LEU A C 1
ATOM 2631 O O . LEU A 1 328 ? -17.579 6.075 26.493 1.00 92.06 328 LEU A O 1
ATOM 2635 N N . TYR A 1 329 ? -15.456 6.584 25.934 1.00 90.19 329 TYR A N 1
ATOM 2636 C CA . TYR A 1 329 ? -14.891 6.168 27.210 1.00 90.19 329 TYR A CA 1
ATOM 2637 C C . TYR A 1 329 ? -15.512 6.962 28.366 1.00 90.19 329 TYR A C 1
ATOM 2639 O O . TYR A 1 329 ? -15.997 6.383 29.331 1.00 90.19 329 TYR A O 1
ATOM 2647 N N . ASP A 1 330 ? -15.554 8.289 28.261 1.00 89.19 330 ASP A N 1
ATOM 2648 C CA . ASP A 1 330 ? -16.095 9.148 29.322 1.00 89.19 330 ASP A CA 1
ATOM 2649 C C . ASP A 1 330 ? -17.580 8.888 29.625 1.00 89.19 330 ASP A C 1
ATOM 2651 O O . ASP A 1 330 ? -18.050 9.201 30.718 1.00 89.19 330 ASP A O 1
ATOM 2655 N N . ARG A 1 331 ? -18.329 8.314 28.675 1.00 88.94 331 ARG A N 1
ATOM 2656 C CA . ARG A 1 331 ? -19.774 8.079 28.800 1.00 88.94 331 ARG A CA 1
ATOM 2657 C C . ARG A 1 331 ? -20.162 6.667 29.221 1.00 88.94 331 ARG A C 1
ATOM 2659 O O . ARG A 1 331 ? -21.157 6.518 29.921 1.00 88.94 331 ARG A O 1
ATOM 2666 N N . ILE A 1 332 ? -19.434 5.649 28.766 1.00 83.44 332 ILE A N 1
ATOM 2667 C CA . ILE A 1 332 ? -19.834 4.238 28.922 1.00 83.44 332 ILE A CA 1
ATOM 2668 C C . ILE A 1 332 ? -18.977 3.528 29.973 1.00 83.44 332 ILE A C 1
ATOM 2670 O O . ILE A 1 332 ? -19.424 2.612 30.655 1.00 83.44 332 ILE A O 1
ATOM 2674 N N . MET A 1 333 ? -17.729 3.957 30.122 1.00 71.69 333 MET A N 1
ATOM 2675 C CA . MET A 1 333 ? -16.676 3.180 30.774 1.00 71.69 333 MET A CA 1
ATOM 2676 C C . MET A 1 333 ? -16.691 3.310 32.312 1.00 71.69 333 MET A C 1
ATOM 2678 O O . MET A 1 333 ? -15.768 2.878 32.994 1.00 71.69 333 MET A O 1
ATOM 2682 N N . SER A 1 334 ? -17.764 3.889 32.867 1.00 65.56 334 SER A N 1
ATOM 2683 C CA . SER A 1 334 ? -18.106 3.831 34.294 1.00 65.56 334 SER A CA 1
ATOM 2684 C C . SER A 1 334 ? -18.794 2.519 34.693 1.00 65.56 334 SER A C 1
ATOM 2686 O O . SER A 1 334 ? -18.944 2.249 35.885 1.00 65.56 334 SER A O 1
ATOM 2688 N N . ASP A 1 335 ? -19.209 1.701 33.723 1.00 69.88 335 ASP A N 1
ATOM 2689 C CA . ASP A 1 335 ? -19.837 0.407 33.965 1.00 69.88 335 ASP A CA 1
ATOM 2690 C C . ASP A 1 335 ? -18.782 -0.686 34.196 1.00 69.88 335 ASP A C 1
ATOM 2692 O O . ASP A 1 335 ? -18.172 -1.193 33.255 1.00 69.88 335 ASP A O 1
ATOM 2696 N N . SER A 1 336 ? -18.580 -1.076 35.457 1.00 70.00 336 SER A N 1
ATOM 2697 C CA . SER A 1 336 ? -17.598 -2.095 35.855 1.00 70.00 336 SER A CA 1
ATOM 2698 C C . SER A 1 336 ? -17.934 -3.521 35.399 1.00 70.00 336 SER A C 1
ATOM 2700 O O . SER A 1 336 ? -17.173 -4.438 35.695 1.00 70.00 336 SER A O 1
ATOM 2702 N N . SER A 1 337 ? -19.064 -3.735 34.715 1.00 81.56 337 SER A N 1
ATOM 2703 C CA . SER A 1 337 ? -19.464 -5.051 34.198 1.00 81.56 337 SER A CA 1
ATOM 2704 C C . SER A 1 337 ? -18.940 -5.369 32.791 1.00 81.56 337 SER A C 1
ATOM 2706 O O . SER A 1 337 ? -19.196 -6.468 32.298 1.00 81.56 337 SER A O 1
ATOM 2708 N N . ILE A 1 338 ? -18.233 -4.433 32.145 1.00 87.25 338 ILE A N 1
ATOM 2709 C CA . ILE A 1 338 ? -17.758 -4.571 30.763 1.00 87.25 338 ILE A CA 1
ATOM 2710 C C . ILE A 1 338 ? -16.241 -4.385 30.697 1.00 87.25 338 ILE A C 1
ATOM 2712 O O . ILE A 1 338 ? -15.717 -3.341 31.087 1.00 87.25 338 ILE A O 1
ATOM 2716 N N . ASP A 1 339 ? -15.547 -5.354 30.101 1.00 90.62 339 ASP A N 1
ATOM 2717 C CA . ASP A 1 339 ? -14.116 -5.243 29.817 1.00 90.62 339 ASP A CA 1
ATOM 2718 C C . ASP A 1 339 ? -13.895 -4.570 28.460 1.00 90.62 339 ASP A C 1
ATOM 2720 O O . ASP A 1 339 ? -14.276 -5.107 27.416 1.00 90.62 339 ASP A O 1
ATOM 2724 N N . PHE A 1 340 ? -13.239 -3.408 28.438 1.00 92.62 340 PHE A N 1
ATOM 2725 C CA . PHE A 1 340 ? -12.912 -2.742 27.175 1.00 92.62 340 PHE A CA 1
ATOM 2726 C C . PHE A 1 340 ? -11.447 -2.926 26.800 1.00 92.62 340 PHE A C 1
ATOM 2728 O O . PHE A 1 340 ? -10.532 -2.634 27.571 1.00 92.62 340 PHE A O 1
ATOM 2735 N N . PHE A 1 341 ? -11.240 -3.308 25.550 1.00 95.12 341 PHE A N 1
ATOM 2736 C CA . PHE A 1 341 ? -9.951 -3.414 24.891 1.00 95.12 341 PHE A CA 1
ATOM 2737 C C . PHE A 1 341 ? -9.810 -2.291 23.866 1.00 95.12 341 PHE A C 1
ATOM 2739 O O . PHE A 1 341 ? -10.768 -1.936 23.178 1.00 95.12 341 PHE A O 1
ATOM 2746 N N . TYR A 1 342 ? -8.602 -1.755 23.716 1.00 95.31 342 TYR A N 1
ATOM 2747 C CA . TYR A 1 342 ? -8.290 -0.756 22.697 1.00 95.31 342 TYR A CA 1
ATOM 2748 C C . TYR A 1 342 ? -7.103 -1.224 21.864 1.00 95.31 342 TYR A C 1
ATOM 2750 O O . TYR A 1 342 ? -6.004 -1.400 22.390 1.00 95.31 342 TYR A O 1
ATOM 2758 N N . LYS A 1 343 ? -7.302 -1.401 20.554 1.00 95.12 343 LYS A N 1
ATOM 2759 C CA . LYS A 1 343 ? -6.223 -1.765 19.624 1.00 95.12 343 LYS A CA 1
ATOM 2760 C C . LYS A 1 343 ? -5.938 -0.599 18.671 1.00 95.12 343 LYS A C 1
ATOM 2762 O O . LYS A 1 343 ? -6.770 -0.325 17.806 1.00 95.12 343 LYS A O 1
ATOM 2767 N N . PRO A 1 344 ? -4.801 0.110 18.798 1.00 91.56 344 PRO A N 1
ATOM 2768 C CA . PRO A 1 344 ? -4.463 1.236 17.936 1.00 91.56 344 PRO A CA 1
ATOM 2769 C C . PRO A 1 344 ? -4.142 0.795 16.501 1.00 91.56 344 PRO A C 1
ATOM 2771 O O . PRO A 1 344 ? -3.817 -0.364 16.235 1.00 91.56 344 PRO A O 1
ATOM 2774 N N . HIS A 1 345 ? -4.190 1.743 15.561 1.00 86.00 345 HIS A N 1
ATOM 2775 C CA . HIS A 1 345 ? -3.802 1.482 14.177 1.00 86.00 345 HIS A CA 1
ATOM 2776 C C . HIS A 1 345 ? -2.293 1.162 14.088 1.00 86.00 345 HIS A C 1
ATOM 2778 O O . HIS A 1 345 ? -1.490 1.925 14.627 1.00 86.00 345 HIS A O 1
ATOM 2784 N N . PRO A 1 346 ? -1.858 0.123 13.344 1.00 80.56 346 PRO A N 1
ATOM 2785 C CA . PRO A 1 346 ? -0.458 -0.328 13.341 1.00 80.56 346 PRO A CA 1
ATOM 2786 C C . PRO A 1 346 ? 0.573 0.738 12.951 1.00 80.56 346 PRO A C 1
ATOM 2788 O O . PRO A 1 346 ? 1.725 0.691 13.368 1.00 80.56 346 PRO A O 1
ATOM 2791 N N . THR A 1 347 ? 0.177 1.696 12.113 1.00 76.25 347 THR A N 1
ATOM 2792 C CA . THR A 1 347 ? 1.081 2.734 11.593 1.00 76.25 347 THR A CA 1
ATOM 2793 C C . THR A 1 347 ? 0.952 4.076 12.305 1.00 76.25 347 THR A C 1
ATOM 2795 O O . THR A 1 347 ? 1.604 5.033 11.887 1.00 76.25 347 THR A O 1
ATOM 2798 N N . VAL A 1 348 ? 0.074 4.189 13.307 1.00 76.38 348 VAL A N 1
ATOM 2799 C CA . VAL A 1 348 ? -0.198 5.456 13.988 1.00 76.38 348 VAL A CA 1
ATOM 2800 C C . VAL A 1 348 ? -0.289 5.225 15.489 1.00 76.38 348 VAL A C 1
ATOM 2802 O O . VAL A 1 348 ? -1.209 4.579 15.980 1.00 76.38 348 VAL A O 1
ATOM 2805 N N . SER A 1 349 ? 0.667 5.793 16.218 1.00 81.25 349 SER A N 1
ATOM 2806 C CA . SER A 1 349 ? 0.679 5.746 17.677 1.00 81.25 349 SER A CA 1
ATOM 2807 C C . SER A 1 349 ? -0.531 6.479 18.262 1.00 81.25 349 SER A C 1
ATOM 2809 O O . SER A 1 349 ? -0.788 7.608 17.837 1.00 81.25 349 SER A O 1
ATOM 2811 N N . PRO A 1 350 ? -1.214 5.899 19.267 1.00 86.12 350 PRO A N 1
ATOM 2812 C CA . PRO A 1 350 ? -2.304 6.580 19.946 1.00 86.12 350 PRO A CA 1
ATOM 2813 C C . PRO A 1 350 ? -1.787 7.755 20.781 1.00 86.12 350 PRO A C 1
ATOM 2815 O O . PRO A 1 350 ? -0.645 7.714 21.271 1.00 86.12 350 PRO A O 1
ATOM 2818 N N . SER A 1 351 ? -2.638 8.765 20.968 1.00 88.25 351 SER A N 1
ATOM 2819 C CA . SER A 1 351 ? -2.362 9.932 21.813 1.00 88.25 351 SER A CA 1
ATOM 2820 C C . SER A 1 351 ? -2.079 9.554 23.279 1.00 88.25 351 SER A C 1
ATOM 2822 O O . SER A 1 351 ? -2.383 8.448 23.737 1.00 88.25 351 SER A O 1
ATOM 2824 N N . LYS A 1 352 ? -1.480 10.477 24.046 1.00 89.50 352 LYS A N 1
ATOM 2825 C CA . LYS A 1 352 ? -1.206 10.251 25.478 1.00 89.50 352 LYS A CA 1
ATOM 2826 C C . LYS A 1 352 ? -2.498 10.098 26.276 1.00 89.50 352 LYS A C 1
ATOM 2828 O O . LYS A 1 352 ? -2.556 9.280 27.183 1.00 89.50 352 LYS A O 1
ATOM 2833 N N . GLU A 1 353 ? -3.524 10.854 25.907 1.00 90.50 353 GLU A N 1
ATOM 2834 C CA . GLU A 1 353 ? -4.851 10.830 26.515 1.00 90.50 353 GLU A CA 1
ATOM 2835 C C . GLU A 1 353 ? -5.496 9.458 26.337 1.00 90.50 353 GLU A C 1
ATOM 2837 O O . GLU A 1 353 ? -6.008 8.904 27.303 1.00 90.50 353 GLU A O 1
ATOM 2842 N N . VAL A 1 354 ? -5.401 8.879 25.134 1.00 91.44 354 VAL A N 1
ATOM 2843 C CA . VAL A 1 354 ? -5.892 7.524 24.851 1.00 91.44 354 VAL A CA 1
ATOM 2844 C C . VAL A 1 354 ? -5.136 6.488 25.689 1.00 91.44 354 VAL A C 1
ATOM 2846 O O . VAL A 1 354 ? -5.742 5.599 26.276 1.00 91.44 354 VAL A O 1
ATOM 2849 N N . ARG A 1 355 ? -3.810 6.608 25.807 1.00 90.94 355 ARG A N 1
ATOM 2850 C CA . ARG A 1 355 ? -3.001 5.691 26.633 1.00 90.94 355 ARG A CA 1
ATOM 2851 C C . ARG A 1 355 ? -3.272 5.810 28.132 1.00 90.94 355 ARG A C 1
ATOM 2853 O O . ARG A 1 355 ? -3.071 4.843 28.849 1.00 90.94 355 ARG A O 1
ATOM 2860 N N . ALA A 1 356 ? -3.682 6.987 28.597 1.00 89.62 356 ALA A N 1
ATOM 2861 C CA . ALA A 1 356 ? -3.957 7.247 30.007 1.00 89.62 356 ALA A CA 1
ATOM 2862 C C . ALA A 1 356 ? -5.333 6.731 30.463 1.00 89.62 356 ALA A C 1
ATOM 2864 O O . ALA A 1 356 ? -5.632 6.777 31.654 1.00 89.62 356 ALA A O 1
ATOM 2865 N N . ARG A 1 357 ? -6.183 6.269 29.537 1.00 89.69 357 ARG A N 1
ATOM 2866 C CA . ARG A 1 357 ? -7.475 5.660 29.864 1.00 89.69 357 ARG A CA 1
ATOM 2867 C C . ARG A 1 357 ? -7.307 4.203 30.314 1.00 89.69 357 ARG A C 1
ATOM 2869 O O . ARG A 1 357 ? -6.360 3.532 29.924 1.00 89.69 357 ARG A O 1
ATOM 2876 N N . GLY A 1 358 ? -8.249 3.716 31.117 1.00 88.06 358 GLY A N 1
ATOM 2877 C CA . GLY A 1 358 ? -8.221 2.412 31.790 1.00 88.06 358 GLY A CA 1
ATOM 2878 C C . GLY A 1 358 ? -8.692 1.208 30.968 1.00 88.06 358 GLY A C 1
ATOM 2879 O O . GLY A 1 358 ? -8.975 0.170 31.554 1.00 88.06 358 GLY A O 1
ATOM 2880 N N . TRP A 1 359 ? -8.795 1.307 29.639 1.00 92.31 359 TRP A N 1
ATOM 2881 C CA . TRP A 1 359 ? -8.988 0.121 28.793 1.00 92.31 359 TRP A CA 1
ATOM 2882 C C . TRP A 1 359 ? -7.723 -0.741 28.737 1.00 92.31 359 TRP A C 1
ATOM 2884 O O . TRP A 1 359 ? -6.603 -0.273 28.952 1.00 92.31 359 TRP A O 1
ATOM 2894 N N . HIS A 1 360 ? -7.882 -2.003 28.356 1.00 93.00 360 HIS A N 1
ATOM 2895 C CA . HIS A 1 360 ? -6.766 -2.887 28.047 1.00 93.00 360 HIS A CA 1
ATOM 2896 C C . HIS A 1 360 ? -6.154 -2.502 26.693 1.00 93.00 360 HIS A C 1
ATOM 2898 O O . HIS A 1 360 ? -6.694 -2.818 25.629 1.00 93.00 360 HIS A O 1
ATOM 2904 N N . MET A 1 361 ? -5.027 -1.789 26.728 1.00 94.00 361 MET A N 1
ATOM 2905 C CA . MET A 1 361 ? -4.284 -1.406 25.526 1.00 94.00 361 MET A CA 1
ATOM 2906 C C . MET A 1 361 ? -3.600 -2.628 24.903 1.00 94.00 361 MET A C 1
ATOM 2908 O O . MET A 1 361 ? -2.786 -3.287 25.547 1.00 94.00 361 MET A O 1
ATOM 2912 N N . ILE A 1 362 ? -3.896 -2.904 23.634 1.00 93.75 362 ILE A N 1
ATOM 2913 C CA . ILE A 1 362 ? -3.282 -3.994 22.869 1.00 93.75 362 ILE A CA 1
ATOM 2914 C C . ILE A 1 362 ? -2.178 -3.417 21.993 1.00 93.75 362 ILE A C 1
ATOM 2916 O O . ILE A 1 362 ? -2.445 -2.861 20.928 1.00 93.75 362 ILE A O 1
ATOM 2920 N N . GLU A 1 363 ? -0.930 -3.564 22.422 1.00 87.31 363 GLU A N 1
ATOM 2921 C CA . GLU A 1 363 ? 0.230 -3.081 21.661 1.00 87.31 363 GLU A CA 1
ATOM 2922 C C . GLU A 1 363 ? 0.781 -4.136 20.690 1.00 87.31 363 GLU A C 1
ATOM 2924 O O . GLU A 1 363 ? 1.434 -3.798 19.702 1.00 87.31 363 GLU A O 1
ATOM 2929 N N . GLN A 1 364 ? 0.487 -5.416 20.932 1.00 88.06 364 GLN A N 1
ATOM 2930 C CA . GLN A 1 364 ? 0.922 -6.513 20.077 1.00 88.06 364 GLN A CA 1
ATOM 2931 C C . GLN A 1 364 ? 0.153 -6.494 18.748 1.00 88.06 364 GLN A C 1
ATOM 2933 O O . GLN A 1 364 ? -1.083 -6.439 18.707 1.00 88.06 364 GLN A O 1
ATOM 2938 N N . ALA A 1 365 ? 0.884 -6.551 17.633 1.00 81.81 365 ALA A N 1
ATOM 2939 C CA . ALA A 1 365 ? 0.301 -6.483 16.294 1.00 81.81 365 ALA A CA 1
ATOM 2940 C C . ALA A 1 365 ? -0.580 -7.705 15.983 1.00 81.81 365 ALA A C 1
ATOM 2942 O O . ALA A 1 365 ? -1.663 -7.551 15.419 1.00 81.81 365 ALA A O 1
ATOM 2943 N N . ASP A 1 366 ? -0.141 -8.881 16.416 1.00 84.19 366 ASP A N 1
ATOM 2944 C CA . ASP A 1 366 ? -0.703 -10.212 16.176 1.00 84.19 366 ASP A CA 1
ATOM 2945 C C . ASP A 1 366 ? -1.695 -10.688 17.250 1.00 84.19 366 ASP A C 1
ATOM 2947 O O . ASP A 1 366 ? -2.321 -11.732 17.090 1.00 84.19 366 ASP A O 1
ATOM 2951 N N . PHE A 1 367 ? -1.892 -9.919 18.322 1.00 90.75 367 PHE A N 1
ATOM 2952 C CA . PHE A 1 367 ? -2.889 -10.237 19.341 1.00 90.75 367 PHE A C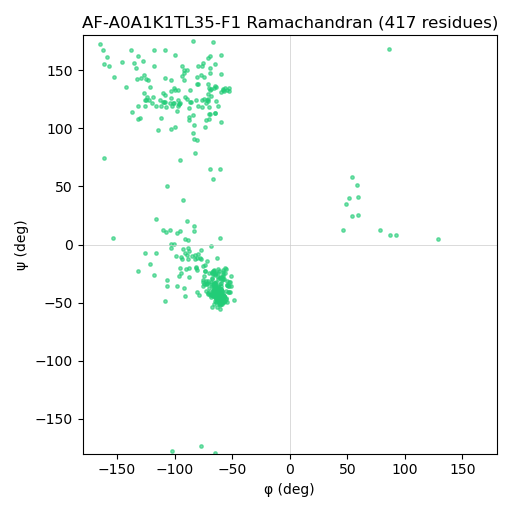A 1
ATOM 2953 C C . PHE A 1 367 ? -4.272 -9.695 18.967 1.00 90.75 367 PHE A C 1
ATOM 2955 O O . PHE A 1 367 ? -4.452 -8.484 18.787 1.00 90.75 367 PHE A O 1
ATOM 2962 N N . PHE A 1 368 ? -5.266 -10.580 18.899 1.00 93.69 368 PHE A N 1
ATOM 2963 C CA . PHE A 1 368 ? -6.657 -10.234 18.611 1.00 93.69 368 PHE A CA 1
ATOM 2964 C C . PHE A 1 368 ? -7.571 -10.882 19.658 1.00 93.69 368 PHE A C 1
ATOM 2966 O O . PHE A 1 368 ? -7.696 -12.105 19.662 1.00 93.69 368 PHE A O 1
ATOM 2973 N N . PRO A 1 369 ? -8.182 -10.113 20.573 1.00 94.81 369 PRO A N 1
ATOM 2974 C CA . PRO A 1 369 ? -9.029 -10.678 21.614 1.00 94.81 369 PRO A CA 1
ATOM 2975 C C . PRO A 1 369 ? -10.340 -11.211 21.033 1.00 94.81 369 PRO A C 1
ATOM 2977 O O . PRO A 1 369 ? -10.988 -10.560 20.216 1.00 94.81 369 PRO A O 1
ATOM 2980 N N . ARG A 1 370 ? -10.786 -12.373 21.502 1.00 95.25 370 ARG A N 1
ATOM 2981 C CA . ARG A 1 370 ? -12.161 -12.821 21.301 1.00 95.25 370 ARG A CA 1
ATOM 2982 C C . ARG A 1 370 ? -13.061 -11.983 22.204 1.00 95.25 370 ARG A C 1
ATOM 2984 O O . ARG A 1 370 ? -13.035 -12.181 23.414 1.00 95.25 370 ARG A O 1
ATOM 2991 N N . VAL A 1 371 ? -13.818 -11.071 21.600 1.00 94.81 371 VAL A N 1
ATOM 2992 C CA . VAL A 1 371 ? -14.761 -10.180 22.290 1.00 94.81 371 VAL A CA 1
ATOM 2993 C C . VAL A 1 371 ? -16.198 -10.414 21.836 1.00 94.81 371 VAL A C 1
ATOM 2995 O O . VAL A 1 371 ? -16.426 -11.057 20.811 1.00 94.81 371 VAL A O 1
ATOM 2998 N N . ASP A 1 372 ? -17.160 -9.855 22.563 1.00 93.56 372 ASP A N 1
ATOM 2999 C CA . ASP A 1 372 ? -18.590 -9.972 22.254 1.00 93.56 372 ASP A CA 1
ATOM 3000 C C . ASP A 1 372 ? -19.074 -8.889 21.283 1.00 93.56 372 ASP A C 1
ATOM 3002 O O . ASP A 1 372 ? -20.022 -9.093 20.520 1.00 93.56 372 ASP A O 1
ATOM 3006 N N . LEU A 1 373 ? -18.410 -7.729 21.288 1.00 93.62 373 LEU A N 1
ATOM 3007 C CA . LEU A 1 373 ? -18.759 -6.595 20.440 1.00 93.62 373 LEU A CA 1
ATOM 3008 C C . LEU A 1 373 ? -17.521 -5.854 19.932 1.00 93.62 373 LEU A C 1
ATOM 3010 O O . LEU A 1 373 ? -16.615 -5.513 20.691 1.00 93.62 373 LEU A O 1
ATOM 3014 N N . LEU A 1 374 ? -17.528 -5.528 18.641 1.00 95.31 374 LEU A N 1
ATOM 3015 C CA . LEU A 1 374 ? -16.546 -4.643 18.024 1.00 95.31 374 LEU A CA 1
ATOM 3016 C C . LEU A 1 374 ? -17.130 -3.232 17.842 1.00 95.31 374 LEU A C 1
ATOM 3018 O O . LEU A 1 374 ? -18.237 -3.075 17.332 1.00 95.31 374 LEU A O 1
ATOM 3022 N N . ILE A 1 375 ? -16.375 -2.194 18.191 1.00 95.06 375 ILE A N 1
ATOM 3023 C CA . ILE A 1 375 ? -16.656 -0.799 17.829 1.00 95.06 375 ILE A CA 1
ATOM 3024 C C . ILE A 1 375 ? -15.514 -0.330 16.939 1.00 95.06 375 ILE A C 1
ATOM 3026 O O . ILE A 1 375 ? -14.346 -0.360 17.331 1.00 95.06 375 ILE A O 1
ATOM 3030 N N . SER A 1 376 ? -15.832 0.060 15.711 1.00 93.62 376 SER A N 1
ATOM 3031 C CA . SER A 1 376 ? -14.798 0.368 14.729 1.00 93.62 376 SER A CA 1
ATOM 3032 C C . SER A 1 376 ? -15.323 1.295 13.645 1.00 93.62 376 SER A C 1
ATOM 3034 O O . SER A 1 376 ? -16.488 1.247 13.265 1.00 93.62 376 SER A O 1
ATOM 3036 N N . TYR A 1 377 ? -14.427 2.065 13.040 1.00 90.06 377 TYR A N 1
ATOM 3037 C CA . TYR A 1 377 ? -14.649 2.568 11.686 1.00 90.06 377 TYR A CA 1
ATOM 3038 C C . TYR A 1 377 ? -14.646 1.406 10.671 1.00 90.06 377 TYR A C 1
ATOM 3040 O O . TYR A 1 377 ? -14.356 0.278 11.077 1.00 90.06 377 TYR A O 1
ATOM 3048 N N . PRO A 1 378 ? -14.946 1.606 9.368 1.00 86.56 378 PRO A N 1
ATOM 3049 C CA . PRO A 1 378 ? -14.928 0.543 8.346 1.00 86.56 378 PRO A CA 1
ATOM 3050 C C . PRO A 1 378 ? -13.525 -0.043 8.045 1.00 86.56 378 PRO A C 1
ATOM 3052 O O . PRO A 1 378 ? -13.044 -0.027 6.912 1.00 86.56 378 PRO A O 1
ATOM 3055 N N . SER A 1 379 ? -12.852 -0.549 9.075 1.00 85.25 379 SER A N 1
ATOM 3056 C CA . SER A 1 379 ? -11.539 -1.182 9.088 1.00 85.25 379 SER A CA 1
ATOM 3057 C C . SER A 1 379 ? -11.607 -2.591 8.512 1.00 85.25 379 SER A C 1
ATO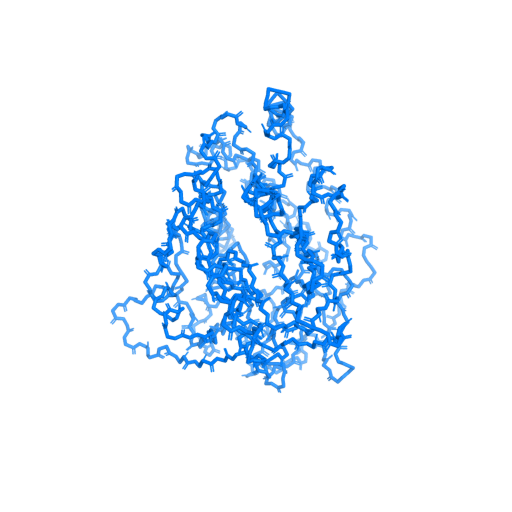M 3059 O O . SER A 1 379 ? -12.633 -3.263 8.578 1.00 85.25 379 SER A O 1
ATOM 3061 N N . THR A 1 380 ? -10.474 -3.081 8.015 1.00 85.31 380 THR A N 1
ATOM 3062 C CA . THR A 1 380 ? -10.294 -4.492 7.646 1.00 85.31 380 THR A CA 1
ATOM 3063 C C . THR A 1 380 ? -10.661 -5.443 8.785 1.00 85.31 380 THR A C 1
ATOM 3065 O O . THR A 1 380 ? -11.251 -6.486 8.520 1.00 85.31 380 THR A O 1
ATOM 3068 N N . LEU A 1 381 ? -10.385 -5.049 10.036 1.00 88.94 381 LEU A N 1
ATOM 3069 C CA . LEU A 1 381 ? -10.681 -5.867 11.213 1.00 88.94 381 LEU A CA 1
ATOM 3070 C C . LEU A 1 381 ? -12.171 -6.172 11.357 1.00 88.94 381 LEU A C 1
ATOM 3072 O O . LEU A 1 381 ? -12.517 -7.228 11.864 1.00 88.94 381 LEU A O 1
ATOM 3076 N N . VAL A 1 382 ? -13.059 -5.304 10.868 1.00 89.50 382 VAL A N 1
ATOM 3077 C CA . VAL A 1 382 ? -14.505 -5.563 10.906 1.00 89.50 382 VAL A CA 1
ATOM 3078 C C . VAL A 1 382 ? -14.841 -6.840 10.138 1.00 89.50 382 VAL A C 1
ATOM 3080 O O . VAL A 1 382 ? -15.495 -7.718 10.687 1.00 89.50 382 VAL A O 1
ATOM 3083 N N . ALA A 1 383 ? -14.344 -6.973 8.905 1.00 85.19 383 ALA A N 1
ATOM 3084 C CA . ALA A 1 383 ? -14.594 -8.152 8.076 1.00 85.19 383 ALA A CA 1
ATOM 3085 C C . ALA A 1 383 ? -13.960 -9.424 8.671 1.00 85.19 383 ALA A C 1
ATOM 3087 O O . ALA A 1 383 ? -14.502 -10.518 8.539 1.00 85.19 383 ALA A O 1
ATOM 3088 N N . GLU A 1 384 ? -12.819 -9.281 9.345 1.00 88.75 384 GLU A N 1
ATOM 3089 C CA . GLU A 1 384 ? -12.121 -10.390 10.001 1.00 88.75 384 GLU A CA 1
ATOM 3090 C C . GLU A 1 384 ? -12.861 -10.903 11.245 1.00 88.75 384 GLU A C 1
ATOM 3092 O O . GLU A 1 384 ? -12.996 -12.111 11.434 1.00 88.75 384 GLU A O 1
ATOM 3097 N N . TYR A 1 385 ? -13.381 -9.996 12.076 1.00 91.81 385 TYR A N 1
ATOM 3098 C CA . TYR A 1 385 ? -14.202 -10.345 13.239 1.00 91.81 385 TYR A CA 1
ATOM 3099 C C . TYR A 1 385 ? -15.576 -10.879 12.824 1.00 91.81 385 TYR A C 1
ATOM 3101 O O . TYR A 1 385 ? -16.051 -11.856 13.405 1.00 91.81 385 TYR A O 1
ATOM 3109 N N . GLU A 1 386 ? -16.177 -10.319 11.771 1.00 89.00 386 GLU A N 1
ATOM 3110 C CA . GLU A 1 386 ? -17.412 -10.838 11.178 1.00 89.00 386 GLU A CA 1
ATOM 3111 C C . GLU A 1 386 ? -17.224 -12.275 10.664 1.00 89.00 386 GLU A C 1
ATOM 3113 O O . GLU A 1 386 ? -18.098 -13.125 10.846 1.00 89.00 386 GLU A O 1
ATOM 3118 N N . GLY A 1 387 ? -16.057 -12.585 10.083 1.00 83.44 387 GLY A N 1
ATOM 3119 C CA . GLY A 1 387 ? -15.665 -13.946 9.704 1.00 83.44 387 GLY A CA 1
ATOM 3120 C C . GLY A 1 387 ? -15.654 -14.940 10.873 1.00 83.44 387 GLY A C 1
ATOM 3121 O O . GLY A 1 387 ? -15.883 -16.131 10.661 1.00 83.44 387 GLY A O 1
ATOM 3122 N N . SER A 1 388 ? -15.467 -14.444 12.096 1.00 87.56 388 SER A N 1
ATOM 3123 C CA . SER A 1 388 ? -15.512 -15.202 13.353 1.00 87.56 388 SER A CA 1
ATOM 3124 C C . SER A 1 388 ? -16.858 -15.094 14.088 1.00 87.56 388 SER A C 1
ATOM 3126 O O . SER A 1 388 ? -16.969 -15.533 15.231 1.00 87.56 388 SER A O 1
ATOM 3128 N N . GLY A 1 389 ? -17.886 -14.519 13.451 1.00 89.00 389 GLY A N 1
ATOM 3129 C CA . GLY A 1 389 ? -19.234 -14.380 14.011 1.00 89.00 389 GLY A CA 1
ATOM 3130 C C . GLY A 1 389 ? -19.404 -13.240 15.020 1.00 89.00 389 GLY A C 1
ATOM 3131 O O . GLY A 1 389 ? -20.427 -13.190 15.699 1.00 89.00 389 GLY A O 1
ATOM 3132 N N . ILE A 1 390 ? -18.435 -12.327 15.128 1.00 91.56 390 ILE A N 1
ATOM 3133 C CA . ILE A 1 390 ? -18.493 -11.187 16.051 1.00 91.56 390 ILE A CA 1
ATOM 3134 C C . ILE A 1 390 ? -19.015 -9.961 15.301 1.00 91.56 390 ILE A C 1
ATOM 3136 O O . ILE A 1 390 ? -18.435 -9.525 14.306 1.00 91.56 390 ILE A O 1
ATOM 3140 N N . GLY A 1 391 ? -20.127 -9.406 15.783 1.00 89.75 391 GLY A N 1
ATOM 3141 C CA . GLY A 1 391 ? -20.758 -8.226 15.196 1.00 89.75 391 GLY A CA 1
ATOM 3142 C C . GLY A 1 391 ? -20.022 -6.925 15.526 1.00 89.75 391 GLY A C 1
ATOM 3143 O O . GLY A 1 391 ? -19.380 -6.802 16.571 1.00 89.75 391 GLY A O 1
ATOM 3144 N N . ALA A 1 392 ? -20.169 -5.928 14.650 1.00 92.75 392 ALA A N 1
ATOM 3145 C CA . ALA A 1 392 ? -19.565 -4.611 14.818 1.00 92.75 392 ALA A CA 1
ATOM 3146 C C . ALA A 1 392 ? -20.600 -3.479 14.801 1.00 92.75 392 ALA A C 1
ATOM 3148 O O . ALA A 1 392 ? -21.532 -3.487 13.996 1.00 92.75 392 ALA A O 1
ATOM 3149 N N . ILE A 1 393 ? -20.394 -2.467 15.643 1.00 92.88 393 ILE A N 1
ATOM 3150 C CA . ILE A 1 393 ? -21.032 -1.156 15.512 1.00 92.88 393 ILE A CA 1
ATOM 3151 C C . ILE A 1 393 ? -20.063 -0.234 14.789 1.00 92.88 393 ILE A C 1
ATOM 3153 O O . ILE A 1 393 ? -18.943 0.004 15.247 1.00 92.88 393 ILE A O 1
ATOM 3157 N N . LEU A 1 394 ? -20.520 0.278 13.647 1.00 91.81 394 LEU A N 1
ATOM 3158 C CA . LEU A 1 394 ? -19.721 1.131 12.784 1.00 91.81 394 LEU A CA 1
ATOM 3159 C C . LEU A 1 394 ? -19.938 2.614 13.073 1.00 91.81 394 LEU A C 1
ATOM 3161 O O . LEU A 1 394 ? -21.055 3.051 13.358 1.00 91.81 394 LEU A O 1
ATOM 3165 N N . HIS A 1 395 ? -18.861 3.382 12.937 1.00 91.31 395 HIS A N 1
ATOM 3166 C CA . HIS A 1 395 ? -18.877 4.843 12.906 1.00 91.31 395 HIS A CA 1
ATOM 3167 C C . HIS A 1 395 ? -17.974 5.372 11.779 1.00 91.31 395 HIS A C 1
ATOM 3169 O O . HIS A 1 395 ? -17.058 4.666 11.361 1.00 91.31 395 HIS A O 1
ATOM 3175 N N . PRO A 1 396 ? -18.175 6.589 11.247 1.00 88.3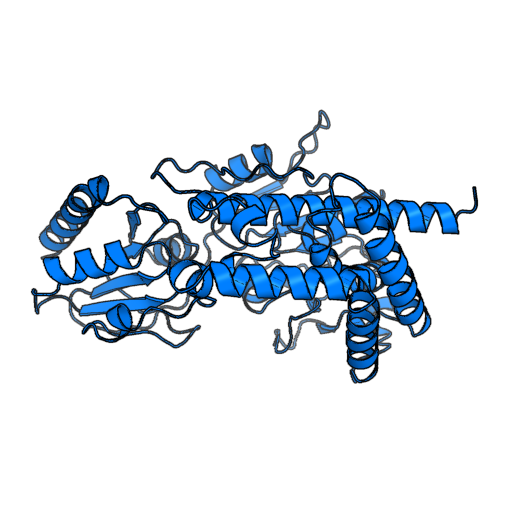8 396 PRO A N 1
ATOM 3176 C CA . PRO A 1 396 ? -17.253 7.149 10.258 1.00 88.38 396 PRO A CA 1
ATOM 3177 C C . PRO A 1 396 ? -15.824 7.288 10.810 1.00 88.38 396 PRO A C 1
ATOM 3179 O O . PRO A 1 396 ? -15.630 7.569 11.997 1.00 88.38 396 PRO A O 1
ATOM 3182 N N . LEU A 1 397 ? -14.808 7.124 9.952 1.00 87.00 397 LEU A N 1
ATOM 3183 C CA . LEU A 1 397 ? -13.410 7.342 10.350 1.00 87.00 397 LEU A CA 1
ATOM 3184 C C . LEU A 1 397 ? -13.171 8.803 10.754 1.00 87.00 397 LEU A C 1
ATOM 3186 O O . LEU A 1 397 ? -12.449 9.067 11.711 1.00 87.00 397 LEU A O 1
ATOM 3190 N N . ALA A 1 398 ? -13.790 9.737 10.033 1.00 86.00 398 ALA A N 1
ATOM 3191 C CA . ALA A 1 398 ? -13.791 11.167 10.332 1.00 86.00 398 ALA A CA 1
ATOM 3192 C C . ALA A 1 398 ? -15.161 11.615 10.871 1.00 86.00 398 ALA A C 1
ATOM 3194 O O . ALA A 1 398 ? -15.760 12.554 10.348 1.00 86.00 398 ALA A O 1
ATOM 3195 N N . ILE A 1 399 ? -15.668 10.898 11.879 1.00 88.69 399 ILE A N 1
ATOM 3196 C CA . ILE A 1 399 ? -16.949 11.189 12.537 1.00 88.69 399 ILE A CA 1
ATOM 3197 C C . ILE A 1 399 ? -16.983 12.620 13.090 1.00 88.69 399 ILE A C 1
ATOM 3199 O O . ILE A 1 399 ? -16.019 13.069 13.717 1.00 88.69 399 ILE A O 1
ATOM 3203 N N . GLN A 1 400 ? -18.091 13.326 12.857 1.00 88.75 400 GLN A N 1
ATOM 3204 C CA . GLN A 1 400 ? -18.282 14.687 13.357 1.00 88.75 400 GLN A CA 1
ATOM 3205 C C . GLN A 1 400 ? -18.933 14.693 14.753 1.00 88.75 400 GLN A C 1
ATOM 3207 O O . GLN A 1 400 ? -19.699 13.776 15.064 1.00 88.75 400 GLN A O 1
ATOM 3212 N N . PRO A 1 401 ? -18.654 15.696 15.613 1.00 91.75 401 PRO A N 1
ATOM 3213 C CA . PRO A 1 401 ? -19.197 15.762 16.975 1.00 91.75 401 PRO A CA 1
ATOM 3214 C C . PRO A 1 401 ? -20.723 15.643 17.059 1.00 91.75 401 PRO A C 1
ATOM 3216 O O . PRO A 1 401 ? -21.243 15.067 18.011 1.00 91.75 401 PRO A O 1
ATOM 3219 N N . GLU A 1 402 ? -21.446 16.138 16.056 1.00 91.62 402 GLU A N 1
ATOM 3220 C CA . GLU A 1 402 ? -22.910 16.098 15.996 1.00 91.62 402 GLU A CA 1
ATOM 3221 C C . GLU A 1 402 ? -23.452 14.662 15.859 1.00 91.62 402 GLU A C 1
ATOM 3223 O O . GLU A 1 402 ? -24.589 14.384 16.237 1.00 91.62 402 GLU A O 1
ATOM 3228 N N . GLU A 1 403 ? -22.639 13.727 15.357 1.00 90.69 403 GLU A N 1
ATOM 3229 C CA . GLU A 1 403 ? -23.000 12.315 15.190 1.00 90.69 403 GLU A CA 1
ATOM 3230 C C . GLU A 1 403 ? -22.690 11.465 16.436 1.00 90.69 403 GLU A C 1
ATOM 3232 O O . GLU A 1 403 ? -23.151 10.323 16.534 1.00 90.69 403 GLU A O 1
ATOM 3237 N N . TYR A 1 404 ? -21.923 11.994 17.399 1.00 94.12 404 TYR A N 1
ATOM 3238 C CA . TYR A 1 404 ? -21.389 11.219 18.527 1.00 94.12 404 TYR A CA 1
ATOM 3239 C C . TYR A 1 404 ? -22.494 10.585 19.373 1.00 94.12 404 TYR A C 1
ATOM 3241 O O . TYR A 1 404 ? -22.447 9.387 19.653 1.00 94.12 404 TYR A O 1
ATOM 3249 N N . GLU A 1 405 ? -23.508 11.369 19.742 1.00 93.50 405 GLU A N 1
ATOM 3250 C CA . GLU A 1 405 ? -24.623 10.909 20.580 1.00 93.50 405 GLU A CA 1
ATOM 3251 C C . GLU A 1 405 ? -25.471 9.838 19.867 1.00 93.50 405 GLU A C 1
ATOM 3253 O O . GLU A 1 405 ? -25.936 8.880 20.488 1.00 93.50 405 GLU A O 1
ATOM 3258 N N . SER A 1 406 ? -25.615 9.933 18.539 1.00 92.56 406 SER A N 1
ATOM 3259 C CA . SER A 1 406 ? -26.332 8.926 17.748 1.00 92.56 406 SER A CA 1
ATOM 3260 C C . SER A 1 4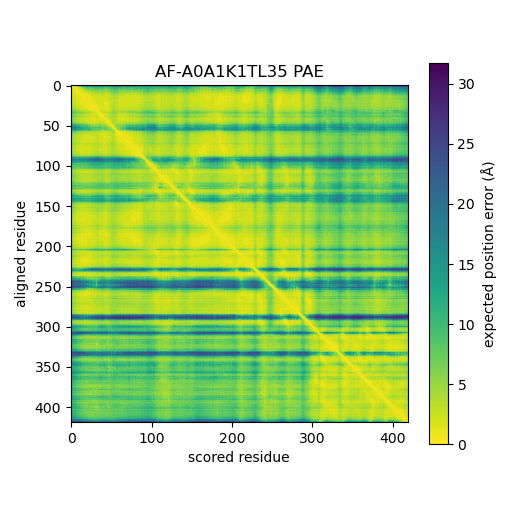06 ? -25.622 7.571 17.779 1.00 92.56 406 SER A C 1
ATOM 3262 O O . SER A 1 406 ? -26.257 6.532 17.977 1.00 92.56 406 SER A O 1
ATOM 3264 N N . VAL A 1 407 ? -24.295 7.566 17.612 1.00 92.19 407 VAL A N 1
ATOM 3265 C CA . VAL A 1 407 ? -23.507 6.328 17.679 1.00 92.19 407 VAL A CA 1
ATOM 3266 C C . VAL A 1 407 ? -23.461 5.790 19.108 1.00 92.19 407 VAL A C 1
ATOM 3268 O O . VAL A 1 407 ? -23.643 4.588 19.300 1.00 92.19 407 VAL A O 1
ATOM 3271 N N . LEU A 1 408 ? -23.298 6.660 20.110 1.00 93.12 408 LEU A N 1
ATOM 3272 C CA . LEU A 1 408 ? -23.351 6.283 21.523 1.00 93.12 408 LEU A CA 1
ATOM 3273 C C . LEU A 1 408 ? -24.663 5.567 21.861 1.00 93.12 408 LEU A C 1
ATOM 3275 O O . LEU A 1 408 ? -24.626 4.494 22.452 1.00 93.12 408 LEU A O 1
ATOM 3279 N N . SER A 1 409 ? -25.810 6.089 21.420 1.00 92.12 409 SER A N 1
ATOM 3280 C CA . SER A 1 409 ? -27.109 5.442 21.642 1.00 92.12 409 SER A CA 1
ATOM 3281 C C . SER A 1 409 ? -27.166 4.023 21.059 1.00 92.12 409 SER A C 1
ATOM 3283 O O . SER A 1 409 ? -27.625 3.099 21.732 1.00 92.12 409 SER A O 1
ATOM 3285 N N . LYS A 1 410 ? -26.631 3.806 19.848 1.00 92.19 410 LYS A N 1
ATOM 3286 C CA . LYS A 1 410 ? -26.545 2.462 19.245 1.00 92.19 410 LYS A CA 1
ATOM 3287 C C . LYS A 1 410 ? -25.686 1.515 20.082 1.00 92.19 410 LYS A C 1
ATOM 3289 O O . LYS A 1 410 ? -26.065 0.359 20.261 1.00 92.19 410 LYS A O 1
ATOM 3294 N N . ILE A 1 411 ? -24.554 2.005 20.590 1.00 91.50 411 ILE A N 1
ATOM 3295 C CA . ILE A 1 411 ? -23.659 1.232 21.458 1.00 91.50 411 ILE A CA 1
ATOM 3296 C C . ILE A 1 411 ? -24.383 0.868 22.751 1.00 91.50 411 ILE A C 1
ATOM 3298 O O . ILE A 1 411 ? -24.496 -0.314 23.063 1.00 91.50 411 ILE A O 1
ATOM 3302 N N . THR A 1 412 ? -24.950 1.846 23.454 1.00 90.00 412 THR A N 1
ATOM 3303 C CA . THR A 1 412 ? -25.652 1.626 24.724 1.00 90.00 412 THR A CA 1
ATOM 3304 C C . THR A 1 412 ? -26.818 0.651 24.574 1.00 90.00 412 THR A C 1
ATOM 3306 O O . THR A 1 412 ? -26.936 -0.267 25.380 1.00 90.00 412 THR A O 1
ATOM 3309 N N . ASN A 1 413 ? -27.626 0.766 23.515 1.00 89.31 413 ASN A N 1
ATOM 3310 C CA . ASN A 1 413 ? -28.723 -0.173 23.254 1.00 89.31 413 ASN A CA 1
ATOM 3311 C C . ASN A 1 413 ? -28.211 -1.607 23.055 1.00 89.31 413 ASN A C 1
ATOM 3313 O O . ASN A 1 413 ? -28.810 -2.560 23.552 1.00 89.31 413 ASN A O 1
ATOM 3317 N N . LYS A 1 414 ? -27.085 -1.775 22.349 1.00 87.88 414 LYS A N 1
ATOM 3318 C CA . LYS A 1 414 ? -26.484 -3.094 22.131 1.00 87.88 414 LYS A CA 1
ATOM 3319 C C . LYS A 1 414 ? -25.930 -3.681 23.428 1.00 87.88 414 LYS A C 1
ATOM 3321 O O . LYS A 1 414 ? -26.164 -4.857 23.691 1.00 87.88 414 LYS A O 1
ATOM 3326 N N . LEU A 1 415 ? -25.258 -2.862 24.236 1.00 85.88 415 LEU A N 1
ATOM 3327 C CA . LEU A 1 415 ? -24.745 -3.259 25.548 1.00 85.88 415 LEU A CA 1
ATOM 3328 C C . LEU A 1 415 ? -25.880 -3.659 26.497 1.00 85.88 415 LEU A C 1
ATOM 3330 O O . LEU A 1 415 ? -25.779 -4.679 27.166 1.00 85.88 415 LEU A O 1
ATOM 3334 N N . GLN A 1 416 ? -26.985 -2.910 26.509 1.00 84.19 416 GLN A N 1
ATOM 3335 C CA . GLN A 1 416 ? -28.167 -3.240 27.309 1.00 84.19 416 GLN A CA 1
ATOM 3336 C C . GLN A 1 416 ? -28.848 -4.531 26.849 1.00 84.19 416 GLN A C 1
ATOM 3338 O O . GLN A 1 416 ? -29.306 -5.286 27.691 1.00 84.19 416 GLN A O 1
ATOM 3343 N N . SER A 1 417 ? -28.891 -4.809 25.541 1.00 83.12 417 SER A N 1
ATOM 3344 C CA . SER A 1 417 ? -29.488 -6.046 25.009 1.00 83.12 417 SER A CA 1
ATOM 3345 C C . SER A 1 417 ? -28.676 -7.317 25.279 1.00 83.12 417 SER A C 1
ATOM 3347 O O . SER A 1 417 ? -29.173 -8.414 25.037 1.00 83.12 417 SER A O 1
ATOM 3349 N N . ALA A 1 418 ? -27.412 -7.168 25.681 1.00 75.12 418 ALA A N 1
ATOM 3350 C CA . ALA A 1 418 ? -26.507 -8.279 25.953 1.00 75.12 418 ALA A CA 1
ATOM 3351 C C . ALA A 1 418 ? -26.394 -8.622 27.448 1.00 75.12 418 ALA A C 1
ATOM 3353 O O . ALA A 1 418 ? -25.806 -9.650 27.782 1.00 75.12 418 ALA A O 1
ATOM 3354 N N . LYS A 1 419 ? -26.941 -7.764 28.317 1.00 63.16 419 LYS A N 1
ATOM 3355 C CA . LYS A 1 419 ? -27.207 -8.059 29.727 1.00 63.16 419 LYS A CA 1
ATOM 3356 C C . LYS A 1 419 ? -28.551 -8.761 29.847 1.00 63.16 419 LYS A C 1
ATOM 3358 O O . LYS A 1 419 ? -28.655 -9.636 30.733 1.00 63.16 419 LYS A O 1
#

Foldseek 3Di:
DDPVVVVLVLLLVLLVLQLLQQLLLVCLLCVLVVHDCVLQLNDGPCQLCVVVCVVPSPVNNVVVVVVLVVLVVCVLLVLLVVVLVVLVVDPQAADPVLVVFDQQFAEEEDAELLFQLLCVQVVVQVRHSAYEYAPNHPPDDDDPVHHYHYLRHQDDPVQSVVLSVSLVVSLVVLCVDPVRVSVSVSSSCSSSLSSSLSSVLPRNNLEYEGADFQHSVLSSSLSSSVVDDPNHAYEYRHDKDQQQSNFPDPPRDNPRQRPDARERHQEYEEQDVVRVVNNPPHHHDPDPDPRPRHYHHGQRAADADEDDPFAEEEEEADQLCLVLVLVLCVPPVVDPRYAYEYEHDLSDDDDPSSVPGDHHYDPDPRHHHDHQEYEYARIRVQSHVVSVVHHYQHDTSNYDPVCSVVSSVVVVVVVVVVD